Protein AF-N8QYZ2-F1 (afdb_monomer)

Radius of gyration: 31.0 Å; Cα contacts (8 Å, |Δi|>4): 871; chains: 1; bounding box: 72×71×118 Å

Secondary structure (DSSP, 8-state):
-HHHHHHHSSS--------TT-----TT---EEEEEE-SSPPTTSEEEEEE--SSS--EEEEEESSHHHHHHHHHHHT-HHHHTT--SSEEEEPS--PPPPPP-BPP--BTGGGTPPPEE--SSEEEEEEE--TTEEESS--EEEEEEEE-TTBPTT-EEEEEETTEEEEEEE----SSSSEEEEEEEE-SS--SSSEEEEEEEEE--B-TTT-TT-TT-EEEEEEEEEEE--EEEPPBGGGHHHHHHHS-EEEE-SSTTHHHHHHHHHHHHHHHHB-SSPP--EEEE--TTS--SEEEEE-HHHHHHHHHTTTTT--GGGGTT-EEEEEETTEEEEEESSHHHHHHHHHHHH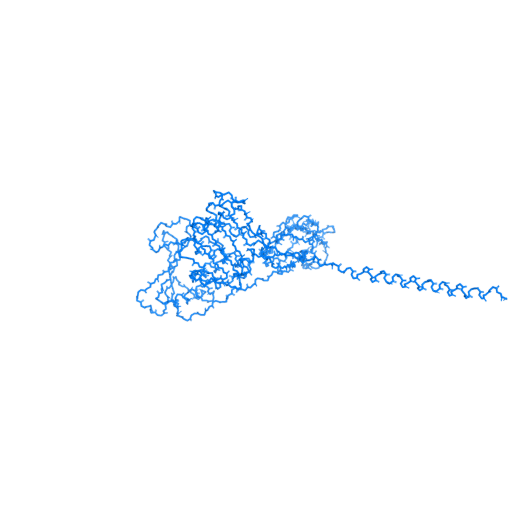HHGGGS-TTEEEEEE-TT--EEEEEE-------------HHHHHHHHHHHHHHHHHHHHHHHHHHHHTTSS--

Organism: NCBI:txid1530123

Sequence (426 aa):
MLARLATSWSSVTPIEWIDSGQTNLNPETKFVIEIIKSTPPLKNGAFVQISKPTDGAPTLSITYHTPQELTAAINGLINPAYVQQLDTGSAIFPTTISAPAWAQFKKIDTLADLGIEDFRLNHAEKNLFLDFPAVWQPTDILQGQIALRIQSGLLQGSNITAWLDGGLAGSMKTADLASDPVNRQFNIFAKSISNTTNFSLKLENSVIANSQCLPTAHGSLWVDTAKSTVKLPHKLKNGVAALSMTLATKPTIAIDDQSGALNIAITLGQVAKKMLLTDAPMPLNLVRFSPNAPQAVNVIVNKQIYQQQVSMHQNIIYAPAAANGFIVSYNNNRFDVITDSEKGAQTFMHLWGTIQHKIPNNVTKMLVSENGNIYVLQKLIVGNQKAPLVQQSSFFLLVVIISAIMIIVIFLWYWLRRNNEKTDTN

Foldseek 3Di:
DVLLVLQLDQDLPQDDDDDPPDPPDDPPDQEEEAEAADPDADDQAWKWFWDDDPDDHIYIYIYGHDPLSVVQVSQLVQAPVNVVVDPDRMDGGGSDHDHHDAWDWQDAWWLVSQVDDKDFQLDQKDKDKRAAFLQWFFPWKKKWKWKKKAFAAWDPPKKKWKDKQNHTFWMDHRHDHDDPIDIDMIMGIHPTGDRFRMIIIMMGIDTDGDCVVCVRRSGRMMTDGVRITIDGHTDGFDALLCQLVCCQVVQEEAEAPAALRSLLSSLSSSLSCNNTIDSRTHPHHYDHDDPVDHDLEYEEQAQVVQLVVQVVQVVQDDSVQQALKWKWFADPSHIYIYGPHNSVSVLSSVAVNVCSRVDHGQQGMWMQGSVGDITRRDGPPPPPPPPPPPPCVPPVVVVVVVVVVVVVVVVVVVVVVVVVVVVPDD

pLDDT: mean 84.57, std 13.88, range [31.75, 98.0]

Structure (mmCIF, N/CA/C/O backbone):
data_AF-N8QYZ2-F1
#
_entry.id   AF-N8QYZ2-F1
#
loop_
_atom_site.group_PDB
_atom_site.id
_atom_site.type_symbol
_atom_site.label_atom_id
_atom_site.label_alt_id
_atom_site.label_comp_id
_atom_site.label_asym_id
_atom_site.label_entity_id
_atom_site.label_seq_id
_atom_site.pdbx_PDB_ins_code
_atom_site.Cartn_x
_atom_site.Cartn_y
_atom_site.Cartn_z
_atom_site.occupancy
_atom_site.B_iso_or_equiv
_atom_site.auth_seq_id
_atom_site.auth_comp_id
_atom_site.auth_asym_id
_atom_site.auth_atom_id
_atom_site.pdbx_PDB_model_num
ATOM 1 N N . MET A 1 1 ? -5.613 5.048 19.217 1.00 58.97 1 MET A N 1
ATOM 2 C CA . MET A 1 1 ? -4.197 5.126 19.656 1.00 58.97 1 MET A CA 1
ATOM 3 C C . MET A 1 1 ? -3.412 3.873 19.289 1.00 58.97 1 MET A C 1
ATOM 5 O O . MET A 1 1 ? -2.373 4.005 18.661 1.00 58.97 1 MET A O 1
ATOM 9 N N . LEU A 1 2 ? -3.934 2.677 19.573 1.00 64.12 2 LEU A N 1
ATOM 10 C CA . LEU A 1 2 ? -3.324 1.391 19.196 1.00 64.12 2 LEU A CA 1
ATOM 11 C C . LEU A 1 2 ? -3.018 1.224 17.704 1.00 64.12 2 LEU A C 1
ATOM 13 O O . LEU A 1 2 ? -2.007 0.639 17.335 1.00 64.12 2 LEU A O 1
ATOM 17 N N . ALA A 1 3 ? -3.837 1.826 16.844 1.00 57.25 3 ALA A N 1
ATOM 18 C CA . ALA A 1 3 ? -3.592 1.836 15.408 1.00 57.25 3 ALA A CA 1
ATOM 19 C C . ALA A 1 3 ? -2.224 2.438 15.023 1.00 57.25 3 ALA A C 1
ATOM 21 O O . ALA A 1 3 ? -1.659 2.044 14.011 1.00 57.25 3 ALA A O 1
ATOM 22 N N . ARG A 1 4 ? -1.643 3.325 15.850 1.00 71.00 4 ARG A N 1
ATOM 23 C CA . ARG A 1 4 ? -0.293 3.873 15.626 1.00 71.00 4 ARG A CA 1
ATOM 24 C C . ARG A 1 4 ? 0.791 2.806 15.758 1.00 71.00 4 ARG A C 1
ATOM 26 O O . ARG A 1 4 ? 1.685 2.780 14.918 1.00 71.00 4 ARG A O 1
ATOM 33 N N . LEU A 1 5 ? 0.675 1.916 16.750 1.00 66.62 5 LEU A N 1
ATOM 34 C CA . LEU A 1 5 ? 1.567 0.761 16.918 1.00 66.62 5 LEU A CA 1
ATOM 35 C C . LEU A 1 5 ? 1.455 -0.177 15.711 1.00 66.62 5 LEU A C 1
ATOM 37 O O . LEU A 1 5 ? 2.454 -0.567 15.128 1.00 66.62 5 LEU A O 1
ATOM 41 N N . ALA A 1 6 ? 0.234 -0.457 15.258 1.00 65.00 6 ALA A N 1
ATOM 42 C CA . ALA A 1 6 ? 0.018 -1.312 14.093 1.00 65.00 6 ALA A CA 1
ATOM 43 C C . ALA A 1 6 ? 0.594 -0.732 12.786 1.00 65.00 6 ALA A C 1
ATOM 45 O O . ALA A 1 6 ? 1.040 -1.474 11.913 1.00 65.00 6 ALA A O 1
ATOM 46 N N . THR A 1 7 ? 0.583 0.597 12.640 1.00 58.72 7 THR A N 1
ATOM 47 C CA . THR A 1 7 ? 1.164 1.287 11.477 1.00 58.72 7 THR A CA 1
ATOM 48 C C . THR A 1 7 ? 2.659 1.579 11.604 1.00 58.72 7 THR A C 1
ATOM 50 O O . THR A 1 7 ? 3.265 2.019 10.629 1.00 58.72 7 THR A O 1
ATOM 53 N N . SER A 1 8 ? 3.288 1.390 12.769 1.00 58.50 8 SER A N 1
ATOM 54 C CA . SER A 1 8 ? 4.751 1.487 12.865 1.00 58.50 8 SER A CA 1
ATOM 55 C C . SER A 1 8 ? 5.425 0.256 12.254 1.00 58.50 8 SER A C 1
ATOM 57 O O . SER A 1 8 ? 6.532 0.372 11.738 1.00 58.50 8 SER A O 1
ATOM 59 N N . TRP A 1 9 ? 4.727 -0.878 12.200 1.00 62.34 9 TRP A N 1
ATOM 60 C CA . TRP A 1 9 ? 5.194 -2.089 11.533 1.00 62.34 9 TRP A CA 1
ATOM 61 C C . TRP A 1 9 ? 5.227 -1.936 10.006 1.00 62.34 9 TRP A C 1
ATOM 63 O O . TRP A 1 9 ? 4.416 -1.227 9.407 1.00 62.34 9 TRP A O 1
ATOM 73 N N . SER A 1 10 ? 6.223 -2.559 9.375 1.00 54.41 10 SER A N 1
ATOM 74 C CA . SER A 1 10 ? 6.490 -2.472 7.931 1.00 54.41 10 SER A CA 1
ATOM 75 C C . SER A 1 10 ? 5.673 -3.464 7.095 1.00 54.41 10 SER A C 1
ATOM 77 O O . SER A 1 10 ? 5.544 -3.284 5.883 1.00 54.41 10 SER A O 1
ATOM 79 N N . SER A 1 11 ? 5.081 -4.486 7.717 1.00 49.47 11 SER A N 1
ATOM 80 C CA . SER A 1 11 ? 4.222 -5.469 7.053 1.00 49.47 11 SER A CA 1
ATOM 81 C C . SER A 1 11 ? 2.738 -5.182 7.272 1.00 49.47 11 SER A C 1
ATOM 83 O O . SER A 1 11 ? 2.326 -4.696 8.325 1.00 49.47 11 SER A O 1
ATOM 85 N N . VAL A 1 12 ? 1.918 -5.553 6.282 1.00 54.00 12 VAL A N 1
ATOM 86 C CA . VAL A 1 12 ? 0.472 -5.763 6.457 1.00 54.00 12 VAL A CA 1
ATOM 87 C C . VAL A 1 12 ? 0.321 -7.024 7.310 1.00 54.00 12 VAL A C 1
ATOM 89 O O . VAL A 1 12 ? 0.039 -8.105 6.803 1.00 54.00 12 VAL A O 1
ATOM 92 N N . THR A 1 13 ? 0.675 -6.924 8.589 1.00 59.28 13 THR A N 1
ATOM 93 C CA . THR A 1 13 ? 0.514 -8.011 9.549 1.00 59.28 13 THR A CA 1
ATOM 94 C C . THR A 1 13 ? -0.982 -8.138 9.798 1.00 59.28 13 THR A C 1
ATOM 96 O O . THR A 1 13 ? -1.587 -7.145 10.214 1.00 59.28 13 THR A O 1
ATOM 99 N N . PRO A 1 14 ? -1.599 -9.302 9.532 1.00 60.41 14 PRO A N 1
ATOM 100 C CA . PRO A 1 14 ? -2.965 -9.552 9.959 1.00 60.41 14 PRO A CA 1
ATOM 101 C C . PRO A 1 14 ? -3.038 -9.325 11.469 1.00 60.41 14 PRO A C 1
ATOM 103 O O . PRO A 1 14 ? -2.258 -9.900 12.225 1.00 60.41 14 PRO A O 1
ATOM 106 N N . ILE A 1 15 ? -3.918 -8.423 11.892 1.00 66.38 15 ILE A N 1
ATOM 107 C CA . ILE A 1 15 ? -4.134 -8.107 13.301 1.00 66.38 15 ILE A CA 1
ATOM 108 C C . ILE A 1 15 ? -5.514 -8.622 13.662 1.00 66.38 15 ILE A C 1
ATOM 110 O O . ILE A 1 15 ? -6.496 -8.311 12.989 1.00 66.38 15 ILE A O 1
ATOM 114 N N . GLU A 1 16 ? -5.562 -9.405 14.726 1.00 68.50 16 GLU A N 1
ATOM 115 C CA . GLU A 1 16 ? -6.789 -9.865 15.350 1.00 68.50 16 GLU A CA 1
ATOM 116 C C . GLU A 1 16 ? -6.959 -9.114 16.669 1.00 68.50 16 GLU A C 1
ATOM 118 O O . GLU A 1 16 ? -6.000 -8.949 17.427 1.00 68.50 16 GLU A O 1
ATOM 123 N N . TRP A 1 17 ? -8.169 -8.618 16.921 1.00 68.19 17 TRP A N 1
ATOM 124 C CA . TRP A 1 17 ? -8.518 -8.010 18.199 1.00 68.19 17 TRP A CA 1
ATOM 125 C C . TRP A 1 17 ? -9.356 -8.997 18.975 1.00 68.19 17 TRP A C 1
ATOM 127 O O . TRP A 1 17 ? -10.403 -9.428 18.502 1.00 68.19 17 TRP A O 1
ATOM 137 N N . ILE A 1 18 ? -8.894 -9.301 20.175 1.00 67.00 18 ILE A N 1
ATOM 138 C CA . ILE A 1 18 ? -9.629 -10.101 21.137 1.00 67.00 18 ILE A CA 1
ATOM 139 C C . ILE A 1 18 ? -9.961 -9.235 22.350 1.00 67.00 18 ILE A C 1
ATOM 141 O O . ILE A 1 18 ? -9.179 -8.362 22.738 1.00 67.00 18 ILE A O 1
ATOM 145 N N . ASP A 1 19 ? -11.124 -9.471 22.948 1.00 62.03 19 ASP A N 1
ATOM 146 C CA . ASP A 1 19 ? -11.467 -8.867 24.234 1.00 62.03 19 ASP A CA 1
ATOM 147 C C . ASP A 1 19 ? -10.553 -9.406 25.346 1.00 62.03 19 ASP A C 1
ATOM 149 O O . ASP A 1 19 ? -10.096 -10.556 25.304 1.00 62.03 19 ASP A O 1
ATOM 153 N N . SER A 1 20 ? -10.294 -8.585 26.373 1.00 55.28 20 SER A N 1
ATOM 154 C CA . SER A 1 20 ? -9.439 -8.994 27.493 1.00 55.28 20 SER A CA 1
ATOM 155 C C . SER A 1 20 ? -10.008 -10.239 28.178 1.00 55.28 20 SER A C 1
ATOM 157 O O . SER A 1 20 ? -11.148 -10.216 28.647 1.00 55.28 20 SER A O 1
ATOM 159 N N . GLY A 1 21 ? -9.203 -11.298 28.277 1.00 55.06 21 GLY A N 1
ATOM 160 C CA . GLY A 1 21 ? -9.581 -12.554 28.929 1.00 55.06 21 GLY A CA 1
ATOM 161 C C . GLY A 1 21 ? -9.972 -13.687 27.977 1.00 55.06 21 GLY A C 1
ATOM 162 O O . GLY A 1 21 ? -10.231 -14.792 28.454 1.00 55.06 21 GLY A O 1
ATOM 163 N N . GLN A 1 22 ? -9.980 -13.471 26.655 1.00 62.31 22 GLN A N 1
ATOM 164 C CA . GLN A 1 22 ? -10.052 -14.590 25.713 1.00 62.31 22 GLN A CA 1
ATOM 165 C C . GLN A 1 22 ? -8.738 -15.378 25.694 1.00 62.31 22 GLN A C 1
ATOM 167 O O . GLN A 1 22 ? -7.660 -14.824 25.500 1.00 62.31 22 GLN A O 1
ATOM 172 N N . THR A 1 23 ? -8.843 -16.692 25.885 1.00 58.25 23 THR A N 1
ATOM 173 C CA . THR A 1 23 ? -7.700 -17.618 25.939 1.00 58.25 23 THR A CA 1
ATOM 174 C C . THR A 1 23 ? -7.512 -18.428 24.657 1.00 58.25 23 THR A C 1
ATOM 176 O O . THR A 1 23 ? -6.423 -18.946 24.417 1.00 58.25 23 THR A O 1
ATOM 179 N N . ASN A 1 24 ? -8.538 -18.508 23.805 1.00 64.69 24 ASN A N 1
ATOM 180 C CA . ASN A 1 24 ? -8.468 -19.184 22.510 1.00 64.69 24 ASN A CA 1
ATOM 181 C C . ASN A 1 24 ? -7.920 -18.229 21.448 1.00 64.69 24 ASN A C 1
ATOM 183 O O . ASN A 1 24 ? -8.662 -17.716 20.615 1.00 64.69 24 ASN A O 1
ATOM 187 N N . LEU A 1 25 ? -6.615 -17.979 21.508 1.00 69.38 25 LEU A N 1
ATOM 188 C CA . LEU A 1 25 ? -5.909 -17.273 20.447 1.00 69.38 25 LEU A CA 1
ATOM 189 C C . LEU A 1 25 ? -5.858 -18.132 19.184 1.00 69.38 25 LEU A C 1
ATOM 191 O O . LEU A 1 25 ? -5.750 -19.360 19.251 1.00 69.38 25 LEU A O 1
ATOM 195 N N . ASN A 1 26 ? -5.858 -17.477 18.025 1.00 71.19 26 ASN A N 1
ATOM 196 C CA . ASN A 1 26 ? -5.543 -18.133 16.768 1.00 71.19 26 ASN A CA 1
ATOM 197 C C . ASN A 1 26 ? -4.173 -18.842 16.885 1.00 71.19 26 ASN A C 1
ATOM 199 O O . ASN A 1 26 ? -3.200 -18.192 17.286 1.00 71.19 26 ASN A O 1
ATOM 203 N N . PRO A 1 27 ? -4.054 -20.137 16.529 1.00 72.06 27 PRO A N 1
ATOM 204 C CA . PRO A 1 27 ? -2.792 -20.881 16.594 1.00 72.06 27 PRO A CA 1
ATOM 205 C C . PRO A 1 27 ? -1.640 -20.244 15.802 1.00 72.06 27 PRO A C 1
ATOM 207 O O . PRO A 1 27 ? -0.470 -20.501 16.082 1.00 72.06 27 PRO A O 1
ATOM 210 N N . GLU A 1 28 ? -1.949 -19.405 14.812 1.00 75.81 28 GLU A N 1
ATOM 211 C CA . GLU A 1 28 ? -0.954 -18.684 14.016 1.00 75.81 28 GLU A CA 1
ATOM 212 C C . GLU A 1 28 ? -0.434 -17.403 14.686 1.00 75.81 28 GLU A C 1
ATOM 214 O O . GLU A 1 28 ? 0.515 -16.798 14.179 1.00 75.81 28 GLU A O 1
ATOM 219 N N . THR A 1 29 ? -0.996 -17.001 15.833 1.00 77.12 29 THR A N 1
ATOM 220 C CA . THR A 1 29 ? -0.613 -15.783 16.561 1.00 77.12 29 THR A CA 1
ATOM 221 C C . THR A 1 29 ? 0.877 -15.795 16.889 1.00 77.12 29 THR A C 1
ATOM 223 O O . THR A 1 29 ? 1.366 -16.635 17.644 1.00 77.12 29 THR A O 1
ATOM 226 N N . LYS A 1 30 ? 1.621 -14.839 16.321 1.00 80.56 30 LYS A N 1
ATOM 227 C CA . LYS A 1 30 ? 3.071 -14.702 16.544 1.00 80.56 30 LYS A CA 1
ATOM 228 C C . LYS A 1 30 ? 3.432 -13.698 17.632 1.00 80.56 30 LYS A C 1
ATOM 230 O O . LYS A 1 30 ? 4.562 -13.723 18.110 1.00 80.56 30 LYS A O 1
ATOM 235 N N . PHE A 1 31 ? 2.511 -12.806 17.989 1.00 81.88 31 PHE A N 1
ATOM 236 C CA . PHE A 1 31 ? 2.739 -11.730 18.946 1.00 81.88 31 PHE A CA 1
ATOM 237 C C . PHE A 1 31 ? 1.407 -11.183 19.463 1.00 81.88 31 PHE A C 1
ATOM 239 O O . PHE A 1 31 ? 0.455 -11.085 18.690 1.00 81.88 31 PHE A O 1
ATOM 246 N N . VAL A 1 32 ? 1.355 -10.788 20.734 1.00 83.50 32 VAL A N 1
ATOM 247 C CA . VAL A 1 32 ? 0.168 -10.195 21.368 1.00 83.50 32 VAL A CA 1
ATOM 248 C C . VAL A 1 32 ? 0.516 -8.814 21.920 1.00 83.50 32 VAL A C 1
ATOM 250 O O . VAL A 1 32 ? 1.577 -8.623 22.510 1.00 83.50 32 VAL A O 1
ATOM 253 N N . ILE A 1 33 ? -0.384 -7.843 21.741 1.00 84.62 33 ILE A N 1
ATOM 254 C CA . ILE A 1 33 ? -0.339 -6.562 22.456 1.00 84.62 33 ILE A CA 1
ATOM 255 C C . ILE A 1 33 ? -1.525 -6.517 23.403 1.00 84.62 33 ILE A C 1
ATOM 257 O O . ILE A 1 33 ? -2.674 -6.561 22.968 1.00 84.62 33 ILE A O 1
ATOM 261 N N . GLU A 1 34 ? -1.239 -6.362 24.686 1.00 87.31 34 GLU A N 1
ATOM 262 C CA . GLU A 1 34 ? -2.242 -6.274 25.732 1.00 87.31 34 GLU A CA 1
ATOM 263 C C . GLU A 1 34 ? -2.249 -4.870 26.338 1.00 87.31 34 GLU A C 1
ATOM 265 O O . GLU A 1 34 ? -1.207 -4.314 26.687 1.00 87.31 34 GLU A O 1
ATOM 270 N N . ILE A 1 35 ? -3.435 -4.276 26.465 1.00 87.81 35 ILE A N 1
ATOM 271 C CA . ILE A 1 35 ? -3.615 -2.921 26.990 1.00 87.81 35 ILE A CA 1
ATOM 272 C C . ILE A 1 35 ? -4.414 -2.990 28.284 1.00 87.81 35 ILE A C 1
ATOM 274 O O . ILE A 1 35 ? -5.609 -3.279 28.268 1.00 87.81 35 ILE A O 1
ATOM 278 N N . ILE A 1 36 ? -3.760 -2.692 29.404 1.00 90.25 36 ILE A N 1
ATOM 279 C CA . ILE A 1 36 ? -4.304 -2.902 30.746 1.00 90.25 36 ILE A CA 1
ATOM 280 C C . ILE A 1 36 ? -4.553 -1.547 31.407 1.00 90.25 36 ILE A C 1
ATOM 282 O O . ILE A 1 36 ? -3.627 -0.773 31.651 1.00 90.25 36 ILE A O 1
ATOM 286 N N . LYS A 1 37 ? -5.815 -1.247 31.732 1.00 91.56 37 LYS A N 1
ATOM 287 C CA . LYS A 1 37 ? -6.155 -0.041 32.495 1.00 91.56 37 LYS A CA 1
ATOM 288 C C . LYS A 1 37 ? -6.022 -0.312 33.995 1.00 91.56 37 LYS A C 1
ATOM 290 O O . LYS A 1 37 ? -6.796 -1.077 34.561 1.00 91.56 37 LYS A O 1
ATOM 295 N N . SER A 1 38 ? -5.074 0.353 34.643 1.00 91.69 38 SER A N 1
ATOM 296 C CA . SER A 1 38 ? -4.857 0.301 36.087 1.00 91.69 38 SER A CA 1
ATOM 297 C C . SER A 1 38 ? -5.919 1.101 36.842 1.00 91.69 38 SER A C 1
ATOM 299 O O . SER A 1 38 ? -6.191 2.263 36.519 1.00 91.69 38 SER A O 1
ATOM 301 N N . THR A 1 39 ? -6.487 0.503 37.890 1.00 89.62 39 THR A N 1
ATOM 302 C CA . THR A 1 39 ? -7.373 1.194 38.834 1.00 89.62 39 THR A CA 1
ATOM 303 C C . THR A 1 39 ? -6.615 2.165 39.748 1.00 89.62 39 THR A C 1
ATOM 305 O O . THR A 1 39 ? -7.056 3.313 39.833 1.00 89.62 39 THR A O 1
ATOM 308 N N . PRO A 1 40 ? -5.476 1.809 40.385 1.00 91.06 40 PRO A N 1
ATOM 309 C CA . PRO A 1 40 ? -4.655 2.787 41.091 1.00 91.06 40 PRO A CA 1
ATOM 310 C C . PRO A 1 40 ? -3.796 3.625 40.125 1.00 91.06 40 PRO A C 1
ATOM 312 O O . PRO A 1 40 ? -3.390 3.122 39.069 1.00 91.06 40 PRO A O 1
ATOM 315 N N . PRO A 1 41 ? -3.450 4.871 40.503 1.00 89.56 41 PRO A N 1
ATOM 316 C CA . PRO A 1 41 ? -2.446 5.660 39.799 1.00 89.56 41 PRO A CA 1
ATOM 317 C C . PRO A 1 41 ? -1.096 4.942 39.753 1.00 89.56 41 PRO A C 1
ATOM 319 O O . PRO A 1 41 ? -0.638 4.386 40.756 1.00 89.56 41 PRO A O 1
ATOM 322 N N . LEU A 1 42 ? -0.440 4.982 38.595 1.00 90.12 42 LEU A N 1
ATOM 323 C CA . LEU A 1 42 ? 0.887 4.403 38.422 1.00 90.12 42 LEU A CA 1
ATOM 324 C C . LEU A 1 42 ? 1.963 5.384 38.890 1.00 90.12 42 LEU A C 1
ATOM 326 O O . LEU A 1 42 ? 1.910 6.582 38.608 1.00 90.12 42 LEU A O 1
ATOM 330 N N . LYS A 1 43 ? 2.973 4.871 39.595 1.00 80.31 43 LYS A N 1
ATOM 331 C CA . LYS A 1 43 ? 4.132 5.674 39.989 1.00 80.31 43 LYS A CA 1
ATOM 332 C C . LYS A 1 43 ? 5.058 5.812 38.780 1.00 80.31 43 LYS A C 1
ATOM 334 O O . LYS A 1 43 ? 5.576 4.814 38.294 1.00 80.31 43 LYS A O 1
ATOM 339 N N . ASN A 1 44 ? 5.282 7.052 38.342 1.00 83.12 44 ASN A N 1
ATOM 340 C CA . ASN A 1 44 ? 6.218 7.449 37.278 1.00 83.12 44 ASN A CA 1
ATOM 341 C C . ASN A 1 44 ? 5.771 7.197 35.823 1.00 83.12 44 ASN A C 1
ATOM 343 O O . ASN A 1 44 ? 6.571 7.402 34.913 1.00 83.12 44 ASN A O 1
ATOM 347 N N . GLY A 1 45 ? 4.503 6.848 35.587 1.00 89.56 45 GLY A N 1
ATOM 348 C CA . GLY A 1 45 ? 3.919 6.751 34.245 1.00 89.56 45 GLY A CA 1
ATOM 349 C C . GLY A 1 45 ? 3.490 5.336 33.859 1.00 89.56 45 GLY A C 1
ATOM 350 O O . GLY A 1 45 ? 3.285 4.486 34.722 1.00 89.56 45 GLY A O 1
ATOM 351 N N . ALA A 1 46 ? 3.313 5.095 32.560 1.00 91.94 46 ALA A N 1
ATOM 352 C CA . ALA A 1 46 ? 2.866 3.801 32.051 1.00 91.94 46 ALA A CA 1
ATOM 353 C C . ALA A 1 46 ? 3.965 2.742 32.195 1.00 91.94 46 ALA A C 1
ATOM 355 O O . ALA A 1 46 ? 5.131 2.996 31.893 1.00 91.94 46 ALA A O 1
ATOM 356 N N . PHE A 1 47 ? 3.581 1.539 32.611 1.00 91.75 47 PHE A N 1
ATOM 357 C CA . PHE A 1 47 ? 4.487 0.401 32.713 1.00 91.75 47 PHE A CA 1
ATOM 358 C C . PHE A 1 47 ? 4.324 -0.497 31.494 1.00 91.75 47 PHE A C 1
ATOM 360 O O . PHE A 1 47 ? 3.207 -0.870 31.142 1.00 91.75 47 PHE A O 1
ATOM 367 N N . VAL A 1 48 ? 5.433 -0.840 30.851 1.00 90.69 48 VAL A N 1
ATOM 368 C CA . VAL A 1 48 ? 5.450 -1.698 29.671 1.00 90.69 48 VAL A CA 1
ATOM 369 C C . VAL A 1 48 ? 6.347 -2.892 29.929 1.00 90.69 48 VAL A C 1
ATOM 371 O O . VAL A 1 48 ? 7.451 -2.733 30.441 1.00 90.69 48 VAL A O 1
ATOM 374 N N . GLN A 1 49 ? 5.894 -4.080 29.548 1.00 91.00 49 GLN A N 1
ATOM 375 C CA . GLN A 1 49 ? 6.644 -5.313 29.736 1.00 91.00 49 GLN A CA 1
ATOM 376 C C . GLN A 1 49 ? 6.458 -6.256 28.554 1.00 91.00 49 GLN A C 1
ATOM 378 O O . GLN A 1 49 ? 5.359 -6.390 28.024 1.00 91.00 49 GLN A O 1
ATOM 383 N N . ILE A 1 50 ? 7.538 -6.932 28.173 1.00 87.44 50 ILE A N 1
ATOM 384 C CA . ILE A 1 50 ? 7.516 -8.061 27.252 1.00 87.44 50 ILE A CA 1
ATOM 385 C C . ILE A 1 50 ? 7.635 -9.337 28.078 1.00 87.44 50 ILE A C 1
ATOM 387 O O . ILE A 1 50 ? 8.634 -9.558 28.765 1.00 87.44 50 ILE A O 1
ATOM 391 N N . SER A 1 51 ? 6.626 -10.195 27.995 1.00 86.00 51 SER A N 1
ATOM 392 C CA . SER A 1 51 ? 6.683 -11.555 28.516 1.00 86.00 51 SER A CA 1
ATOM 393 C C . SER A 1 51 ? 6.926 -12.531 27.364 1.00 86.00 51 SER A C 1
ATOM 395 O O . SER A 1 51 ? 6.334 -12.436 26.285 1.00 86.00 51 SER A O 1
ATOM 397 N N . LYS A 1 52 ? 7.846 -13.475 27.580 1.00 76.44 52 LYS A N 1
ATOM 398 C CA . LYS A 1 52 ? 8.129 -14.571 26.649 1.00 76.44 52 LYS A CA 1
ATOM 399 C C . LYS A 1 52 ? 7.834 -15.892 27.364 1.00 76.44 52 LYS A C 1
ATOM 401 O O . LYS A 1 52 ? 8.752 -16.464 27.952 1.00 76.44 52 LYS A O 1
ATOM 406 N N . PRO A 1 53 ? 6.563 -16.324 27.417 1.00 69.94 53 PRO A N 1
ATOM 407 C CA . PRO A 1 53 ? 6.212 -17.579 28.070 1.00 69.94 53 PRO A CA 1
ATOM 408 C C . PRO A 1 53 ? 6.844 -18.772 27.335 1.00 69.94 53 PRO A C 1
ATOM 410 O O . PRO A 1 53 ? 7.140 -18.693 26.143 1.00 69.94 53 PRO A O 1
ATOM 413 N N . THR A 1 54 ? 7.089 -19.864 28.067 1.00 61.12 54 THR A N 1
ATOM 414 C CA . THR A 1 54 ? 7.683 -21.104 27.532 1.00 61.12 54 THR A CA 1
ATOM 415 C C . THR A 1 54 ? 6.769 -21.765 26.497 1.00 61.12 54 THR A C 1
ATOM 417 O O . THR A 1 54 ? 7.266 -22.256 25.489 1.00 61.12 54 THR A O 1
ATOM 420 N N . ASP A 1 55 ? 5.454 -21.666 26.711 1.00 61.66 55 ASP A N 1
ATOM 421 C CA . ASP A 1 55 ? 4.394 -22.015 25.767 1.00 61.66 55 ASP A CA 1
ATOM 422 C C . ASP A 1 55 ? 3.500 -20.781 25.549 1.00 61.66 55 ASP A C 1
ATOM 424 O O . ASP A 1 55 ? 2.970 -20.217 26.508 1.00 61.66 55 ASP A O 1
ATOM 428 N N . GLY A 1 56 ? 3.347 -20.333 24.298 1.00 71.06 56 GLY A N 1
ATOM 429 C CA . GLY A 1 56 ? 2.499 -19.190 23.925 1.00 71.06 56 GLY A CA 1
ATOM 430 C C . GLY A 1 56 ? 3.201 -18.120 23.082 1.00 71.06 56 GLY A C 1
ATOM 431 O O . GLY A 1 56 ? 4.409 -18.161 22.848 1.00 71.06 56 GLY A O 1
ATOM 432 N N . ALA A 1 57 ? 2.427 -17.149 22.591 1.00 79.44 57 ALA A N 1
ATOM 433 C CA . ALA A 1 57 ? 2.956 -16.033 21.812 1.00 79.44 57 ALA A CA 1
ATOM 434 C C . ALA A 1 57 ? 3.613 -14.978 22.732 1.00 79.44 57 ALA A C 1
ATOM 436 O O . ALA A 1 57 ? 3.052 -14.654 23.784 1.00 79.44 57 ALA A O 1
ATOM 437 N N . PRO A 1 58 ? 4.771 -14.399 22.355 1.00 85.12 58 PRO A N 1
ATOM 438 C CA . PRO A 1 58 ? 5.344 -13.258 23.065 1.00 85.12 58 PRO A CA 1
ATOM 439 C C . PRO A 1 58 ? 4.321 -12.128 23.209 1.00 85.12 58 PRO A C 1
ATOM 441 O O . PRO A 1 58 ? 3.647 -11.776 22.238 1.00 85.12 58 PRO A O 1
ATOM 444 N N . THR A 1 59 ? 4.211 -11.567 24.413 1.00 86.56 59 THR A N 1
ATOM 445 C CA . THR A 1 59 ? 3.184 -10.573 24.746 1.00 86.56 59 THR A CA 1
ATOM 446 C C . THR A 1 59 ? 3.822 -9.275 25.221 1.00 86.56 59 THR A C 1
ATOM 448 O O . THR A 1 59 ? 4.653 -9.284 26.126 1.00 86.56 59 THR A O 1
ATOM 451 N N . LEU A 1 60 ? 3.426 -8.157 24.614 1.00 88.56 60 LEU A N 1
ATOM 452 C CA . LEU A 1 60 ? 3.731 -6.801 25.062 1.00 88.56 60 LEU A CA 1
ATOM 453 C C . LEU A 1 60 ? 2.537 -6.251 25.840 1.00 88.56 60 LEU A C 1
ATOM 455 O O . LEU A 1 60 ? 1.529 -5.881 25.238 1.00 88.56 60 LEU A O 1
ATOM 459 N N . SER A 1 61 ? 2.664 -6.155 27.157 1.00 90.50 61 SER A N 1
ATOM 460 C CA . SER A 1 61 ? 1.640 -5.569 28.021 1.00 90.50 61 SER A CA 1
ATOM 461 C C . SER A 1 61 ? 1.958 -4.097 28.288 1.00 90.50 61 SER A C 1
ATOM 463 O O . SER A 1 61 ? 3.078 -3.758 28.671 1.00 90.50 61 SER A O 1
ATOM 465 N N . ILE A 1 62 ? 0.976 -3.214 28.086 1.00 92.12 62 ILE A N 1
ATOM 466 C CA . ILE A 1 62 ? 1.044 -1.778 28.386 1.00 92.12 62 ILE A CA 1
ATOM 467 C C . ILE A 1 62 ? 0.008 -1.464 29.464 1.00 92.12 62 ILE A C 1
ATOM 469 O O . ILE A 1 62 ? -1.195 -1.409 29.195 1.00 92.12 62 ILE A O 1
ATOM 473 N N . THR A 1 63 ? 0.482 -1.213 30.678 1.00 93.12 63 THR A N 1
ATOM 474 C CA . THR A 1 63 ? -0.342 -0.829 31.823 1.00 93.12 63 THR A CA 1
ATOM 475 C C . THR A 1 63 ? -0.355 0.688 31.973 1.00 93.12 63 THR A C 1
ATOM 477 O O . THR A 1 63 ? 0.699 1.316 32.073 1.00 93.12 63 THR A O 1
ATOM 480 N N . TYR A 1 64 ? -1.544 1.290 32.009 1.00 94.25 64 TYR A N 1
ATOM 481 C CA . TYR A 1 64 ? -1.736 2.743 32.101 1.00 94.25 64 TYR A CA 1
ATOM 482 C C . TYR A 1 64 ? -2.908 3.097 33.025 1.00 94.25 64 TYR A C 1
ATOM 484 O O . TYR A 1 64 ? -3.857 2.330 33.150 1.00 94.25 64 TYR A O 1
ATOM 492 N N . HIS A 1 65 ? -2.880 4.272 33.646 1.00 92.69 65 HIS A N 1
ATOM 493 C CA . HIS A 1 65 ? -3.990 4.828 34.422 1.00 92.69 65 HIS A CA 1
ATOM 494 C C . HIS A 1 65 ? -4.704 5.951 33.654 1.00 92.69 65 HIS A C 1
ATOM 496 O 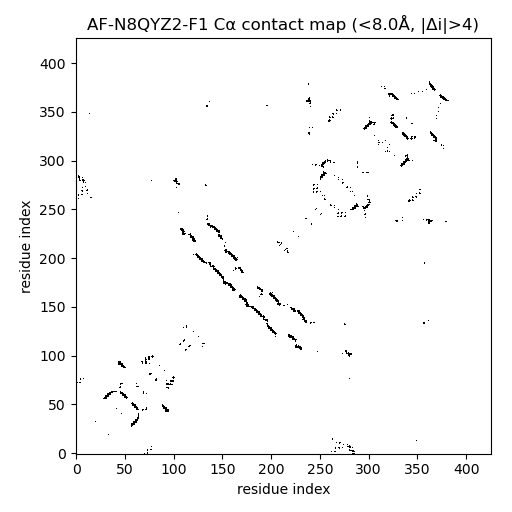O . HIS A 1 65 ? -5.937 5.971 33.576 1.00 92.69 65 HIS A O 1
ATOM 502 N N . THR A 1 66 ? -3.940 6.852 33.024 1.00 91.38 66 THR A N 1
ATOM 503 C CA . THR A 1 66 ? -4.472 8.011 32.281 1.00 91.38 66 THR A CA 1
ATOM 504 C C . THR A 1 66 ? -4.261 7.909 30.759 1.00 91.38 66 THR A C 1
ATOM 506 O O . THR A 1 66 ? -3.301 7.286 30.299 1.00 91.38 66 THR A O 1
ATOM 509 N N . PRO A 1 67 ? -5.117 8.533 29.921 1.00 88.69 67 PRO A N 1
ATOM 510 C CA . PRO A 1 67 ? -4.917 8.555 28.464 1.00 88.69 67 PRO A CA 1
ATOM 511 C C . PRO A 1 67 ? -3.573 9.161 28.022 1.00 88.69 67 PRO A C 1
ATOM 513 O O . PRO A 1 67 ? -3.019 8.774 26.990 1.00 88.69 67 PRO A O 1
ATOM 516 N N . GLN A 1 68 ? -3.048 10.112 28.796 1.00 89.38 68 GLN A N 1
ATOM 517 C CA . GLN A 1 68 ? -1.760 10.758 28.562 1.00 89.38 68 GLN A CA 1
ATOM 518 C C . GLN A 1 68 ? -0.607 9.766 28.741 1.00 89.38 68 GLN A C 1
ATOM 520 O O . GLN A 1 68 ? 0.269 9.703 27.882 1.00 89.38 68 GLN A O 1
ATOM 525 N N . GLU A 1 69 ? -0.645 8.938 29.789 1.00 91.50 69 GLU A N 1
ATOM 526 C CA . GLU A 1 69 ? 0.326 7.856 30.005 1.00 91.50 69 GLU A CA 1
ATOM 527 C C . GLU A 1 69 ? 0.329 6.861 28.844 1.00 91.50 69 GLU A C 1
ATOM 529 O O . GLU A 1 69 ? 1.391 6.530 28.319 1.00 91.50 69 GLU A O 1
ATOM 534 N N . LEU A 1 70 ? -0.854 6.438 28.384 1.00 89.62 70 LEU A N 1
ATOM 535 C CA . LEU A 1 70 ? -0.967 5.530 27.240 1.00 89.62 70 LEU A CA 1
ATOM 536 C C . LEU A 1 70 ? -0.398 6.156 25.960 1.00 89.62 70 LEU A C 1
ATOM 538 O O . LEU A 1 70 ? 0.293 5.492 25.191 1.00 89.62 70 LEU A O 1
ATOM 542 N N . THR A 1 71 ? -0.665 7.445 25.734 1.00 89.06 71 THR A N 1
ATOM 543 C CA . THR A 1 71 ? -0.122 8.177 24.581 1.00 89.06 71 THR A CA 1
ATOM 544 C C . THR A 1 71 ? 1.400 8.234 24.635 1.00 89.06 71 THR A C 1
ATOM 546 O O . THR A 1 71 ? 2.059 7.977 23.627 1.00 89.06 71 THR A O 1
ATOM 549 N N . ALA A 1 72 ? 1.960 8.553 25.801 1.00 88.62 72 ALA A N 1
ATOM 550 C CA . ALA A 1 72 ? 3.396 8.660 25.991 1.00 88.62 72 ALA A CA 1
ATOM 551 C C . ALA A 1 72 ? 4.094 7.300 25.829 1.00 88.62 72 ALA A C 1
ATOM 553 O O . ALA A 1 72 ? 5.085 7.222 25.106 1.00 88.62 72 ALA A O 1
ATOM 554 N N . ALA A 1 73 ? 3.534 6.222 26.391 1.00 90.56 73 ALA A N 1
ATOM 555 C CA . ALA A 1 73 ? 4.035 4.862 26.185 1.00 90.56 73 ALA A CA 1
ATOM 556 C C . ALA A 1 73 ? 4.038 4.469 24.707 1.00 90.56 73 ALA A C 1
ATOM 558 O O . ALA A 1 73 ? 5.046 3.988 24.199 1.00 90.56 73 ALA A O 1
ATOM 559 N N . ILE A 1 74 ? 2.939 4.727 23.988 1.00 89.19 74 ILE A N 1
ATOM 560 C CA . ILE A 1 74 ? 2.864 4.447 22.550 1.00 89.19 74 ILE A CA 1
ATOM 561 C C . ILE A 1 74 ? 3.925 5.244 21.793 1.00 89.19 74 ILE A C 1
ATOM 563 O O . ILE A 1 74 ? 4.621 4.660 20.970 1.00 89.19 74 ILE A O 1
ATOM 567 N N . ASN A 1 75 ? 4.082 6.541 22.079 1.00 89.31 75 ASN A N 1
ATOM 568 C CA . ASN A 1 75 ? 5.113 7.374 21.456 1.00 89.31 75 ASN A CA 1
ATOM 569 C C . ASN A 1 75 ? 6.526 6.841 21.731 1.00 89.31 75 ASN A C 1
ATOM 571 O O . ASN A 1 75 ? 7.337 6.794 20.810 1.00 89.31 75 ASN A O 1
ATOM 575 N N . GLY A 1 76 ? 6.810 6.416 22.964 1.00 87.75 76 GLY A N 1
ATOM 576 C CA . GLY A 1 76 ? 8.091 5.821 23.337 1.00 87.75 76 GLY A CA 1
ATOM 577 C C . GLY A 1 76 ? 8.364 4.511 22.599 1.00 87.75 76 GLY A C 1
ATOM 578 O O . GLY A 1 76 ? 9.451 4.332 22.060 1.00 87.75 76 GLY A O 1
ATOM 579 N N . LEU A 1 77 ? 7.359 3.639 22.490 1.00 88.06 77 LEU A N 1
ATOM 580 C CA . LEU A 1 77 ? 7.467 2.341 21.815 1.00 88.06 77 LEU A CA 1
ATOM 581 C C . LEU A 1 77 ? 7.645 2.439 20.297 1.00 88.06 77 LEU A C 1
ATOM 583 O O . LEU A 1 77 ? 8.227 1.544 19.692 1.00 88.06 77 LEU A O 1
ATOM 587 N N . ILE A 1 78 ? 7.143 3.501 19.666 1.00 87.12 78 ILE A N 1
ATOM 588 C CA . ILE A 1 78 ? 7.297 3.714 18.217 1.00 87.12 78 ILE A CA 1
ATOM 589 C C . ILE A 1 78 ? 8.468 4.630 17.864 1.00 87.12 78 ILE A C 1
ATOM 591 O O . ILE A 1 78 ? 8.686 4.897 16.684 1.00 87.12 78 ILE A O 1
ATOM 595 N N . ASN A 1 79 ? 9.198 5.148 18.851 1.00 86.25 79 ASN A N 1
ATOM 596 C CA . ASN A 1 79 ? 10.327 6.033 18.620 1.00 86.25 79 ASN A CA 1
ATOM 597 C C . ASN A 1 79 ? 11.644 5.244 18.744 1.00 86.25 79 ASN A C 1
ATOM 599 O O . ASN A 1 79 ? 12.034 4.886 19.858 1.00 86.25 79 ASN A O 1
ATOM 603 N N . PRO A 1 80 ? 12.364 5.004 17.628 1.00 79.00 80 PRO A N 1
ATOM 604 C CA . PRO A 1 80 ? 13.582 4.196 17.633 1.00 79.00 80 PRO A CA 1
ATOM 605 C C . PRO A 1 80 ? 14.644 4.694 18.616 1.00 79.00 80 PRO A C 1
ATOM 607 O O . PRO A 1 80 ? 15.332 3.882 19.227 1.00 79.00 80 PRO A O 1
ATOM 610 N N . ALA A 1 81 ? 14.742 6.014 18.811 1.00 79.69 81 ALA A N 1
ATOM 611 C CA . ALA A 1 81 ? 15.716 6.608 19.720 1.00 79.69 81 ALA A CA 1
ATOM 612 C C . ALA A 1 81 ? 15.457 6.234 21.187 1.00 79.69 81 ALA A C 1
ATOM 614 O O . ALA A 1 81 ? 16.411 6.101 21.946 1.00 79.69 81 ALA A O 1
ATOM 615 N N . TYR A 1 82 ? 14.190 6.048 21.578 1.00 80.50 82 TYR A N 1
ATOM 616 C CA . TYR A 1 82 ? 13.838 5.575 22.919 1.00 80.50 82 TYR A CA 1
ATOM 617 C C . TYR A 1 82 ? 13.981 4.059 23.026 1.00 80.50 82 TYR A C 1
ATOM 619 O O . TYR A 1 82 ? 14.557 3.577 23.992 1.00 80.50 82 TYR A O 1
ATOM 627 N N . VAL A 1 83 ? 13.505 3.304 22.030 1.00 77.94 83 VAL A N 1
ATOM 628 C CA . VAL A 1 83 ? 13.544 1.831 22.068 1.00 77.94 83 VAL A CA 1
ATOM 629 C C . VAL A 1 83 ? 14.975 1.301 22.161 1.00 77.94 83 VAL A C 1
ATOM 631 O O . VAL A 1 83 ? 15.220 0.368 22.914 1.00 77.94 83 VAL A O 1
ATOM 634 N N . GLN A 1 84 ? 15.937 1.913 21.463 1.00 76.44 84 GLN A N 1
ATOM 635 C CA . GLN A 1 84 ? 17.351 1.515 21.537 1.00 76.44 84 GLN A CA 1
ATOM 636 C C . GLN A 1 84 ? 17.984 1.717 22.923 1.00 76.44 84 GLN A C 1
ATOM 638 O O . GLN A 1 84 ? 19.021 1.124 23.202 1.00 76.44 84 GLN A O 1
ATOM 643 N N . GLN A 1 85 ? 17.385 2.549 23.780 1.00 74.50 85 GLN A N 1
ATOM 644 C CA . GLN A 1 85 ? 17.849 2.778 25.152 1.00 74.50 85 GLN A CA 1
ATOM 645 C C . GLN A 1 85 ? 17.261 1.766 26.143 1.00 74.50 85 GLN A C 1
ATOM 647 O O . GLN A 1 85 ? 17.683 1.733 27.295 1.00 74.50 85 GLN A O 1
ATOM 652 N N . LEU A 1 86 ? 16.282 0.959 25.720 1.00 79.00 86 LEU A N 1
ATOM 653 C CA . LEU A 1 86 ? 15.690 -0.084 26.549 1.00 79.00 86 LEU A CA 1
ATOM 654 C C . LEU A 1 86 ? 16.546 -1.347 26.439 1.00 79.00 86 LEU A C 1
ATOM 656 O O . LEU A 1 86 ? 16.547 -2.028 25.417 1.00 79.00 86 LEU A O 1
ATOM 660 N N . ASP A 1 87 ? 17.273 -1.662 27.504 1.00 68.19 87 ASP A N 1
ATOM 661 C CA . ASP A 1 87 ? 18.129 -2.849 27.623 1.00 68.19 87 ASP A CA 1
ATOM 662 C C . ASP A 1 87 ? 17.451 -4.010 28.375 1.00 68.19 87 ASP A C 1
ATOM 664 O O . ASP A 1 87 ? 18.016 -5.095 28.519 1.00 68.19 87 ASP A O 1
ATOM 668 N N . THR A 1 88 ? 16.221 -3.800 28.842 1.00 77.56 88 THR A N 1
ATOM 669 C CA . THR A 1 88 ? 15.475 -4.731 29.690 1.00 77.56 88 THR A CA 1
ATOM 670 C C . THR A 1 88 ? 14.118 -5.088 29.087 1.00 77.56 88 THR A C 1
ATOM 672 O O . THR A 1 88 ? 13.523 -4.339 28.316 1.00 77.56 88 THR A O 1
ATOM 675 N N . GLY A 1 89 ? 13.585 -6.253 29.472 1.00 80.38 89 GLY A N 1
ATOM 676 C CA . GLY A 1 89 ? 12.252 -6.713 29.060 1.00 80.38 89 GLY A CA 1
ATOM 677 C C . GLY A 1 89 ? 11.085 -5.929 29.677 1.00 80.38 89 GLY A C 1
ATOM 678 O O . GLY A 1 89 ? 9.936 -6.309 29.475 1.00 80.38 89 GLY A O 1
ATOM 679 N N . SER A 1 90 ? 11.344 -4.865 30.440 1.00 86.94 90 SER A N 1
ATOM 680 C CA . SER A 1 90 ? 10.322 -4.017 31.059 1.00 86.94 90 SER A CA 1
ATOM 681 C C . SER A 1 90 ? 10.814 -2.584 31.223 1.00 86.94 90 SER A C 1
ATOM 683 O O . SER A 1 90 ? 11.960 -2.383 31.607 1.00 86.94 90 SER A O 1
ATOM 685 N N . ALA A 1 91 ? 9.945 -1.598 31.025 1.00 88.94 91 ALA A N 1
ATOM 686 C CA . ALA A 1 91 ? 10.282 -0.184 31.128 1.00 88.94 91 ALA A CA 1
ATOM 687 C C . ALA A 1 91 ? 9.125 0.637 31.709 1.00 88.94 91 ALA A C 1
ATOM 689 O O . ALA A 1 91 ? 7.953 0.306 31.524 1.00 88.94 91 ALA A O 1
ATOM 690 N N . ILE A 1 92 ? 9.458 1.744 32.378 1.00 88.94 92 ILE A N 1
ATOM 691 C CA . ILE A 1 92 ? 8.483 2.763 32.777 1.00 88.94 92 ILE A CA 1
ATOM 692 C C . ILE A 1 92 ? 8.624 3.948 31.828 1.00 88.94 92 ILE A C 1
ATOM 694 O O . ILE A 1 92 ? 9.684 4.565 31.740 1.00 88.94 92 ILE A O 1
ATOM 698 N N . PHE A 1 93 ? 7.539 4.271 31.134 1.00 88.94 93 PHE A N 1
ATOM 699 C CA . PHE A 1 93 ? 7.468 5.401 30.223 1.00 88.94 93 PHE A CA 1
ATOM 700 C C . PHE A 1 93 ? 6.839 6.610 30.933 1.00 88.94 93 PHE A C 1
ATOM 702 O O . PHE A 1 93 ? 5.665 6.542 31.318 1.00 88.94 93 PHE A O 1
ATOM 709 N N . PRO A 1 94 ? 7.576 7.729 31.102 1.00 89.06 94 PRO A N 1
ATOM 710 C CA . PRO A 1 94 ? 7.036 8.933 31.725 1.00 89.06 94 PRO A CA 1
ATOM 711 C C . PRO A 1 94 ? 5.900 9.543 30.899 1.00 89.06 94 PRO A C 1
ATOM 713 O O . PRO A 1 94 ? 5.762 9.299 29.704 1.00 89.06 94 PRO A O 1
ATOM 716 N N . THR A 1 95 ? 5.101 10.404 31.525 1.00 85.62 95 THR A N 1
ATOM 717 C CA . THR A 1 95 ? 3.919 11.033 30.909 1.00 85.62 95 THR A CA 1
ATOM 718 C C . THR A 1 95 ? 4.242 12.045 29.806 1.00 85.62 95 THR A C 1
ATOM 720 O O . THR A 1 95 ? 3.345 12.464 29.076 1.00 85.62 95 THR A O 1
ATOM 723 N N . THR A 1 96 ? 5.505 12.451 29.672 1.00 83.75 96 THR A N 1
ATOM 724 C CA . THR A 1 96 ? 5.975 13.471 28.725 1.00 83.75 96 THR A CA 1
ATOM 725 C C .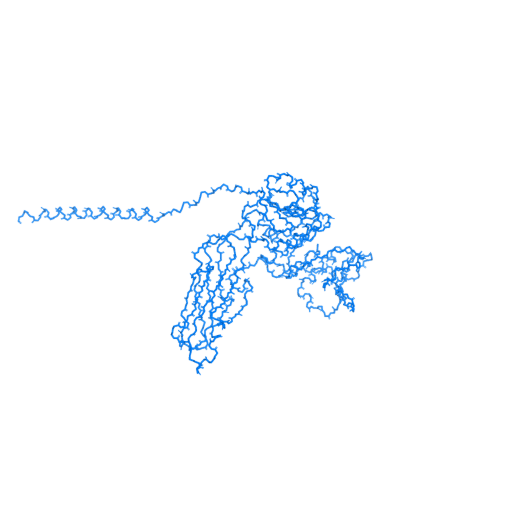 THR A 1 96 ? 7.023 12.887 27.781 1.00 83.75 96 THR A C 1
ATOM 727 O O . THR A 1 96 ? 8.209 13.199 27.879 1.00 83.75 96 THR A O 1
ATOM 730 N N . ILE A 1 97 ? 6.591 12.017 26.870 1.00 84.75 97 ILE A N 1
ATOM 731 C CA . ILE A 1 97 ? 7.442 11.507 25.788 1.00 84.75 97 ILE A CA 1
ATOM 732 C C . ILE A 1 97 ? 7.040 12.172 24.481 1.00 84.75 97 ILE A C 1
ATOM 734 O O . ILE A 1 97 ? 5.876 12.123 24.065 1.00 84.75 97 ILE A O 1
ATOM 738 N N . SER A 1 98 ? 8.030 12.778 23.830 1.00 85.62 98 SER A N 1
ATOM 739 C CA . SER A 1 98 ? 7.869 13.385 22.516 1.00 85.62 98 SER A CA 1
ATOM 740 C C . SER A 1 98 ? 7.400 12.355 21.494 1.00 85.62 98 SER A C 1
ATOM 742 O O . SER A 1 98 ? 7.830 11.201 21.496 1.00 85.62 98 SER A O 1
ATOM 744 N N . ALA A 1 99 ? 6.530 12.793 20.587 1.00 85.25 99 ALA A N 1
ATOM 745 C CA . ALA A 1 99 ? 6.154 11.999 19.426 1.00 85.25 99 ALA A CA 1
ATOM 746 C C . ALA A 1 99 ? 7.399 11.574 18.614 1.00 85.25 99 ALA A C 1
ATOM 748 O O . ALA A 1 99 ? 8.395 12.306 18.604 1.00 85.25 99 ALA A O 1
ATOM 749 N N . PRO A 1 100 ? 7.360 10.422 17.920 1.00 87.94 100 PRO A N 1
ATOM 750 C CA . PRO A 1 100 ? 8.411 10.066 16.972 1.00 87.94 100 PRO A CA 1
ATOM 751 C C . PRO A 1 100 ? 8.478 11.089 15.830 1.00 87.94 100 PRO A C 1
ATOM 753 O O . PRO A 1 100 ? 7.532 11.843 15.580 1.00 87.94 100 PRO A O 1
ATOM 756 N N . ALA A 1 101 ? 9.563 11.041 15.059 1.00 90.12 101 ALA A N 1
ATOM 757 C CA . ALA A 1 101 ? 9.528 11.591 13.713 1.00 90.12 101 ALA A CA 1
ATOM 758 C C . ALA A 1 101 ? 8.453 10.839 12.912 1.00 90.12 101 ALA A C 1
ATOM 760 O O . ALA A 1 101 ? 8.537 9.623 12.739 1.00 90.12 101 ALA A O 1
ATOM 761 N N . TRP A 1 102 ? 7.416 11.552 12.478 1.00 90.69 102 TRP A N 1
ATOM 762 C CA . TRP A 1 102 ? 6.329 10.966 11.700 1.00 90.69 102 TRP A CA 1
ATOM 763 C C . TRP A 1 102 ? 6.757 10.696 10.260 1.00 90.69 102 TRP A C 1
ATOM 765 O O . TRP A 1 102 ? 7.634 11.369 9.715 1.00 90.69 102 TRP A O 1
ATOM 775 N N . ALA A 1 103 ? 6.093 9.727 9.638 1.00 91.31 103 ALA A N 1
ATOM 776 C CA . ALA A 1 103 ? 6.288 9.392 8.240 1.00 91.31 103 ALA A CA 1
ATOM 777 C C . ALA A 1 103 ? 6.041 10.596 7.327 1.00 91.31 103 ALA A C 1
ATOM 779 O O . ALA A 1 103 ? 5.102 11.372 7.515 1.00 91.31 103 ALA A O 1
ATOM 780 N N . GLN A 1 104 ? 6.892 10.717 6.317 1.00 93.06 104 GLN A N 1
ATOM 781 C CA . GLN A 1 104 ? 6.816 11.740 5.282 1.00 93.06 104 GLN A CA 1
ATOM 782 C C . GLN A 1 104 ? 6.466 11.083 3.952 1.00 93.06 104 GLN A C 1
ATOM 784 O O . GLN A 1 104 ? 6.564 9.865 3.821 1.00 93.06 104 GLN A O 1
ATOM 789 N N . PHE A 1 105 ? 6.077 11.873 2.953 1.00 93.19 105 PHE A N 1
ATOM 790 C CA . PHE A 1 105 ? 5.871 11.340 1.610 1.00 93.19 105 PHE A CA 1
ATOM 791 C C . PHE A 1 105 ? 7.164 10.747 1.052 1.00 93.19 105 PHE A C 1
ATOM 793 O O . PHE A 1 105 ? 8.215 11.389 1.083 1.00 93.19 105 PHE A O 1
ATOM 800 N N . LYS A 1 106 ? 7.064 9.528 0.518 1.00 91.88 106 LYS A N 1
ATOM 801 C CA . LYS A 1 106 ? 8.139 8.904 -0.246 1.00 91.88 106 LYS A CA 1
ATOM 802 C C . LYS A 1 106 ? 8.422 9.737 -1.486 1.00 91.88 106 LYS A C 1
ATOM 804 O O . LYS A 1 106 ? 7.507 10.116 -2.221 1.00 91.88 106 LYS A O 1
ATOM 809 N N . LYS A 1 107 ? 9.704 9.977 -1.726 1.00 92.56 107 LYS A N 1
ATOM 810 C CA . LYS A 1 107 ? 10.197 10.443 -3.013 1.00 92.56 107 LYS A CA 1
ATOM 811 C C . LYS A 1 107 ? 10.627 9.210 -3.800 1.00 92.56 107 LYS A C 1
ATOM 813 O O . LYS A 1 107 ? 11.291 8.350 -3.238 1.00 92.56 107 LYS A O 1
ATOM 818 N N . ILE A 1 108 ? 10.191 9.107 -5.050 1.00 95.19 108 ILE A N 1
ATOM 819 C CA . ILE A 1 108 ? 10.539 7.992 -5.933 1.00 95.19 108 ILE A CA 1
ATOM 820 C C . ILE A 1 108 ? 11.304 8.588 -7.105 1.00 95.19 108 ILE A C 1
ATOM 822 O O . ILE A 1 108 ? 10.691 9.052 -8.067 1.00 95.19 108 ILE A O 1
ATOM 826 N N . ASP A 1 109 ? 12.628 8.609 -6.977 1.00 96.00 109 ASP A N 1
ATOM 827 C CA . ASP A 1 109 ? 13.540 9.118 -8.002 1.00 96.00 109 ASP A CA 1
ATOM 828 C C . ASP A 1 109 ? 14.438 8.012 -8.569 1.00 96.00 109 ASP A C 1
ATOM 830 O O . ASP A 1 109 ? 15.022 8.190 -9.638 1.00 96.00 109 ASP A O 1
ATOM 834 N N . THR A 1 110 ? 14.586 6.892 -7.856 1.00 97.69 110 THR A N 1
ATOM 835 C CA . THR A 1 110 ? 15.564 5.837 -8.149 1.00 97.69 110 THR A CA 1
ATOM 836 C C . THR A 1 110 ? 14.958 4.435 -8.082 1.00 97.69 110 THR A C 1
ATOM 838 O O . THR A 1 110 ? 13.859 4.239 -7.560 1.00 97.69 110 THR A O 1
ATOM 841 N N . LEU A 1 111 ? 15.668 3.432 -8.611 1.00 97.25 111 LEU A N 1
ATOM 842 C CA . LEU A 1 111 ? 15.263 2.027 -8.466 1.00 97.25 111 LEU A CA 1
ATOM 843 C C . LEU A 1 111 ? 15.285 1.578 -6.996 1.00 97.25 111 LEU A C 1
ATOM 845 O O . LEU A 1 111 ? 14.430 0.790 -6.593 1.00 97.25 111 LEU A O 1
ATOM 849 N N . ALA A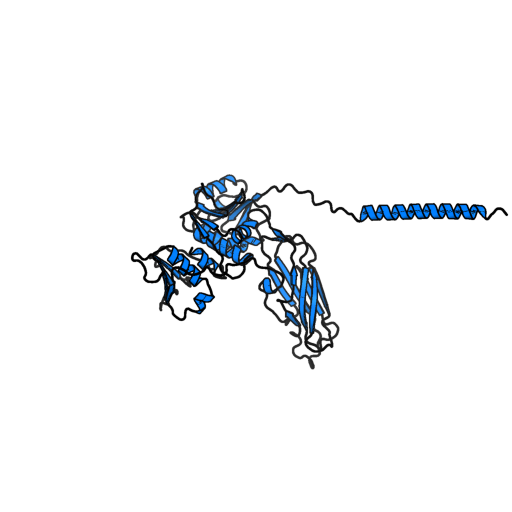 1 112 ? 16.204 2.115 -6.189 1.00 95.69 112 ALA A N 1
ATOM 850 C CA . ALA A 1 112 ? 16.269 1.833 -4.757 1.00 95.69 112 ALA A CA 1
ATOM 851 C C . ALA A 1 112 ? 15.016 2.323 -4.009 1.00 95.69 112 ALA A C 1
ATOM 853 O O . ALA A 1 112 ? 14.507 1.618 -3.139 1.00 95.69 112 ALA A O 1
ATOM 854 N N . ASP A 1 113 ? 14.452 3.473 -4.400 1.00 94.38 113 ASP A N 1
ATOM 855 C CA . ASP A 1 113 ? 13.208 3.995 -3.805 1.00 94.38 113 ASP A CA 1
ATOM 856 C C . ASP A 1 113 ? 11.992 3.086 -4.072 1.00 94.38 113 ASP A C 1
ATOM 858 O O . ASP A 1 113 ? 11.003 3.129 -3.338 1.00 94.38 113 ASP A O 1
ATOM 862 N N . LEU A 1 114 ? 12.066 2.245 -5.112 1.00 93.75 114 LEU A N 1
ATOM 863 C CA . LEU A 1 114 ? 11.080 1.205 -5.427 1.00 93.75 114 LEU A CA 1
ATOM 864 C C . LEU A 1 114 ? 11.350 -0.123 -4.693 1.00 93.75 114 LEU A C 1
ATOM 866 O O . LEU A 1 114 ? 10.653 -1.108 -4.933 1.00 93.75 114 LEU A O 1
ATOM 870 N N . GLY A 1 115 ? 12.344 -0.168 -3.802 1.00 91.81 115 GLY A N 1
ATOM 871 C CA . GLY A 1 115 ? 12.717 -1.359 -3.037 1.00 91.81 115 GLY A CA 1
ATOM 872 C C . GLY A 1 115 ? 13.571 -2.364 -3.814 1.00 91.81 115 GLY A C 1
ATOM 873 O O . GLY A 1 115 ? 13.598 -3.539 -3.456 1.00 91.81 115 GLY A O 1
ATOM 874 N N . ILE A 1 116 ? 14.241 -1.933 -4.888 1.00 94.88 116 ILE A N 1
ATOM 875 C CA . ILE A 1 116 ? 15.147 -2.783 -5.668 1.00 94.88 116 ILE A CA 1
ATOM 876 C C . ILE A 1 116 ? 16.562 -2.615 -5.116 1.00 94.88 116 ILE A C 1
ATOM 878 O O . ILE A 1 116 ? 17.101 -1.514 -5.127 1.00 94.88 116 ILE A O 1
ATOM 882 N N . GLU A 1 117 ? 17.164 -3.709 -4.656 1.00 94.50 117 GLU A N 1
ATOM 883 C CA . GLU A 1 117 ? 18.553 -3.735 -4.187 1.00 94.50 117 GLU A CA 1
ATOM 884 C C . GLU A 1 117 ? 19.545 -3.828 -5.349 1.00 94.50 117 GLU A C 1
ATOM 886 O O . GLU A 1 117 ? 19.211 -4.340 -6.417 1.00 94.50 117 GLU A O 1
ATOM 891 N N . ASP A 1 118 ? 20.786 -3.392 -5.127 1.00 93.94 118 ASP A N 1
ATOM 892 C CA . ASP A 1 118 ? 21.877 -3.557 -6.088 1.00 93.94 118 ASP A CA 1
ATOM 893 C C . ASP A 1 118 ? 22.073 -5.024 -6.484 1.00 93.94 118 ASP A C 1
ATOM 895 O O . ASP A 1 118 ? 22.054 -5.935 -5.654 1.00 93.94 118 ASP A O 1
ATOM 899 N N . PHE A 1 119 ? 22.329 -5.268 -7.768 1.00 92.38 119 PHE A N 1
ATOM 900 C CA . PHE A 1 119 ? 22.510 -6.626 -8.272 1.00 92.38 119 PHE A CA 1
ATOM 901 C C . PHE A 1 119 ? 23.549 -6.709 -9.387 1.00 92.38 119 PHE A C 1
ATOM 903 O O . PHE A 1 119 ? 23.805 -5.759 -10.131 1.00 92.38 119 PHE A O 1
ATOM 910 N N . ARG A 1 120 ? 24.120 -7.910 -9.523 1.00 89.62 120 ARG A N 1
ATOM 911 C CA . ARG A 1 120 ? 24.962 -8.296 -10.659 1.00 89.62 120 ARG A CA 1
ATOM 912 C C . ARG A 1 120 ? 24.119 -8.901 -11.771 1.00 89.62 120 ARG A C 1
ATOM 914 O O . ARG A 1 120 ? 23.211 -9.693 -11.505 1.00 89.62 120 ARG A O 1
ATOM 921 N N . LEU A 1 121 ? 24.470 -8.607 -13.015 1.00 86.38 121 LEU A N 1
ATOM 922 C CA . LEU A 1 121 ? 23.922 -9.286 -14.188 1.00 86.38 121 LEU A CA 1
ATOM 923 C C . LEU A 1 121 ? 24.697 -10.584 -14.440 1.00 86.38 121 LEU A C 1
ATOM 925 O O . LEU A 1 121 ? 25.587 -10.647 -15.287 1.00 86.38 121 LEU A O 1
ATOM 929 N N . ASN A 1 122 ? 24.373 -11.613 -13.649 1.00 75.06 122 ASN A N 1
ATOM 930 C CA . ASN A 1 122 ? 24.998 -12.934 -13.772 1.00 75.06 122 ASN A CA 1
ATOM 931 C C . ASN A 1 122 ? 24.323 -13.837 -14.817 1.00 75.06 122 ASN A C 1
ATOM 933 O O . ASN A 1 122 ? 24.924 -14.783 -15.319 1.00 75.06 122 ASN A O 1
ATOM 937 N N . HIS A 1 123 ? 23.067 -13.548 -15.141 1.00 69.25 123 HIS A N 1
ATOM 938 C CA . HIS A 1 123 ? 22.312 -14.203 -16.207 1.00 69.25 123 HIS A CA 1
ATOM 939 C C . HIS A 1 123 ? 22.290 -13.299 -17.431 1.00 69.25 123 HIS A C 1
ATOM 941 O O . HIS A 1 123 ? 22.540 -12.111 -17.278 1.00 69.25 123 HIS A O 1
ATOM 947 N N . ALA A 1 124 ? 21.965 -13.845 -18.608 1.00 80.62 124 ALA A N 1
ATOM 948 C CA . ALA A 1 124 ? 21.781 -13.054 -19.829 1.00 80.62 124 ALA A CA 1
ATOM 949 C C . ALA A 1 124 ? 20.607 -12.064 -19.726 1.00 80.62 124 ALA A C 1
ATOM 951 O O . ALA A 1 124 ? 20.536 -11.110 -20.493 1.00 80.62 124 ALA A O 1
ATOM 952 N N . GLU A 1 125 ? 19.686 -12.278 -18.782 1.00 88.81 125 GLU A N 1
ATOM 953 C CA . GLU A 1 125 ? 18.599 -11.351 -18.508 1.00 88.81 125 GLU A CA 1
ATOM 954 C C . GLU A 1 125 ? 18.237 -11.273 -17.020 1.00 88.81 125 GLU A C 1
ATOM 956 O O . GLU A 1 125 ? 18.372 -12.232 -16.257 1.00 88.81 125 GLU A O 1
ATOM 961 N N . LYS A 1 126 ? 17.738 -10.107 -16.610 1.00 93.12 126 LYS A N 1
ATOM 962 C CA . LYS A 1 126 ? 17.156 -9.840 -15.297 1.00 93.12 126 LYS A CA 1
ATOM 963 C C . LYS A 1 126 ? 15.835 -9.106 -15.485 1.00 93.12 126 LYS A C 1
ATOM 965 O O . LYS A 1 126 ? 15.801 -8.021 -16.059 1.00 93.12 126 LYS A O 1
ATOM 970 N N . ASN A 1 127 ? 14.765 -9.686 -14.953 1.00 94.56 127 ASN A N 1
ATOM 971 C CA . ASN A 1 127 ? 13.453 -9.052 -14.901 1.00 94.56 127 ASN A CA 1
ATOM 972 C C . ASN A 1 127 ? 13.275 -8.335 -13.558 1.00 94.56 127 ASN A C 1
ATOM 974 O O . ASN A 1 127 ? 13.551 -8.903 -12.499 1.00 94.56 127 ASN A O 1
ATOM 978 N N . LEU A 1 128 ? 12.817 -7.091 -13.622 1.00 95.38 128 LEU A N 1
ATOM 979 C CA . LEU A 1 128 ? 12.497 -6.228 -12.495 1.00 95.38 128 LEU A CA 1
ATOM 980 C C . LEU A 1 128 ? 11.051 -5.758 -12.635 1.00 95.38 128 LEU A C 1
ATOM 982 O O . LEU A 1 128 ? 10.589 -5.447 -13.734 1.00 95.38 128 LEU A O 1
ATOM 986 N N . PHE A 1 129 ? 10.356 -5.668 -11.509 1.00 95.19 129 PHE A N 1
ATOM 987 C CA . PHE A 1 129 ? 9.009 -5.124 -11.453 1.00 95.19 129 PHE A CA 1
ATOM 988 C C . PHE A 1 129 ? 9.058 -3.743 -10.811 1.00 95.19 129 PHE A C 1
ATOM 990 O O . PHE A 1 129 ? 9.434 -3.612 -9.649 1.00 95.19 129 PHE A O 1
ATOM 997 N N . LEU A 1 130 ? 8.716 -2.714 -11.582 1.00 96.38 130 LEU A N 1
ATOM 998 C CA . LEU A 1 130 ? 8.662 -1.337 -11.105 1.00 96.38 130 LEU A CA 1
ATOM 999 C C . LEU A 1 130 ? 7.233 -1.050 -10.647 1.00 96.38 130 LEU A C 1
ATOM 1001 O O . LEU A 1 130 ? 6.334 -0.956 -11.486 1.00 96.38 130 LEU A O 1
ATOM 1005 N N . ASP A 1 131 ? 7.025 -0.936 -9.337 1.00 93.88 131 ASP A N 1
ATOM 1006 C CA . ASP A 1 131 ? 5.704 -0.746 -8.730 1.00 93.88 131 ASP A CA 1
ATOM 1007 C C . ASP A 1 131 ? 5.534 0.684 -8.200 1.00 93.88 131 ASP A C 1
ATOM 1009 O O . ASP A 1 131 ? 5.929 1.007 -7.080 1.00 93.88 131 ASP A O 1
ATOM 1013 N N . PHE A 1 132 ? 4.967 1.568 -9.023 1.00 96.12 132 PHE A N 1
ATOM 1014 C CA . PHE A 1 132 ? 4.671 2.942 -8.619 1.00 96.12 132 PHE A CA 1
ATOM 1015 C C . PHE A 1 132 ? 3.308 3.032 -7.913 1.00 96.12 132 PHE A C 1
ATOM 1017 O O . PHE A 1 132 ? 2.400 2.250 -8.214 1.00 96.12 132 PHE A O 1
ATOM 1024 N N . PRO A 1 133 ? 3.099 4.032 -7.032 1.00 95.94 133 PRO A N 1
ATOM 1025 C CA . PRO A 1 133 ? 1.871 4.178 -6.258 1.00 95.94 133 PRO A CA 1
ATOM 1026 C C . PRO A 1 133 ? 0.591 4.087 -7.096 1.00 95.94 133 PRO A C 1
ATOM 1028 O O . PRO A 1 133 ? 0.377 4.865 -8.023 1.00 95.94 133 PRO A O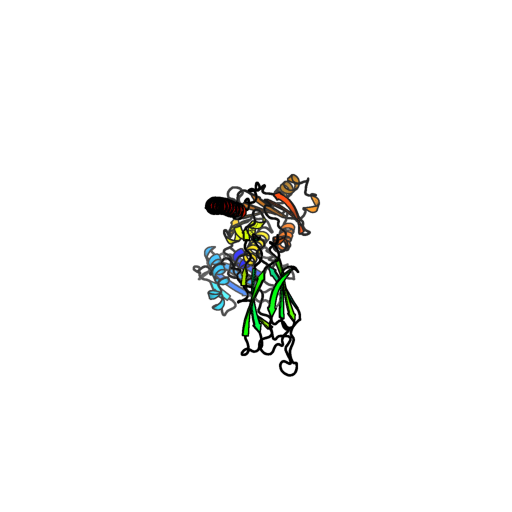 1
ATOM 1031 N N . ALA A 1 134 ? -0.321 3.190 -6.714 1.00 95.31 134 ALA A N 1
ATOM 1032 C CA . ALA A 1 134 ? -1.566 2.942 -7.446 1.00 95.31 134 ALA A CA 1
ATOM 1033 C C . ALA A 1 134 ? -2.502 4.161 -7.547 1.00 95.31 134 ALA A C 1
ATOM 1035 O O . ALA A 1 134 ? -3.368 4.205 -8.429 1.00 95.31 134 ALA A O 1
ATOM 1036 N N . VAL A 1 135 ? -2.350 5.143 -6.647 1.00 95.44 135 VAL A N 1
ATOM 1037 C CA . VAL A 1 135 ? -3.092 6.414 -6.685 1.00 95.44 135 VAL A CA 1
ATOM 1038 C C . VAL A 1 135 ? -2.624 7.337 -7.811 1.00 95.44 135 VAL A C 1
ATOM 1040 O O . VAL A 1 135 ? -3.293 8.328 -8.097 1.00 95.44 135 VAL A O 1
ATOM 1043 N N . TRP A 1 136 ? -1.491 7.048 -8.453 1.00 95.19 136 TRP A N 1
ATOM 1044 C CA . TRP A 1 136 ? -0.988 7.818 -9.582 1.00 95.19 136 TRP A CA 1
ATOM 1045 C C . TRP A 1 136 ? -1.694 7.417 -10.878 1.00 95.19 136 TRP A C 1
ATOM 1047 O O . TRP A 1 136 ? -2.074 6.269 -11.102 1.00 95.19 136 TRP A O 1
ATOM 1057 N N . GLN A 1 137 ? -1.871 8.397 -11.753 1.00 94.12 137 GLN A N 1
ATOM 1058 C CA . GLN A 1 137 ? -2.244 8.214 -13.143 1.00 94.12 137 GLN A CA 1
ATOM 1059 C C . GLN A 1 137 ? -1.115 8.788 -14.001 1.00 94.12 137 GLN A C 1
ATOM 1061 O O . GLN A 1 137 ? -0.897 10.003 -13.935 1.00 94.12 137 GLN A O 1
ATOM 1066 N N . PRO A 1 138 ? -0.426 7.961 -14.807 1.00 94.56 138 PRO A N 1
ATOM 1067 C CA . PRO A 1 138 ? 0.588 8.453 -15.728 1.00 94.56 138 PRO A CA 1
ATOM 1068 C C . PRO A 1 138 ? 0.024 9.526 -16.661 1.00 94.56 138 PRO A C 1
ATOM 1070 O O . PRO A 1 138 ? -1.096 9.413 -17.168 1.00 94.56 138 PRO A O 1
ATOM 1073 N N . THR A 1 139 ? 0.799 10.585 -16.864 1.00 94.81 139 THR A N 1
ATOM 1074 C CA . THR A 1 139 ? 0.487 11.671 -17.806 1.00 94.81 139 THR A CA 1
ATOM 1075 C C . THR A 1 139 ? 1.470 11.730 -18.965 1.00 94.81 139 THR A C 1
ATOM 1077 O O . THR A 1 139 ? 1.219 12.449 -19.925 1.00 94.81 139 THR A O 1
ATOM 1080 N N . ASP A 1 140 ? 2.576 10.997 -18.861 1.00 95.12 140 ASP A N 1
ATOM 1081 C CA . ASP A 1 140 ? 3.618 10.886 -19.873 1.00 95.12 140 ASP A CA 1
ATOM 1082 C C . ASP A 1 140 ? 4.325 9.521 -19.746 1.00 95.12 140 ASP A C 1
ATOM 1084 O O . ASP A 1 140 ? 3.989 8.715 -18.870 1.00 95.12 140 ASP A O 1
ATOM 1088 N N . ILE A 1 141 ? 5.282 9.245 -20.629 1.00 94.88 141 ILE A N 1
ATOM 1089 C CA . ILE A 1 141 ? 6.072 8.015 -20.636 1.00 94.88 141 ILE A CA 1
ATOM 1090 C C . ILE A 1 141 ? 6.960 7.897 -19.388 1.00 94.88 141 ILE A C 1
ATOM 1092 O O . ILE A 1 141 ? 7.473 8.886 -18.859 1.00 94.88 141 ILE A O 1
ATOM 1096 N N . LEU A 1 142 ? 7.180 6.658 -18.938 1.00 96.56 142 LEU A N 1
ATOM 1097 C CA . LEU A 1 142 ? 8.233 6.355 -17.970 1.00 96.56 142 LEU A CA 1
ATOM 1098 C C . LEU A 1 142 ? 9.596 6.621 -18.621 1.00 96.56 142 LEU A C 1
ATOM 1100 O O . LEU A 1 142 ? 9.862 6.149 -19.726 1.00 96.56 142 LEU A O 1
ATOM 1104 N N . GLN A 1 143 ? 10.462 7.344 -17.922 1.00 96.44 143 GLN A N 1
ATOM 1105 C CA . GLN A 1 143 ? 11.824 7.633 -18.366 1.00 96.44 143 GLN A CA 1
ATOM 1106 C C . GLN A 1 143 ? 12.808 7.507 -17.208 1.00 96.44 143 GLN A C 1
ATOM 1108 O O . GLN A 1 143 ? 12.424 7.637 -16.047 1.00 96.44 143 GLN A O 1
ATOM 1113 N N . GLY A 1 144 ? 14.078 7.269 -17.509 1.00 96.44 144 GLY A N 1
ATOM 1114 C CA . GLY A 1 144 ? 15.088 7.090 -16.476 1.00 96.44 144 GLY A CA 1
ATOM 1115 C C . GLY A 1 144 ? 16.484 6.865 -17.027 1.00 96.44 144 GLY A C 1
ATOM 1116 O O . GLY A 1 144 ? 16.714 6.939 -18.235 1.00 96.44 144 GLY A O 1
ATOM 1117 N N . GLN A 1 145 ? 17.410 6.567 -16.125 1.00 97.69 145 GLN A N 1
ATOM 1118 C CA . GLN A 1 145 ? 18.784 6.200 -16.440 1.00 97.69 145 GLN A CA 1
ATOM 1119 C C . GLN A 1 145 ? 19.180 4.978 -15.633 1.00 97.69 145 GLN A C 1
ATOM 1121 O O . GLN A 1 145 ? 18.983 4.949 -14.424 1.00 97.69 145 GLN A O 1
ATOM 1126 N N . ILE A 1 146 ? 19.782 3.989 -16.281 1.00 97.44 146 ILE A N 1
ATOM 1127 C CA . ILE A 1 146 ? 20.350 2.835 -15.589 1.00 97.44 146 ILE A CA 1
ATOM 1128 C C . ILE A 1 146 ? 21.832 3.095 -15.376 1.00 97.44 146 ILE A C 1
ATOM 1130 O O . ILE A 1 146 ? 22.587 3.244 -16.340 1.00 97.44 146 ILE A O 1
ATOM 1134 N N . ALA A 1 147 ? 22.230 3.165 -14.109 1.00 96.25 147 ALA A N 1
ATOM 1135 C CA . ALA A 1 147 ? 23.612 3.318 -13.701 1.00 96.25 147 ALA A CA 1
ATOM 1136 C C . ALA A 1 147 ? 24.270 1.950 -13.556 1.00 96.25 147 ALA A C 1
ATOM 1138 O O . ALA A 1 147 ? 23.769 1.056 -12.874 1.00 96.25 147 ALA A O 1
ATOM 1139 N N . LEU A 1 148 ? 25.411 1.808 -14.218 1.00 92.06 148 LEU A N 1
ATOM 1140 C CA . LEU A 1 148 ? 26.158 0.573 -14.317 1.00 92.06 148 LEU A CA 1
ATOM 1141 C C . LEU A 1 148 ? 27.584 0.763 -13.833 1.00 92.06 148 LEU A C 1
ATOM 1143 O O . LEU A 1 148 ? 28.220 1.777 -14.121 1.00 92.06 148 LEU A O 1
ATOM 1147 N N . ARG A 1 149 ? 28.111 -0.277 -13.201 1.00 89.69 149 ARG A N 1
ATOM 1148 C CA . ARG A 1 149 ? 29.541 -0.467 -12.993 1.00 89.69 149 ARG A CA 1
ATOM 1149 C C . ARG A 1 149 ? 29.993 -1.636 -13.856 1.00 89.69 149 ARG A C 1
ATOM 1151 O O . ARG A 1 149 ? 29.464 -2.738 -13.718 1.00 89.69 149 ARG A O 1
ATOM 1158 N N . ILE A 1 150 ? 30.926 -1.375 -14.764 1.00 87.06 150 ILE A N 1
ATOM 1159 C CA . ILE A 1 150 ? 31.389 -2.337 -15.766 1.00 87.06 150 ILE A CA 1
ATOM 1160 C C . ILE A 1 150 ? 32.843 -2.688 -15.466 1.00 87.06 150 ILE A C 1
ATOM 1162 O O . ILE A 1 150 ? 33.673 -1.792 -15.294 1.00 87.06 150 ILE A O 1
ATOM 1166 N N . GLN A 1 151 ? 33.133 -3.982 -15.395 1.00 83.50 151 GLN A N 1
ATOM 1167 C CA . GLN A 1 151 ? 34.491 -4.501 -15.298 1.00 83.50 151 GLN A CA 1
ATOM 1168 C C . GLN A 1 151 ? 35.203 -4.365 -16.647 1.00 83.50 151 GLN A C 1
ATOM 1170 O O . GLN A 1 151 ? 34.626 -4.673 -17.694 1.00 83.50 151 GLN A O 1
ATOM 1175 N N . SER A 1 152 ? 36.455 -3.923 -16.631 1.00 78.69 152 SER A N 1
ATOM 1176 C CA . SER A 1 152 ? 37.243 -3.778 -17.860 1.00 78.69 152 SER A CA 1
ATOM 1177 C C . SER A 1 152 ? 37.589 -5.127 -18.498 1.00 78.69 152 SER A C 1
ATOM 1179 O O . SER A 1 152 ? 37.691 -6.145 -17.818 1.00 78.69 152 SER A O 1
ATOM 1181 N N . GLY A 1 153 ? 37.814 -5.126 -19.818 1.00 77.44 153 GLY A N 1
ATOM 1182 C CA . GLY A 1 153 ? 38.226 -6.317 -20.579 1.00 77.44 153 GLY A CA 1
ATOM 1183 C C . GLY A 1 153 ? 37.098 -7.027 -21.337 1.00 77.44 153 GLY A C 1
ATOM 1184 O O . GLY A 1 153 ? 37.325 -8.082 -21.933 1.00 77.44 153 GLY A O 1
ATOM 1185 N N . LEU A 1 154 ? 35.895 -6.443 -21.359 1.00 83.94 154 LEU A N 1
ATOM 1186 C CA . LEU A 1 154 ? 34.809 -6.892 -22.229 1.00 83.94 154 LEU A CA 1
ATOM 1187 C C . LEU A 1 154 ? 35.136 -6.609 -23.702 1.00 83.94 154 LEU A C 1
ATOM 1189 O O . LEU A 1 154 ? 35.562 -5.513 -24.068 1.00 83.94 154 LEU A O 1
ATOM 1193 N N . LEU A 1 155 ? 34.913 -7.604 -24.559 1.00 84.81 155 LEU A N 1
ATOM 1194 C CA . LEU A 1 155 ? 35.231 -7.554 -25.983 1.00 84.81 155 LEU A CA 1
ATOM 1195 C C . LEU A 1 155 ? 34.141 -6.841 -26.785 1.00 84.81 155 LEU A C 1
ATOM 1197 O O . LEU A 1 155 ? 32.967 -6.804 -26.398 1.00 84.81 155 LEU A O 1
ATOM 1201 N N . GLN A 1 156 ? 34.538 -6.303 -27.942 1.00 83.75 156 GLN A N 1
ATOM 1202 C CA . GLN A 1 156 ? 33.641 -5.648 -28.891 1.00 83.75 156 GLN A CA 1
ATOM 1203 C C . GLN A 1 156 ? 32.447 -6.548 -29.239 1.00 83.75 156 GLN A C 1
ATOM 1205 O O . GLN A 1 156 ? 32.605 -7.731 -29.520 1.00 83.75 156 GLN A O 1
ATOM 1210 N N . GLY A 1 157 ? 31.246 -5.965 -29.223 1.00 84.19 157 GLY A N 1
ATOM 1211 C CA . GLY A 1 157 ? 29.982 -6.693 -29.374 1.00 84.19 157 GLY A CA 1
ATOM 1212 C C . GLY A 1 157 ? 29.249 -6.906 -28.049 1.00 84.19 157 GLY A C 1
ATOM 1213 O O . GLY A 1 157 ? 28.030 -7.060 -28.068 1.00 84.19 157 GLY A O 1
ATOM 1214 N N . SER A 1 158 ? 29.949 -6.796 -26.912 1.00 88.62 158 SER A N 1
ATOM 1215 C CA . SER A 1 158 ? 29.304 -6.770 -25.598 1.00 88.62 158 SER A CA 1
ATOM 1216 C C . SER A 1 158 ? 28.379 -5.559 -25.467 1.00 88.62 158 SER A C 1
ATOM 1218 O O . SER A 1 158 ? 28.757 -4.422 -25.790 1.00 88.62 158 SER A O 1
ATOM 1220 N N . ASN A 1 159 ? 27.155 -5.798 -25.007 1.00 91.12 159 ASN A N 1
ATOM 1221 C CA . ASN A 1 159 ? 26.141 -4.771 -24.836 1.00 91.12 159 ASN A CA 1
ATOM 1222 C C . ASN A 1 159 ? 25.192 -5.089 -23.677 1.00 91.12 159 ASN A C 1
ATOM 1224 O O . ASN A 1 159 ? 25.144 -6.201 -23.152 1.00 91.12 159 ASN A O 1
ATOM 1228 N N . ILE A 1 160 ? 24.433 -4.074 -23.293 1.00 93.12 160 ILE A N 1
ATOM 1229 C CA . ILE A 1 160 ? 23.262 -4.198 -22.442 1.00 93.12 160 ILE A CA 1
ATOM 1230 C C . ILE A 1 160 ? 22.091 -3.505 -23.125 1.00 93.12 160 ILE A C 1
ATOM 1232 O O . ILE A 1 160 ? 22.240 -2.432 -23.714 1.00 93.12 160 ILE A O 1
ATOM 1236 N N . THR A 1 161 ? 20.928 -4.128 -23.034 1.00 95.38 161 THR A N 1
ATOM 1237 C CA . THR A 1 161 ? 19.669 -3.659 -23.591 1.00 95.38 161 THR A CA 1
ATOM 1238 C C . THR A 1 161 ? 18.620 -3.648 -22.490 1.00 95.38 161 THR A C 1
ATOM 1240 O O . THR A 1 161 ? 18.529 -4.580 -21.698 1.00 95.38 161 THR A O 1
ATOM 1243 N N . ALA A 1 162 ? 17.827 -2.588 -22.428 1.00 97.06 162 ALA A N 1
ATOM 1244 C CA . ALA A 1 162 ? 16.689 -2.482 -21.533 1.00 97.06 162 ALA A CA 1
ATOM 1245 C C . ALA A 1 162 ? 15.392 -2.562 -22.334 1.00 97.06 162 ALA A C 1
ATOM 1247 O O . ALA A 1 162 ? 15.251 -1.917 -23.376 1.00 97.06 162 ALA A O 1
ATOM 1248 N N . TRP A 1 163 ? 14.426 -3.297 -21.801 1.00 97.12 163 TRP A N 1
ATOM 1249 C CA . TRP A 1 163 ? 13.077 -3.413 -22.331 1.00 97.12 163 TRP A CA 1
ATOM 1250 C C . TRP A 1 163 ? 12.075 -3.004 -21.257 1.00 97.12 163 TRP A C 1
ATOM 1252 O O . TRP A 1 163 ? 12.167 -3.472 -20.125 1.00 97.12 163 TRP A O 1
ATOM 1262 N N . LEU A 1 164 ? 11.110 -2.162 -21.613 1.00 96.19 164 LEU A N 1
ATOM 1263 C CA . LEU A 1 164 ? 9.984 -1.790 -20.758 1.00 96.19 164 LEU A CA 1
ATOM 1264 C C . LEU A 1 164 ? 8.703 -2.339 -21.378 1.00 96.19 164 LEU A C 1
ATOM 1266 O O . LEU A 1 164 ? 8.383 -2.010 -22.521 1.00 96.19 164 LEU A O 1
ATOM 1270 N N . ASP A 1 165 ? 8.009 -3.210 -20.646 1.00 93.75 165 ASP A N 1
ATOM 1271 C CA . ASP A 1 165 ? 6.783 -3.893 -21.087 1.00 93.75 165 ASP A CA 1
ATOM 1272 C C . ASP A 1 165 ? 6.928 -4.559 -22.471 1.00 93.75 165 ASP A C 1
ATOM 1274 O O . ASP A 1 165 ? 6.042 -4.512 -23.323 1.00 93.75 165 ASP A O 1
ATOM 1278 N N . GLY A 1 166 ? 8.103 -5.151 -22.720 1.00 92.19 166 GLY A N 1
ATOM 1279 C CA . GLY A 1 166 ? 8.453 -5.812 -23.982 1.00 92.19 166 GLY A CA 1
ATOM 1280 C C . GLY A 1 166 ? 8.850 -4.870 -25.129 1.00 92.19 166 GLY A C 1
ATOM 1281 O O . GLY A 1 166 ? 9.267 -5.345 -26.183 1.00 92.19 166 GLY A O 1
ATOM 1282 N N . GLY A 1 167 ? 8.768 -3.548 -24.951 1.00 94.19 167 GLY A N 1
ATOM 1283 C CA . GLY A 1 167 ? 9.281 -2.560 -25.901 1.00 94.19 167 GLY A CA 1
ATOM 1284 C C . GLY A 1 167 ? 10.744 -2.208 -25.631 1.00 94.19 167 GLY A C 1
ATOM 1285 O O . GLY A 1 167 ? 11.123 -2.012 -24.478 1.00 94.19 167 GLY A O 1
ATOM 1286 N N . LEU A 1 168 ? 11.567 -2.102 -26.681 1.00 96.19 168 LEU A N 1
ATOM 1287 C CA . LEU A 1 168 ? 12.960 -1.655 -26.559 1.00 96.19 168 LEU A CA 1
ATOM 1288 C C . LEU A 1 168 ? 12.995 -0.245 -25.955 1.00 96.19 168 LEU A C 1
ATOM 1290 O O . LEU A 1 168 ? 12.457 0.688 -26.547 1.00 96.19 168 LEU A O 1
ATOM 1294 N N . ALA A 1 169 ? 13.629 -0.108 -24.792 1.00 96.25 169 ALA A N 1
ATOM 1295 C CA . ALA A 1 169 ? 13.639 1.125 -24.010 1.00 96.25 169 ALA A CA 1
ATOM 1296 C C . ALA A 1 169 ? 14.987 1.856 -24.043 1.00 96.25 169 ALA A C 1
ATOM 1298 O O . ALA A 1 169 ? 15.027 3.074 -23.884 1.00 96.25 169 ALA A O 1
ATOM 1299 N N . GLY A 1 170 ? 16.090 1.134 -24.248 1.00 96.31 170 GLY A N 1
ATOM 1300 C CA . GLY A 1 170 ? 17.431 1.709 -24.325 1.00 96.31 170 GLY A CA 1
ATOM 1301 C C . GLY A 1 170 ? 18.498 0.639 -24.519 1.00 96.31 170 GLY A C 1
ATOM 1302 O O . GLY A 1 170 ? 18.245 -0.543 -24.302 1.00 96.31 170 GLY A O 1
ATOM 1303 N N . SER A 1 171 ? 19.698 1.037 -24.937 1.00 94.56 171 SER A N 1
ATOM 1304 C CA . SER A 1 171 ? 20.837 0.119 -25.043 1.00 94.56 171 SER A CA 1
ATOM 1305 C C . SER A 1 171 ? 22.164 0.860 -24.918 1.00 94.56 171 SER A C 1
ATOM 1307 O O . SER A 1 171 ? 22.245 2.055 -25.210 1.00 94.56 171 SER A O 1
ATOM 1309 N N . MET A 1 172 ? 23.208 0.143 -24.515 1.00 93.44 172 MET A N 1
ATOM 1310 C CA . MET A 1 172 ? 24.567 0.656 -24.401 1.00 93.44 172 MET A CA 1
ATOM 1311 C C . MET A 1 172 ? 25.577 -0.441 -24.738 1.00 93.44 172 MET A C 1
ATOM 1313 O O . MET A 1 172 ? 25.423 -1.595 -24.347 1.00 93.44 172 MET A O 1
ATOM 1317 N N . LYS A 1 173 ? 26.645 -0.073 -25.450 1.00 91.25 173 LYS A N 1
ATOM 1318 C CA . LYS A 1 173 ? 27.811 -0.947 -25.631 1.00 91.25 173 LYS A CA 1
ATOM 1319 C C . LYS A 1 173 ? 28.620 -0.978 -24.337 1.00 91.25 173 LYS A C 1
ATOM 1321 O O . LYS A 1 173 ? 28.856 0.071 -23.745 1.00 91.25 173 LYS A O 1
ATOM 1326 N N . THR A 1 174 ? 29.048 -2.164 -23.927 1.00 86.44 174 THR A N 1
ATOM 1327 C CA . THR A 1 174 ? 29.752 -2.385 -22.651 1.00 86.44 174 THR A CA 1
ATOM 1328 C C . THR A 1 174 ? 31.221 -2.757 -22.845 1.00 86.44 174 THR A C 1
ATOM 1330 O O . THR A 1 174 ? 31.964 -2.829 -21.874 1.00 86.44 174 THR A O 1
ATOM 1333 N N . ALA A 1 175 ? 31.651 -2.956 -24.094 1.00 80.56 175 ALA A N 1
ATOM 1334 C CA . ALA A 1 175 ? 33.051 -3.153 -24.446 1.00 80.56 175 ALA A CA 1
ATOM 1335 C C . ALA A 1 175 ? 33.856 -1.870 -24.192 1.00 80.56 175 ALA A C 1
ATOM 1337 O O . ALA A 1 175 ? 33.631 -0.863 -24.868 1.00 80.56 175 ALA A O 1
ATOM 1338 N N . ASP A 1 176 ? 34.778 -1.910 -23.232 1.00 68.25 176 ASP A N 1
ATOM 1339 C CA . ASP A 1 176 ? 35.632 -0.776 -22.881 1.00 68.25 176 ASP A CA 1
ATOM 1340 C C . ASP A 1 176 ? 37.013 -1.250 -22.392 1.00 68.25 176 ASP A C 1
ATOM 1342 O O . ASP A 1 176 ? 37.144 -2.284 -21.730 1.00 68.25 176 ASP A O 1
ATOM 1346 N N . LEU A 1 177 ? 38.043 -0.478 -22.744 1.00 58.88 177 LEU A N 1
ATOM 1347 C CA . LEU A 1 177 ? 39.459 -0.728 -22.443 1.00 58.88 177 LEU A CA 1
ATOM 1348 C C . LEU A 1 177 ? 40.012 0.236 -21.374 1.00 58.88 177 LEU A C 1
ATOM 1350 O O . LEU A 1 177 ? 41.215 0.251 -21.121 1.00 58.88 177 LEU A O 1
ATOM 1354 N N . ALA A 1 178 ? 39.159 1.064 -20.765 1.00 61.75 178 ALA A N 1
ATOM 1355 C CA . ALA A 1 178 ? 39.550 2.004 -19.715 1.00 61.75 178 ALA A CA 1
ATOM 1356 C C . ALA A 1 178 ? 39.905 1.323 -18.370 1.00 61.75 178 ALA A C 1
ATOM 1358 O O . ALA A 1 178 ? 39.690 0.127 -18.176 1.00 61.75 178 ALA A O 1
ATOM 1359 N N . SER A 1 179 ? 40.465 2.095 -17.428 1.00 57.50 179 SER A N 1
ATOM 1360 C CA . SER A 1 179 ? 40.885 1.630 -16.095 1.00 57.50 179 SER A CA 1
ATOM 1361 C C . SER A 1 179 ? 39.716 1.092 -15.253 1.00 57.50 179 SER A C 1
ATOM 1363 O O . SER A 1 179 ? 38.701 1.773 -15.100 1.00 57.50 179 SER A O 1
ATOM 1365 N N . ASP A 1 180 ? 39.892 -0.108 -14.697 1.00 65.19 180 ASP A N 1
ATOM 1366 C CA . ASP A 1 180 ? 38.870 -0.925 -14.028 1.00 65.19 180 ASP A CA 1
ATOM 1367 C C . ASP A 1 180 ? 38.530 -0.432 -12.608 1.00 65.19 180 ASP A C 1
ATOM 1369 O O . ASP A 1 180 ? 39.454 -0.169 -11.829 1.00 65.19 180 ASP A O 1
ATOM 1373 N N . PRO A 1 181 ? 37.250 -0.389 -12.185 1.00 67.06 181 PRO A N 1
ATOM 1374 C CA . PRO A 1 181 ? 35.999 -0.471 -12.957 1.00 67.06 181 PRO A CA 1
ATOM 1375 C C . PRO A 1 181 ? 35.419 0.896 -13.349 1.00 67.06 181 PRO A C 1
ATOM 1377 O O . PRO A 1 181 ? 35.586 1.895 -12.646 1.00 67.06 181 PRO A O 1
ATOM 1380 N N . VAL A 1 182 ? 34.638 0.913 -14.434 1.00 82.00 182 VAL A N 1
ATOM 1381 C CA . VAL A 1 182 ? 34.100 2.140 -15.042 1.00 82.00 182 VAL A CA 1
ATOM 1382 C C . VAL A 1 182 ? 32.615 2.306 -14.732 1.00 82.00 182 VAL A C 1
ATOM 1384 O O . VAL A 1 182 ? 31.804 1.416 -14.992 1.00 82.00 182 VAL A O 1
ATOM 1387 N N . ASN A 1 183 ? 32.241 3.479 -14.218 1.00 88.06 183 ASN A N 1
ATOM 1388 C CA . ASN A 1 183 ? 30.840 3.852 -14.042 1.00 88.06 183 ASN A CA 1
ATOM 1389 C C . ASN A 1 183 ? 30.273 4.412 -15.354 1.00 88.06 183 ASN A C 1
ATOM 1391 O O . ASN A 1 183 ? 30.846 5.326 -15.953 1.00 88.06 183 ASN A O 1
ATOM 1395 N N . ARG A 1 184 ? 29.133 3.881 -15.793 1.00 90.25 184 ARG A N 1
ATOM 1396 C CA . ARG A 1 184 ? 28.417 4.290 -17.008 1.00 90.25 184 ARG A CA 1
ATOM 1397 C C . ARG A 1 184 ? 26.931 4.454 -16.722 1.00 90.25 184 ARG A C 1
ATOM 1399 O O . ARG A 1 184 ? 26.415 3.916 -15.749 1.00 90.25 184 ARG A O 1
ATOM 1406 N N . GLN A 1 185 ? 26.246 5.205 -17.575 1.00 93.69 185 GLN A N 1
ATOM 1407 C CA . GLN A 1 185 ? 24.803 5.405 -17.495 1.00 93.69 185 GLN A CA 1
ATOM 1408 C C . GLN A 1 185 ? 24.207 5.433 -18.895 1.00 93.69 185 GLN A C 1
ATOM 1410 O O . GLN A 1 185 ? 24.778 6.052 -19.793 1.00 93.69 185 GLN A O 1
ATOM 1415 N N . PHE A 1 186 ? 23.054 4.798 -19.079 1.00 95.69 186 PHE A N 1
ATOM 1416 C CA . PHE A 1 186 ? 22.292 4.905 -20.319 1.00 95.69 186 PHE A CA 1
ATOM 1417 C C . PHE A 1 186 ? 20.829 5.212 -20.032 1.00 95.69 186 PHE A C 1
ATOM 1419 O O . PHE A 1 186 ? 20.274 4.772 -19.026 1.00 95.69 186 PHE A O 1
ATOM 1426 N N . ASN A 1 187 ? 20.218 5.994 -20.919 1.00 97.69 187 ASN A N 1
ATOM 1427 C CA . ASN A 1 187 ? 18.825 6.393 -20.784 1.00 97.69 187 ASN A CA 1
ATOM 1428 C C . ASN A 1 187 ? 17.891 5.236 -21.156 1.00 97.69 187 ASN A C 1
ATOM 1430 O O . ASN A 1 187 ? 18.176 4.473 -22.084 1.00 97.69 187 ASN A O 1
ATOM 1434 N N . ILE A 1 188 ? 16.751 5.172 -20.474 1.00 97.44 188 ILE A N 1
ATOM 1435 C CA . ILE A 1 188 ? 15.634 4.289 -20.798 1.00 97.44 188 ILE A CA 1
ATOM 1436 C C . ILE A 1 188 ? 14.353 5.105 -20.966 1.00 97.44 188 ILE A C 1
ATOM 1438 O O . ILE A 1 188 ? 14.091 6.026 -20.192 1.00 97.44 188 ILE A O 1
ATOM 1442 N N . PHE A 1 189 ? 13.549 4.750 -21.965 1.00 96.50 189 PHE A N 1
ATOM 1443 C CA . PHE A 1 189 ? 12.267 5.388 -22.255 1.00 96.50 189 PHE A CA 1
ATOM 1444 C C . PHE A 1 189 ? 11.215 4.328 -22.569 1.00 96.50 189 PHE A C 1
ATOM 1446 O O . PHE A 1 189 ? 11.437 3.448 -23.398 1.00 96.50 189 PHE A O 1
ATOM 1453 N N . ALA A 1 190 ? 10.054 4.404 -21.925 1.00 94.94 190 ALA A N 1
ATOM 1454 C CA . ALA A 1 190 ? 8.922 3.571 -22.300 1.00 94.94 190 ALA A CA 1
ATOM 1455 C C . ALA A 1 190 ? 8.399 3.974 -23.684 1.00 94.94 190 ALA A C 1
ATOM 1457 O O . ALA A 1 190 ? 8.408 5.144 -24.063 1.00 94.94 190 ALA A O 1
ATOM 1458 N N . LYS A 1 191 ? 7.882 2.992 -24.426 1.00 91.75 191 LYS A N 1
ATOM 1459 C CA . LYS A 1 191 ? 7.355 3.192 -25.784 1.00 91.75 191 LYS A CA 1
ATOM 1460 C C . LYS A 1 191 ? 6.125 4.108 -25.826 1.00 91.75 191 LYS A C 1
ATOM 1462 O O . LYS A 1 191 ? 5.905 4.800 -26.816 1.00 91.75 191 LYS A O 1
ATOM 1467 N N . SER A 1 192 ? 5.293 4.063 -24.791 1.00 91.38 192 SER A N 1
ATOM 1468 C CA . SER A 1 192 ? 4.020 4.780 -24.730 1.00 91.38 192 SER A CA 1
ATOM 1469 C C . SER A 1 192 ? 3.636 5.109 -23.295 1.00 91.38 192 SER A C 1
ATOM 1471 O O . SER A 1 192 ? 4.129 4.500 -22.347 1.00 91.38 192 SER A O 1
ATOM 1473 N N . ILE A 1 193 ? 2.715 6.060 -23.146 1.00 91.38 193 ILE A N 1
ATOM 1474 C CA . ILE A 1 193 ? 2.101 6.386 -21.859 1.00 91.38 193 ILE A CA 1
ATOM 1475 C C . ILE A 1 193 ? 1.281 5.171 -21.412 1.00 91.38 193 ILE A C 1
ATOM 1477 O O . ILE A 1 193 ? 0.418 4.701 -22.155 1.00 91.38 193 ILE A O 1
ATOM 1481 N N . SER A 1 194 ? 1.567 4.646 -20.220 1.00 89.00 194 SER A N 1
ATOM 1482 C CA . SER A 1 194 ? 0.834 3.503 -19.671 1.00 89.00 194 SER A CA 1
ATOM 1483 C C . SER A 1 194 ? -0.477 3.940 -19.016 1.00 89.00 194 SER A C 1
ATOM 1485 O O . SER A 1 194 ? -0.594 5.035 -18.469 1.00 89.00 194 SER A O 1
ATOM 1487 N N . ASN A 1 195 ? -1.464 3.046 -19.026 1.00 85.75 195 ASN A N 1
ATOM 1488 C CA . ASN A 1 195 ? -2.687 3.195 -18.236 1.00 85.75 195 ASN A CA 1
ATOM 1489 C C . ASN A 1 195 ? -2.529 2.646 -16.803 1.00 85.75 195 ASN A C 1
ATOM 1491 O O . ASN A 1 195 ? -3.433 2.806 -15.981 1.00 85.75 195 ASN A O 1
ATOM 1495 N N . THR A 1 196 ? -1.405 1.988 -16.509 1.00 90.06 196 THR A N 1
ATOM 1496 C CA . THR A 1 196 ? -1.062 1.389 -15.213 1.00 90.06 196 THR A CA 1
ATOM 1497 C C . THR A 1 196 ? 0.154 2.083 -14.603 1.00 90.06 196 THR A C 1
ATOM 1499 O O . THR A 1 196 ? 0.837 2.873 -15.249 1.00 90.06 196 THR A O 1
ATOM 1502 N N . THR A 1 197 ? 0.433 1.783 -13.339 1.00 93.31 197 THR A N 1
ATOM 1503 C CA . THR A 1 197 ? 1.605 2.284 -12.607 1.00 93.31 197 THR A CA 1
ATOM 1504 C C . THR A 1 197 ? 2.639 1.182 -12.370 1.00 93.31 197 THR A C 1
ATOM 1506 O O . THR A 1 197 ? 3.513 1.328 -11.525 1.00 93.31 197 THR A O 1
ATOM 1509 N N . ASN A 1 198 ? 2.541 0.079 -13.114 1.00 94.44 198 ASN A N 1
ATOM 1510 C CA . ASN A 1 198 ? 3.357 -1.113 -12.927 1.00 94.44 198 ASN A CA 1
ATOM 1511 C C . ASN A 1 198 ? 4.009 -1.438 -14.258 1.00 94.44 198 ASN A C 1
ATOM 1513 O O . ASN A 1 198 ? 3.298 -1.556 -15.257 1.00 94.44 198 ASN A O 1
ATOM 1517 N N . PHE A 1 199 ? 5.330 -1.582 -14.247 1.00 96.12 199 PHE A N 1
ATOM 1518 C CA . PHE A 1 199 ? 6.126 -1.800 -15.448 1.00 96.12 199 PHE A CA 1
ATOM 1519 C C . PHE A 1 199 ? 7.042 -3.002 -15.253 1.00 96.12 199 PHE A C 1
ATOM 1521 O O . PHE A 1 199 ? 7.644 -3.177 -14.192 1.00 96.12 199 PHE A O 1
ATOM 1528 N N . SER A 1 200 ? 7.186 -3.810 -16.296 1.00 96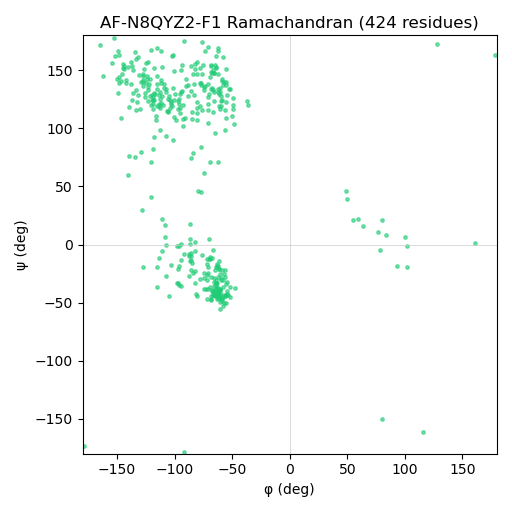.12 200 SER A N 1
ATOM 1529 C CA . SER A 1 200 ? 8.208 -4.846 -16.370 1.00 96.12 200 SER A CA 1
ATOM 1530 C C . SER A 1 200 ? 9.452 -4.264 -17.030 1.00 96.12 200 SER A C 1
ATOM 1532 O O . SER A 1 200 ? 9.457 -4.026 -18.238 1.00 96.12 200 SER A O 1
ATOM 1534 N N . LEU A 1 201 ? 10.516 -4.059 -16.252 1.00 96.75 201 LEU A N 1
ATOM 1535 C CA . LEU A 1 201 ? 11.833 -3.693 -16.764 1.00 96.75 201 LEU A CA 1
ATOM 1536 C C . LEU A 1 201 ? 12.679 -4.955 -16.914 1.00 96.75 201 LEU A C 1
ATOM 1538 O O . LEU A 1 201 ? 13.068 -5.572 -15.925 1.00 96.75 201 LEU A O 1
ATOM 1542 N N . LYS A 1 202 ? 13.000 -5.323 -18.151 1.00 96.44 202 LYS A N 1
ATOM 1543 C CA . LYS A 1 202 ? 13.947 -6.396 -18.446 1.00 96.44 202 LYS A CA 1
ATOM 1544 C C . LYS A 1 202 ? 15.283 -5.801 -18.862 1.00 96.44 202 LYS A C 1
ATOM 1546 O O . LYS A 1 202 ? 15.342 -5.047 -19.830 1.00 96.44 202 LYS A O 1
ATOM 1551 N N . LEU A 1 203 ? 16.348 -6.156 -18.156 1.00 95.12 203 LEU A N 1
ATOM 1552 C CA . LEU A 1 203 ? 17.721 -5.873 -18.560 1.00 95.12 203 LEU A CA 1
ATOM 1553 C C . LEU A 1 203 ? 18.308 -7.135 -19.169 1.00 95.12 203 LEU A C 1
ATOM 1555 O O . LEU A 1 203 ? 18.310 -8.175 -18.525 1.00 95.12 203 LEU A O 1
ATOM 1559 N N . GLU A 1 204 ? 18.794 -7.036 -20.392 1.00 93.06 204 GLU A N 1
ATOM 1560 C CA . GLU A 1 204 ? 19.381 -8.131 -21.149 1.00 93.06 204 GLU A CA 1
ATOM 1561 C C . GLU A 1 204 ? 20.822 -7.770 -21.487 1.00 93.06 204 GLU A C 1
ATOM 1563 O O . GLU A 1 204 ? 21.082 -6.709 -22.055 1.00 93.06 204 GLU A O 1
ATOM 1568 N N . ASN A 1 205 ? 21.771 -8.613 -21.104 1.00 88.75 205 ASN A N 1
ATOM 1569 C CA . ASN A 1 205 ? 23.187 -8.407 -21.360 1.00 88.75 205 ASN A CA 1
ATOM 1570 C C . ASN A 1 205 ? 23.731 -9.479 -22.297 1.00 88.75 205 ASN A C 1
ATOM 1572 O O . ASN A 1 205 ? 23.571 -10.679 -22.086 1.00 88.75 205 ASN A O 1
ATOM 1576 N N . SER A 1 206 ? 24.481 -9.015 -23.287 1.00 87.19 206 SER A N 1
ATOM 1577 C CA . SER A 1 206 ? 25.368 -9.840 -24.088 1.00 87.19 206 SER A CA 1
ATOM 1578 C C . SER A 1 206 ? 26.795 -9.548 -23.649 1.00 87.19 206 SER A C 1
ATOM 1580 O O . SER A 1 206 ? 27.274 -8.419 -23.778 1.00 87.19 206 SER A O 1
ATOM 1582 N N . VAL A 1 207 ? 27.463 -10.548 -23.078 1.00 83.81 207 VAL A N 1
ATOM 1583 C CA . VAL A 1 207 ? 28.840 -10.430 -22.591 1.00 83.81 207 VAL A CA 1
ATOM 1584 C C . VAL A 1 207 ? 29.733 -11.307 -23.449 1.00 83.81 207 VAL A C 1
ATOM 1586 O O . VAL A 1 207 ? 29.548 -12.519 -23.518 1.00 83.81 207 VAL A O 1
ATOM 1589 N N . ILE A 1 208 ? 30.721 -10.684 -24.081 1.00 80.31 208 ILE A N 1
ATOM 1590 C CA . ILE A 1 208 ? 31.770 -11.355 -24.839 1.00 80.31 208 ILE A CA 1
ATOM 1591 C C . ILE A 1 208 ? 33.079 -11.075 -24.105 1.00 80.31 208 ILE A C 1
ATOM 1593 O O . ILE A 1 208 ? 33.470 -9.921 -23.942 1.00 80.31 208 ILE A O 1
ATOM 1597 N N . ALA A 1 209 ? 33.756 -12.117 -23.633 1.00 77.75 209 ALA A N 1
ATOM 1598 C CA . ALA A 1 209 ? 34.990 -11.988 -22.866 1.00 77.75 209 ALA A CA 1
ATOM 1599 C C . ALA A 1 209 ? 35.958 -13.129 -23.190 1.00 77.75 209 ALA A C 1
ATOM 1601 O O . ALA A 1 209 ? 35.543 -14.222 -23.576 1.00 77.75 209 ALA A O 1
ATOM 1602 N N . ASN A 1 210 ? 37.256 -12.880 -23.014 1.00 76.50 210 ASN A N 1
ATOM 1603 C CA . ASN A 1 210 ? 38.262 -13.935 -23.071 1.00 76.50 210 ASN A CA 1
ATOM 1604 C C . ASN A 1 210 ? 38.280 -14.681 -21.727 1.00 76.50 210 ASN A C 1
ATOM 1606 O O . ASN A 1 210 ? 38.620 -14.086 -20.705 1.00 76.50 210 ASN A O 1
ATOM 1610 N N . SER A 1 211 ? 37.960 -15.977 -21.732 1.00 72.00 211 SER A N 1
ATOM 1611 C CA . SER A 1 211 ? 37.905 -16.813 -20.522 1.00 72.00 211 SER A CA 1
ATOM 1612 C C . SER A 1 211 ? 39.241 -16.926 -19.779 1.00 72.00 211 SER A C 1
ATOM 1614 O O . SER A 1 211 ? 39.243 -17.202 -18.583 1.00 72.00 211 SER A O 1
ATOM 1616 N N . GLN A 1 212 ? 40.370 -16.674 -20.449 1.00 72.31 212 GLN A N 1
ATOM 1617 C CA . GLN A 1 212 ? 41.696 -16.648 -19.827 1.00 72.31 212 GLN A CA 1
ATOM 1618 C C . GLN A 1 212 ? 41.953 -15.349 -19.049 1.00 72.31 212 GLN A C 1
ATOM 1620 O O . GLN A 1 212 ? 42.696 -15.360 -18.072 1.00 72.31 212 GLN A O 1
ATOM 1625 N N . CYS A 1 213 ? 41.341 -14.234 -19.464 1.00 67.19 213 CYS A N 1
ATOM 1626 C CA . CYS A 1 213 ? 41.513 -12.921 -18.831 1.00 67.19 213 CYS A CA 1
ATOM 1627 C C . CYS A 1 213 ? 40.395 -12.602 -17.826 1.00 67.19 213 CYS A C 1
ATOM 1629 O O . CYS A 1 213 ? 40.637 -11.935 -16.826 1.00 67.19 213 CYS A O 1
ATOM 1631 N N . LEU A 1 214 ? 39.175 -13.077 -18.094 1.00 73.31 214 LEU A N 1
ATOM 1632 C CA . LEU A 1 214 ? 37.969 -12.858 -17.294 1.00 73.31 214 LEU A CA 1
ATOM 1633 C C . LEU A 1 214 ? 37.216 -14.189 -17.116 1.00 73.31 214 LEU A C 1
ATOM 1635 O O . LEU A 1 214 ? 36.182 -14.411 -17.751 1.00 73.31 214 LEU A O 1
ATOM 1639 N N . PRO A 1 215 ? 37.708 -15.090 -16.248 1.00 66.56 215 PRO A N 1
ATOM 1640 C CA . PRO A 1 215 ? 37.083 -16.395 -16.022 1.00 66.56 215 PRO A CA 1
ATOM 1641 C C . PRO A 1 215 ? 35.663 -16.298 -15.430 1.00 66.56 215 PRO A C 1
ATOM 1643 O O . PRO A 1 215 ? 34.900 -17.257 -15.504 1.00 66.56 215 PRO A O 1
ATOM 1646 N N . THR A 1 216 ? 35.279 -15.139 -14.881 1.00 68.31 216 THR A N 1
ATOM 1647 C CA . THR A 1 216 ? 33.969 -14.861 -14.262 1.00 68.31 216 THR A CA 1
ATOM 1648 C C . THR A 1 216 ? 33.212 -13.711 -14.944 1.00 68.31 216 THR A C 1
ATOM 1650 O O . THR A 1 216 ? 32.577 -12.893 -14.280 1.00 68.31 216 THR A O 1
ATOM 1653 N N . ALA A 1 217 ? 33.250 -13.643 -16.279 1.00 70.00 217 ALA A N 1
ATOM 1654 C CA . ALA A 1 217 ? 32.637 -12.551 -17.048 1.00 70.00 217 ALA A CA 1
ATOM 1655 C C . ALA A 1 217 ? 31.105 -12.399 -16.865 1.00 70.00 217 ALA A C 1
ATOM 1657 O O . ALA A 1 217 ? 30.553 -11.306 -17.016 1.00 70.00 217 ALA A O 1
ATOM 1658 N N . HIS A 1 218 ? 30.403 -13.479 -16.502 1.00 68.38 218 HIS A N 1
ATOM 1659 C CA . HIS A 1 218 ? 28.959 -13.502 -16.221 1.00 68.38 218 HIS A CA 1
ATOM 1660 C C . HIS A 1 218 ? 28.623 -12.863 -14.862 1.00 68.38 218 HIS A C 1
ATOM 1662 O O . HIS A 1 218 ? 28.126 -13.511 -13.953 1.00 68.38 218 HIS A O 1
ATOM 1668 N N . GLY A 1 219 ? 28.944 -11.584 -14.715 1.00 73.19 219 GLY A N 1
ATOM 1669 C CA . GLY A 1 219 ? 28.850 -10.813 -13.471 1.00 73.19 219 GLY A CA 1
ATOM 1670 C C . GLY A 1 219 ? 29.695 -9.538 -13.492 1.00 73.19 219 GLY A C 1
ATOM 1671 O O . GLY A 1 219 ? 29.713 -8.789 -12.518 1.00 73.19 219 GLY A O 1
ATOM 1672 N N . SER A 1 220 ? 30.364 -9.273 -14.618 1.00 81.81 220 SER A N 1
ATOM 1673 C CA . SER A 1 220 ? 31.148 -8.071 -14.904 1.00 81.81 220 SER A CA 1
ATOM 1674 C C . SER A 1 220 ? 30.319 -6.787 -15.013 1.00 81.81 220 SER A C 1
ATOM 1676 O O . SER A 1 220 ? 30.886 -5.711 -15.181 1.00 81.81 220 SER A O 1
ATOM 1678 N N . LEU A 1 221 ? 28.989 -6.879 -14.933 1.00 87.94 221 LEU A N 1
ATOM 1679 C CA . LEU A 1 221 ? 28.072 -5.744 -14.924 1.00 87.94 221 LEU A CA 1
ATOM 1680 C C . LEU A 1 221 ? 27.299 -5.710 -13.608 1.00 87.94 221 LEU A C 1
ATOM 1682 O O . LEU A 1 221 ? 26.596 -6.660 -13.258 1.00 87.94 221 LEU A O 1
ATOM 1686 N N . TRP A 1 222 ? 27.391 -4.579 -12.922 1.00 90.44 222 TRP A N 1
ATOM 1687 C CA . TRP A 1 222 ? 26.593 -4.252 -11.747 1.00 90.44 222 TRP A CA 1
ATOM 1688 C C . TRP A 1 222 ? 25.628 -3.132 -12.050 1.00 90.44 222 TRP A C 1
ATOM 1690 O O . TRP A 1 222 ? 26.028 -2.151 -12.671 1.00 90.44 222 TRP A O 1
ATOM 1700 N N . VAL A 1 223 ? 24.405 -3.238 -11.544 1.00 93.75 223 VAL A N 1
ATOM 1701 C CA . VAL A 1 223 ? 23.457 -2.125 -11.518 1.00 93.75 223 VAL A CA 1
ATOM 1702 C C . VAL A 1 223 ? 23.526 -1.470 -10.143 1.00 93.75 223 VAL A C 1
ATOM 1704 O O . VAL A 1 223 ? 23.340 -2.144 -9.131 1.00 93.75 223 VAL A O 1
ATOM 1707 N N . ASP A 1 224 ? 23.802 -0.167 -10.128 1.00 95.25 224 ASP A N 1
ATOM 1708 C CA . ASP A 1 224 ? 23.728 0.682 -8.936 1.00 95.25 224 ASP A CA 1
ATOM 1709 C C . ASP A 1 224 ? 22.322 1.292 -8.900 1.00 95.25 224 ASP A C 1
ATOM 1711 O O . ASP A 1 224 ? 21.986 2.190 -9.680 1.00 95.25 224 ASP A O 1
ATOM 1715 N N . THR A 1 225 ? 21.458 0.736 -8.060 1.00 96.38 225 THR A N 1
ATOM 1716 C CA . THR A 1 225 ? 20.029 1.071 -8.003 1.00 96.38 225 THR A CA 1
ATOM 1717 C C . THR A 1 225 ? 19.772 2.444 -7.402 1.00 96.38 225 THR A C 1
ATOM 1719 O O . THR A 1 225 ? 18.840 3.123 -7.834 1.00 96.38 225 THR A O 1
ATOM 1722 N N . ALA A 1 226 ? 20.632 2.892 -6.485 1.00 96.50 226 ALA A N 1
ATOM 1723 C CA . ALA A 1 226 ? 20.572 4.221 -5.887 1.00 96.50 226 ALA A CA 1
ATOM 1724 C C . ALA A 1 226 ? 20.983 5.327 -6.874 1.00 96.50 226 ALA A C 1
ATOM 1726 O O . ALA A 1 226 ? 20.539 6.466 -6.752 1.00 96.50 226 ALA A O 1
ATOM 1727 N N . LYS A 1 227 ? 21.814 5.014 -7.877 1.00 97.00 227 LYS A N 1
ATOM 1728 C CA . LYS A 1 227 ? 22.145 5.942 -8.976 1.00 97.00 227 LYS A CA 1
ATOM 1729 C C . LYS A 1 227 ? 21.279 5.766 -10.219 1.00 97.00 227 LYS A C 1
ATOM 1731 O O . LYS A 1 227 ? 21.321 6.618 -11.107 1.00 97.00 227 LYS A O 1
ATOM 1736 N N . SER A 1 228 ? 20.532 4.670 -10.313 1.00 97.81 228 SER A N 1
ATOM 1737 C CA . SER A 1 228 ? 19.641 4.406 -11.440 1.00 97.81 228 SER A CA 1
ATOM 1738 C C . SER A 1 228 ? 18.338 5.172 -11.258 1.00 97.81 228 SER A C 1
ATOM 1740 O O . SER A 1 228 ? 17.529 4.821 -10.403 1.00 97.81 228 SER A O 1
ATOM 1742 N N . THR A 1 229 ? 18.140 6.224 -12.047 1.00 98.00 229 THR A N 1
ATOM 1743 C CA . THR A 1 229 ? 16.992 7.120 -11.910 1.00 98.00 229 THR A CA 1
ATOM 1744 C C . THR A 1 229 ? 15.761 6.593 -12.635 1.00 98.00 229 THR A C 1
ATOM 1746 O O . THR A 1 229 ? 15.858 5.990 -13.706 1.00 98.00 229 THR A O 1
ATOM 1749 N N . VAL A 1 230 ? 14.586 6.870 -12.077 1.00 97.12 230 VAL A N 1
ATOM 1750 C CA . VAL A 1 230 ? 13.280 6.617 -12.684 1.00 97.12 230 VAL A CA 1
ATOM 1751 C C . VAL A 1 230 ? 12.358 7.803 -12.443 1.00 97.12 230 VAL A C 1
ATOM 1753 O O . VAL A 1 230 ? 12.304 8.375 -11.360 1.00 97.12 230 VAL A O 1
ATOM 1756 N N . LYS A 1 231 ? 11.606 8.181 -13.472 1.00 96.25 231 LYS A N 1
ATOM 1757 C CA . LYS A 1 231 ? 10.650 9.279 -13.423 1.00 96.25 231 LYS A CA 1
ATOM 1758 C C . LYS A 1 231 ? 9.395 8.895 -14.184 1.00 96.25 231 LYS A C 1
ATOM 1760 O O . LYS A 1 231 ? 9.423 8.713 -15.400 1.00 96.25 231 LYS A O 1
ATOM 1765 N N . LEU A 1 232 ? 8.285 8.859 -13.457 1.00 96.69 232 LEU A N 1
ATOM 1766 C CA . LEU A 1 232 ? 6.948 8.682 -14.007 1.00 96.69 232 LEU A CA 1
ATOM 1767 C C . LEU A 1 232 ? 6.150 9.978 -13.808 1.00 96.69 232 LEU A C 1
ATOM 1769 O O . LEU A 1 232 ? 5.641 10.214 -12.707 1.00 96.69 232 LEU A O 1
ATOM 1773 N N . PRO A 1 233 ? 6.049 10.852 -14.827 1.00 95.31 233 PRO A N 1
ATOM 1774 C CA . PRO A 1 233 ? 5.171 12.013 -14.759 1.00 95.31 233 PRO A CA 1
ATOM 1775 C C . PRO A 1 233 ? 3.725 11.565 -14.542 1.00 95.31 233 PRO A C 1
ATOM 1777 O O . PRO A 1 233 ? 3.215 10.703 -15.263 1.00 95.31 233 PRO A O 1
ATOM 1780 N N . HIS A 1 234 ? 3.072 12.124 -13.526 1.00 94.69 234 HIS A N 1
ATOM 1781 C CA . HIS A 1 234 ? 1.763 11.662 -13.092 1.00 94.69 234 HIS A CA 1
ATOM 1782 C C . HIS A 1 234 ? 0.897 12.786 -12.526 1.00 94.69 234 HIS A C 1
ATOM 1784 O O . HIS A 1 234 ? 1.373 13.842 -12.109 1.00 94.69 234 HIS A O 1
ATOM 1790 N N . LYS A 1 235 ? -0.400 12.497 -12.452 1.00 94.06 235 LYS A N 1
ATOM 1791 C CA . LYS A 1 235 ? -1.376 13.195 -11.611 1.00 94.06 235 LYS A CA 1
ATOM 1792 C C . LYS A 1 235 ? -2.019 12.204 -10.647 1.00 94.06 235 LYS A C 1
ATOM 1794 O O . LYS A 1 235 ? -1.896 10.995 -10.825 1.00 94.06 235 LYS A O 1
ATOM 1799 N N . LEU A 1 236 ? -2.733 12.695 -9.643 1.00 92.69 236 LEU A N 1
ATOM 1800 C CA . LEU A 1 236 ? -3.495 11.827 -8.747 1.00 92.69 236 LEU A CA 1
ATOM 1801 C C . LEU A 1 236 ? -4.795 11.363 -9.420 1.00 92.69 236 LEU A C 1
ATOM 1803 O O . LEU A 1 236 ? -5.471 12.141 -10.098 1.00 92.69 236 LEU A O 1
ATOM 1807 N N . LYS A 1 237 ? -5.146 10.090 -9.232 1.00 93.12 237 LYS A N 1
ATOM 1808 C CA . LYS A 1 237 ? -6.482 9.573 -9.534 1.00 93.12 237 LYS A CA 1
ATOM 1809 C C . LYS A 1 237 ? -7.508 10.246 -8.616 1.00 93.12 237 LYS A C 1
ATOM 1811 O O . LYS A 1 237 ? -7.204 10.616 -7.488 1.00 93.12 237 LYS A O 1
ATOM 1816 N N . ASN A 1 238 ? -8.738 10.352 -9.099 1.00 92.00 238 ASN A N 1
ATOM 1817 C CA . ASN A 1 238 ? -9.902 10.842 -8.376 1.00 92.00 238 ASN A CA 1
ATOM 1818 C C . ASN A 1 238 ? -10.790 9.683 -7.912 1.00 92.00 238 ASN A C 1
ATOM 1820 O O . ASN A 1 238 ? -10.767 8.584 -8.477 1.00 92.00 238 ASN A O 1
ATOM 1824 N N . GLY A 1 239 ? -11.664 9.972 -6.948 1.00 94.25 239 GLY A N 1
ATOM 1825 C CA . GLY A 1 239 ? -12.628 9.005 -6.439 1.00 94.25 239 GLY A CA 1
ATOM 1826 C C . GLY A 1 239 ? -12.008 8.045 -5.430 1.00 94.25 239 GLY A C 1
ATOM 1827 O O . GLY A 1 239 ? -11.050 8.388 -4.744 1.00 94.25 239 GLY A O 1
ATOM 1828 N N . VAL A 1 240 ? -12.537 6.826 -5.363 1.00 96.44 240 VAL A N 1
ATOM 1829 C CA . VAL A 1 240 ? -12.129 5.758 -4.438 1.00 96.44 240 VAL A CA 1
ATOM 1830 C C . VAL A 1 240 ? -10.619 5.495 -4.473 1.00 96.44 240 VAL A C 1
ATOM 1832 O O . VAL A 1 240 ? -10.012 5.285 -3.427 1.00 96.44 240 VAL A O 1
ATOM 1835 N N . ALA A 1 241 ? -9.987 5.586 -5.647 1.00 94.31 241 ALA A N 1
ATOM 1836 C CA . ALA A 1 241 ? -8.543 5.404 -5.794 1.00 94.31 241 ALA A CA 1
ATOM 1837 C C . ALA A 1 241 ? -7.702 6.445 -5.023 1.00 94.31 241 ALA A C 1
ATOM 1839 O O . ALA A 1 241 ? -6.530 6.203 -4.770 1.00 94.31 241 ALA A O 1
ATOM 1840 N N . ALA A 1 242 ? -8.272 7.588 -4.628 1.00 94.62 242 ALA A N 1
ATOM 1841 C CA . ALA A 1 242 ? -7.578 8.637 -3.877 1.00 94.62 242 ALA A CA 1
ATOM 1842 C C . ALA A 1 242 ? -7.604 8.434 -2.348 1.00 94.62 242 ALA A C 1
ATOM 1844 O O . ALA A 1 242 ? -7.068 9.265 -1.608 1.00 94.62 242 ALA A O 1
ATOM 1845 N N . LEU A 1 243 ? -8.223 7.355 -1.851 1.00 96.69 243 LEU A N 1
ATOM 1846 C CA . LEU A 1 243 ? -8.409 7.118 -0.416 1.00 96.69 243 LEU A CA 1
ATOM 1847 C C . LEU A 1 243 ? -7.066 7.114 0.332 1.00 96.69 243 LEU A C 1
ATOM 1849 O O . LEU A 1 243 ? -6.893 7.866 1.292 1.00 96.69 243 LEU A O 1
ATOM 1853 N N . SER A 1 244 ? -6.087 6.344 -0.151 1.00 95.56 244 SER A N 1
ATOM 1854 C CA . SER A 1 244 ? -4.751 6.251 0.456 1.00 95.56 244 SER A CA 1
ATOM 1855 C C . SER A 1 244 ? -4.046 7.611 0.538 1.00 95.56 244 SER A C 1
ATOM 1857 O O . SER A 1 244 ? -3.410 7.916 1.543 1.00 95.56 244 SER A O 1
ATOM 1859 N N . MET A 1 245 ? -4.224 8.474 -0.470 1.00 95.06 245 MET A N 1
ATOM 1860 C CA . MET A 1 245 ? -3.672 9.835 -0.464 1.00 95.06 245 MET A CA 1
ATOM 1861 C C . MET A 1 245 ? -4.357 10.737 0.573 1.00 95.06 245 MET A C 1
ATOM 1863 O O . MET A 1 245 ? -3.715 11.558 1.234 1.00 95.06 245 MET A O 1
ATOM 1867 N N . THR A 1 246 ? -5.667 10.566 0.755 1.00 94.88 246 THR A N 1
ATOM 1868 C CA . THR A 1 246 ? -6.418 11.291 1.788 1.00 94.88 246 THR A CA 1
ATOM 1869 C C . THR A 1 246 ? -5.947 10.885 3.177 1.00 94.88 246 THR A C 1
ATOM 1871 O O . THR A 1 246 ? -5.735 11.752 4.015 1.00 94.88 246 THR A O 1
ATOM 1874 N N . LEU A 1 247 ? -5.689 9.598 3.411 1.00 94.12 247 LEU A N 1
ATOM 1875 C CA . LEU A 1 247 ? -5.147 9.127 4.687 1.00 94.12 247 LEU A CA 1
ATOM 1876 C C . LEU A 1 247 ? -3.716 9.592 4.937 1.00 94.12 247 LEU A C 1
ATOM 1878 O O . LEU A 1 247 ? -3.399 9.982 6.056 1.00 94.12 247 LEU A O 1
ATOM 1882 N N . ALA A 1 248 ? -2.869 9.594 3.908 1.00 92.38 248 ALA A N 1
ATOM 1883 C CA . ALA A 1 248 ? -1.496 10.079 4.017 1.00 92.38 248 ALA A CA 1
ATOM 1884 C C . ALA A 1 248 ? -1.423 11.560 4.439 1.00 92.38 248 ALA A C 1
ATOM 1886 O O . ALA A 1 248 ? -0.491 11.956 5.130 1.00 92.38 248 ALA A O 1
ATOM 1887 N N . THR A 1 249 ? -2.418 12.375 4.062 1.00 91.88 249 THR A N 1
ATOM 1888 C CA . THR A 1 249 ? -2.487 13.808 4.412 1.00 91.88 249 THR A CA 1
ATOM 1889 C C . THR A 1 249 ? -3.338 14.107 5.646 1.00 91.88 249 THR A C 1
ATOM 1891 O O . THR A 1 249 ? -3.035 15.027 6.402 1.00 91.88 249 THR A O 1
ATOM 1894 N N . LYS A 1 250 ? -4.416 13.349 5.857 1.00 93.31 250 LYS A N 1
ATOM 1895 C CA . LYS A 1 250 ? -5.380 13.494 6.953 1.00 93.31 250 LYS A CA 1
ATOM 1896 C C . LYS A 1 250 ? -5.563 12.131 7.625 1.00 93.31 250 LYS A C 1
ATOM 1898 O O . LYS A 1 250 ? -6.549 11.442 7.361 1.00 93.31 250 LYS A O 1
ATOM 1903 N N . PRO A 1 251 ? -4.630 11.730 8.499 1.00 92.88 251 PRO A N 1
ATOM 1904 C CA . PRO A 1 251 ? -4.565 10.386 9.062 1.00 92.88 251 PRO A CA 1
ATOM 1905 C C . PRO A 1 251 ? -5.561 10.203 10.217 1.00 92.88 251 PRO A C 1
ATOM 1907 O O . PRO A 1 251 ? -5.202 9.687 11.268 1.00 92.88 251 PRO A O 1
ATOM 1910 N N . THR A 1 252 ? -6.812 10.632 10.046 1.00 94.94 252 THR A N 1
ATOM 1911 C CA . THR A 1 252 ? -7.894 10.444 11.020 1.00 94.94 252 THR A CA 1
ATOM 1912 C C . THR A 1 252 ? -9.003 9.625 10.379 1.00 94.94 252 THR A C 1
ATOM 1914 O O . THR A 1 252 ? -9.536 10.013 9.340 1.00 94.94 252 THR A O 1
ATOM 1917 N N . ILE A 1 253 ? -9.367 8.516 11.019 1.00 96.12 253 ILE A N 1
ATOM 1918 C CA . ILE A 1 253 ? -10.452 7.635 10.585 1.00 96.12 253 ILE A CA 1
ATOM 1919 C C . ILE A 1 253 ? -11.520 7.609 11.673 1.00 96.12 253 ILE A C 1
ATOM 1921 O O . ILE A 1 253 ? -11.214 7.392 12.847 1.00 96.12 253 ILE A O 1
ATOM 1925 N N . ALA A 1 254 ? -12.772 7.825 11.286 1.00 96.12 254 ALA A N 1
ATOM 1926 C CA . ALA A 1 254 ? -13.899 7.546 12.158 1.00 96.12 254 ALA A CA 1
ATOM 1927 C C . ALA A 1 254 ? -14.308 6.077 12.030 1.00 96.12 254 ALA A C 1
ATOM 1929 O O . ALA A 1 254 ? -14.468 5.594 10.913 1.00 96.12 254 ALA A O 1
ATOM 1930 N N . ILE A 1 255 ? -14.498 5.379 13.144 1.00 94.50 255 ILE A N 1
ATOM 1931 C CA . ILE A 1 255 ? -14.941 3.978 13.162 1.00 94.50 255 ILE A CA 1
ATOM 1932 C C . ILE A 1 255 ? -16.161 3.828 14.069 1.00 94.50 255 ILE A C 1
ATOM 1934 O O . ILE A 1 255 ? -16.264 4.535 15.074 1.00 94.50 255 ILE A O 1
ATOM 1938 N N . ASP A 1 256 ? -17.093 2.950 13.719 1.00 90.94 256 ASP A N 1
ATOM 1939 C CA . ASP A 1 256 ? -18.152 2.550 14.645 1.00 90.94 256 ASP A CA 1
ATOM 1940 C C . ASP A 1 256 ? -17.638 1.563 15.710 1.00 90.94 256 ASP A C 1
ATOM 1942 O O . ASP A 1 256 ? -16.476 1.153 15.707 1.00 90.94 256 ASP A O 1
ATOM 1946 N N . ASP A 1 257 ? -18.505 1.228 16.668 1.00 85.69 257 ASP A N 1
ATOM 1947 C CA . ASP A 1 257 ? -18.154 0.390 17.822 1.00 85.69 257 ASP A CA 1
ATOM 1948 C C . ASP A 1 257 ? -18.295 -1.121 17.519 1.00 85.69 257 ASP A C 1
ATOM 1950 O O . ASP A 1 257 ? -18.420 -1.930 18.435 1.00 85.69 257 ASP A O 1
ATOM 1954 N N . GLN A 1 258 ? -18.348 -1.509 16.241 1.00 86.75 258 GLN A N 1
ATOM 1955 C CA . GLN A 1 258 ? -18.608 -2.884 15.805 1.00 86.75 258 GLN A CA 1
ATOM 1956 C C . GLN A 1 258 ? -17.306 -3.661 15.562 1.00 86.75 258 GLN A C 1
ATOM 1958 O O . GLN A 1 258 ? -16.282 -3.093 15.158 1.00 86.75 258 GLN A O 1
ATOM 1963 N N . SER A 1 259 ? -17.343 -4.984 15.771 1.00 75.88 259 SER A N 1
ATOM 1964 C CA . SER A 1 259 ? -16.183 -5.846 15.520 1.00 75.88 259 SER A CA 1
ATOM 1965 C C . SER A 1 259 ? -15.773 -5.779 14.040 1.00 75.88 259 SER A C 1
ATOM 1967 O O . SER A 1 259 ? -16.599 -5.767 13.129 1.00 75.88 259 SER A O 1
ATOM 1969 N N . GLY A 1 260 ? -14.468 -5.644 13.783 1.00 83.56 260 GLY A N 1
ATOM 1970 C CA . GLY A 1 260 ? -13.902 -5.513 12.433 1.00 83.56 260 GLY A CA 1
ATOM 1971 C C . GLY A 1 260 ? -13.700 -4.079 11.915 1.00 83.56 260 GLY A C 1
ATOM 1972 O O . GLY A 1 260 ? -12.870 -3.880 11.025 1.00 83.56 260 GLY A O 1
ATOM 1973 N N . ALA A 1 261 ? -14.342 -3.052 12.487 1.00 90.25 261 ALA A N 1
ATOM 1974 C CA . ALA A 1 261 ? -14.157 -1.665 12.030 1.00 90.25 261 ALA A CA 1
ATOM 1975 C C . ALA A 1 261 ? -12.711 -1.174 12.227 1.00 90.25 261 ALA A C 1
ATOM 1977 O O . ALA A 1 261 ? -12.101 -0.549 11.353 1.00 90.25 261 ALA A O 1
ATOM 1978 N N . LEU A 1 262 ? -12.122 -1.539 13.367 1.00 85.75 262 LEU A N 1
ATOM 1979 C CA . LEU A 1 262 ? -10.726 -1.264 13.691 1.00 85.75 262 LEU A CA 1
ATOM 1980 C C . LEU A 1 262 ? -9.755 -1.942 12.708 1.00 85.75 262 LEU A C 1
ATOM 1982 O O . LEU A 1 262 ? -8.778 -1.322 12.285 1.00 85.75 262 LEU A O 1
ATOM 1986 N N . ASN A 1 263 ? -10.048 -3.177 12.293 1.00 84.50 263 ASN A N 1
ATOM 1987 C CA . ASN A 1 263 ? -9.228 -3.933 11.342 1.00 84.50 263 ASN A CA 1
ATOM 1988 C C . ASN A 1 263 ? -9.158 -3.257 9.975 1.00 84.50 263 ASN A C 1
ATOM 1990 O O . ASN A 1 263 ? -8.079 -3.113 9.391 1.00 84.50 263 ASN A O 1
ATOM 1994 N N . ILE A 1 264 ? -10.306 -2.787 9.488 1.00 91.56 264 ILE A N 1
ATOM 1995 C CA . ILE A 1 264 ? -10.389 -2.010 8.252 1.00 91.56 264 ILE A CA 1
ATOM 1996 C C . ILE A 1 264 ? -9.559 -0.732 8.390 1.00 91.56 264 ILE A C 1
ATOM 1998 O O . ILE A 1 264 ? -8.723 -0.453 7.533 1.00 91.56 264 ILE A O 1
ATOM 2002 N N . ALA A 1 265 ? -9.731 0.025 9.478 1.00 92.19 265 ALA A N 1
ATOM 2003 C CA . ALA A 1 265 ? -9.017 1.284 9.691 1.00 92.19 265 ALA A CA 1
ATOM 2004 C C . ALA A 1 265 ? -7.488 1.116 9.747 1.00 92.19 265 ALA A C 1
ATOM 2006 O O . ALA A 1 265 ? -6.747 1.932 9.195 1.00 92.19 265 ALA A O 1
ATOM 2007 N N . ILE A 1 266 ? -7.001 0.041 10.368 1.00 87.12 266 ILE A N 1
ATOM 2008 C CA . ILE A 1 266 ? -5.571 -0.285 10.395 1.00 87.12 266 ILE A CA 1
ATOM 2009 C C . ILE A 1 266 ? -5.076 -0.681 9.002 1.00 87.12 266 ILE A C 1
ATOM 2011 O O . ILE A 1 266 ? -4.067 -0.142 8.549 1.00 87.12 266 ILE A O 1
ATOM 2015 N N . THR A 1 267 ? -5.801 -1.560 8.302 1.00 90.38 267 THR A N 1
ATOM 2016 C CA . THR A 1 267 ? -5.459 -1.983 6.932 1.00 90.38 267 THR A CA 1
ATOM 2017 C C . THR A 1 267 ? -5.362 -0.776 6.003 1.00 90.38 267 THR A C 1
ATOM 2019 O O . THR A 1 267 ? -4.416 -0.642 5.229 1.00 90.38 267 THR A O 1
ATOM 2022 N N . LEU A 1 268 ? -6.318 0.146 6.115 1.00 94.06 268 LEU A N 1
ATOM 2023 C CA . LEU A 1 268 ? -6.326 1.418 5.407 1.00 94.06 268 LEU A CA 1
ATOM 2024 C C . LEU A 1 268 ? -5.047 2.229 5.663 1.00 94.06 268 LEU A C 1
ATOM 2026 O O . LEU A 1 268 ? -4.395 2.666 4.712 1.00 94.06 268 LEU A O 1
ATOM 2030 N N . GLY A 1 269 ? -4.663 2.395 6.932 1.00 92.00 269 GLY A N 1
ATOM 2031 C CA . GLY A 1 269 ? -3.435 3.091 7.319 1.00 92.00 269 GLY A CA 1
ATOM 2032 C C . GLY A 1 269 ? -2.164 2.404 6.815 1.00 92.00 269 GLY A C 1
ATOM 2033 O O . GLY A 1 269 ? -1.282 3.067 6.275 1.00 92.00 269 GLY A O 1
ATOM 2034 N N . GLN A 1 270 ? -2.077 1.077 6.928 1.00 89.44 270 GLN A N 1
ATOM 2035 C CA . GLN A 1 270 ? -0.928 0.293 6.465 1.00 89.44 270 GLN A CA 1
ATOM 2036 C C . GLN A 1 270 ? -0.765 0.353 4.943 1.00 89.44 270 GLN A C 1
ATOM 2038 O O . GLN A 1 270 ? 0.344 0.566 4.455 1.00 89.44 270 GLN A O 1
ATOM 2043 N N . VAL A 1 271 ? -1.859 0.224 4.184 1.00 92.44 271 VAL A N 1
ATOM 2044 C CA . VAL A 1 271 ? -1.828 0.336 2.717 1.00 92.44 271 VAL A CA 1
ATOM 2045 C C . VAL A 1 271 ? -1.427 1.748 2.292 1.00 92.44 271 VAL A C 1
ATOM 2047 O O . VAL A 1 271 ? -0.567 1.891 1.423 1.00 92.44 271 VAL A O 1
ATOM 2050 N N . ALA A 1 272 ? -1.969 2.787 2.936 1.00 93.56 272 ALA A N 1
ATOM 2051 C CA . ALA A 1 272 ? -1.572 4.169 2.672 1.00 93.56 272 ALA A CA 1
ATOM 2052 C C . ALA A 1 272 ? -0.086 4.410 2.983 1.00 93.56 272 ALA A C 1
ATOM 2054 O O . ALA A 1 272 ? 0.627 4.978 2.154 1.00 93.56 272 ALA A O 1
ATOM 2055 N N . LYS A 1 273 ? 0.400 3.928 4.135 1.00 92.00 273 LYS A N 1
ATOM 2056 C CA . LYS A 1 273 ? 1.808 4.035 4.528 1.00 92.00 273 LYS A CA 1
ATOM 2057 C C . LYS A 1 273 ? 2.719 3.328 3.530 1.00 92.00 273 LYS A C 1
ATOM 2059 O O . LYS A 1 273 ? 3.606 3.962 2.972 1.00 92.00 273 LYS A O 1
ATOM 2064 N N . LYS A 1 274 ? 2.483 2.038 3.265 1.00 90.00 274 LYS A N 1
ATOM 2065 C CA . LYS A 1 274 ? 3.309 1.242 2.345 1.00 90.00 274 LYS A CA 1
ATOM 2066 C C . LYS A 1 274 ? 3.419 1.915 0.978 1.00 90.00 274 LYS A C 1
ATOM 2068 O O . LYS A 1 274 ? 4.515 1.999 0.429 1.00 90.00 274 LYS A O 1
ATOM 2073 N N . MET A 1 275 ? 2.294 2.419 0.474 1.00 91.44 275 MET A N 1
ATOM 2074 C CA . MET A 1 275 ? 2.196 3.017 -0.850 1.00 91.44 275 MET A CA 1
ATOM 2075 C C . MET A 1 275 ? 2.824 4.414 -0.946 1.00 91.44 275 MET A C 1
ATOM 2077 O O . MET A 1 275 ? 3.385 4.737 -1.987 1.00 91.44 275 MET A O 1
ATOM 2081 N N . LEU A 1 276 ? 2.699 5.262 0.082 1.00 93.69 276 LEU A N 1
ATOM 2082 C CA . LEU A 1 276 ? 2.958 6.705 -0.060 1.00 93.69 276 LEU A CA 1
ATOM 2083 C C . LEU A 1 276 ? 3.941 7.290 0.948 1.00 93.69 276 LEU A C 1
ATOM 2085 O O . LEU A 1 276 ? 4.452 8.382 0.704 1.00 93.69 276 LEU A O 1
ATOM 2089 N N . LEU A 1 277 ? 4.186 6.623 2.074 1.00 93.06 277 LEU A N 1
ATOM 2090 C CA . LEU A 1 277 ? 4.923 7.196 3.196 1.00 93.06 277 LEU A CA 1
ATOM 2091 C C . LEU A 1 277 ? 6.208 6.425 3.497 1.00 93.06 277 LEU A C 1
ATOM 2093 O O . LEU A 1 277 ? 6.302 5.228 3.230 1.00 93.06 277 LEU A O 1
ATOM 2097 N N . THR A 1 278 ? 7.198 7.123 4.052 1.00 91.12 278 THR A N 1
ATOM 2098 C CA . THR A 1 278 ? 8.456 6.542 4.534 1.00 91.12 278 THR A CA 1
ATOM 2099 C C . THR A 1 278 ? 8.215 5.548 5.675 1.00 91.12 278 THR A C 1
ATOM 2101 O O . THR A 1 278 ? 7.117 5.452 6.227 1.00 91.12 278 THR A O 1
ATOM 2104 N N . ASP A 1 279 ? 9.247 4.792 6.047 1.00 85.19 279 ASP A N 1
ATOM 2105 C CA . ASP A 1 279 ? 9.104 3.676 6.995 1.00 85.19 279 ASP A CA 1
ATOM 2106 C C . ASP A 1 279 ? 8.819 4.105 8.442 1.00 85.19 279 ASP A C 1
ATOM 2108 O O . ASP A 1 279 ? 8.381 3.290 9.261 1.00 85.19 279 ASP A O 1
ATOM 2112 N N . ALA A 1 280 ? 8.988 5.393 8.748 1.00 87.06 280 ALA A N 1
ATOM 2113 C CA . ALA A 1 280 ? 8.640 5.974 10.038 1.00 87.06 280 ALA A CA 1
ATOM 2114 C C . ALA A 1 280 ? 7.144 5.770 10.401 1.00 87.06 280 ALA A C 1
ATOM 2116 O O . ALA A 1 280 ? 6.317 5.453 9.542 1.00 87.06 280 ALA A O 1
ATOM 2117 N N . PRO A 1 281 ? 6.749 5.906 11.679 1.00 85.56 281 PRO A N 1
ATOM 2118 C CA . PRO A 1 281 ? 5.361 5.700 12.096 1.00 85.56 281 PRO A CA 1
ATOM 2119 C C . PRO A 1 281 ? 4.385 6.689 11.444 1.00 85.56 281 PRO A C 1
ATOM 2121 O O . PRO A 1 281 ? 4.709 7.858 11.241 1.00 85.56 281 PRO A O 1
ATOM 2124 N N . MET A 1 282 ? 3.154 6.250 11.174 1.00 88.00 282 MET A N 1
ATOM 2125 C CA . MET A 1 282 ? 2.074 7.130 10.717 1.00 88.00 282 MET A CA 1
ATOM 2126 C C . MET A 1 282 ? 1.298 7.678 11.930 1.00 88.00 282 MET A C 1
ATOM 2128 O O . MET A 1 282 ? 0.957 6.899 12.825 1.00 88.00 282 MET A O 1
ATOM 2132 N N . PRO A 1 283 ? 0.945 8.979 11.980 1.00 88.75 283 PRO A N 1
ATOM 2133 C CA . PRO A 1 283 ? 0.175 9.557 13.086 1.00 88.75 283 PRO A CA 1
ATOM 2134 C C . PRO A 1 283 ? -1.322 9.213 13.002 1.00 88.75 283 PRO A C 1
ATOM 2136 O O . PRO A 1 283 ? -2.182 10.070 13.197 1.00 88.75 283 PRO A O 1
ATOM 2139 N N . LEU A 1 284 ? -1.645 7.946 12.725 1.00 89.94 284 LEU A N 1
ATOM 2140 C CA . LEU A 1 284 ? -3.011 7.467 12.564 1.00 89.94 284 LEU A CA 1
ATOM 2141 C C . LEU A 1 284 ? -3.822 7.711 13.844 1.00 89.94 284 LEU A C 1
ATOM 2143 O O . LEU A 1 284 ? -3.457 7.284 14.945 1.00 89.94 284 LEU A O 1
ATOM 2147 N N . ASN A 1 285 ? -4.932 8.423 13.702 1.00 90.81 285 ASN A N 1
ATOM 2148 C CA . ASN A 1 285 ? -5.872 8.721 14.762 1.00 90.81 285 ASN A CA 1
ATOM 2149 C C . ASN A 1 285 ? -7.215 8.055 14.474 1.00 90.81 285 ASN A C 1
ATOM 2151 O O . ASN A 1 285 ? -7.704 8.084 13.347 1.00 90.81 285 ASN A O 1
ATOM 2155 N N . LEU A 1 286 ? -7.815 7.481 15.512 1.00 90.75 286 LEU A N 1
ATOM 2156 C CA . LEU A 1 286 ? -9.128 6.857 15.425 1.00 90.75 286 LEU A CA 1
ATOM 2157 C C . LEU A 1 286 ? -10.083 7.615 16.327 1.00 90.75 286 LEU A C 1
ATOM 2159 O O . LEU A 1 286 ? -9.770 7.846 17.497 1.00 90.75 286 LEU A O 1
ATOM 2163 N N . VAL A 1 287 ? -11.226 7.992 15.774 1.00 93.19 287 VAL A N 1
ATOM 2164 C CA . VAL A 1 287 ? -12.307 8.658 16.500 1.00 93.19 287 VAL A CA 1
ATOM 2165 C C . VAL A 1 287 ? -13.588 7.853 16.349 1.00 93.19 287 VAL A C 1
ATOM 2167 O O . VAL A 1 287 ? -13.743 7.088 15.399 1.00 93.19 287 VAL A O 1
ATOM 2170 N N . ARG A 1 288 ? -14.518 8.022 17.286 1.00 93.19 288 ARG A N 1
ATOM 2171 C CA . ARG A 1 288 ? -15.824 7.373 17.193 1.00 93.19 288 ARG A CA 1
ATOM 2172 C C . ARG A 1 288 ? -16.618 7.962 16.030 1.00 93.19 288 ARG A C 1
ATOM 2174 O O . ARG A 1 288 ? -16.671 9.182 15.868 1.00 93.19 288 ARG A O 1
ATOM 2181 N N . PHE A 1 289 ? -17.240 7.102 15.237 1.00 93.81 289 PHE A N 1
ATOM 2182 C CA . PHE A 1 289 ? -18.113 7.508 14.151 1.00 93.81 289 PHE A CA 1
ATOM 2183 C C . PHE A 1 289 ? -19.376 8.181 14.686 1.00 93.81 289 PHE A C 1
ATOM 2185 O O . PHE A 1 289 ? -20.034 7.696 15.604 1.00 93.81 289 PHE A O 1
ATOM 2192 N N . SER A 1 290 ? -19.708 9.320 14.082 1.00 90.31 290 SER A N 1
ATOM 2193 C CA . SER A 1 290 ? -20.945 10.050 14.319 1.00 90.31 290 SER A CA 1
ATOM 2194 C C . SER A 1 290 ? -21.492 10.524 12.974 1.00 90.31 290 SER A C 1
ATOM 2196 O O . SER A 1 290 ? -20.788 11.254 12.270 1.00 90.31 290 SER A O 1
ATOM 2198 N N . PRO A 1 291 ? -22.746 10.185 12.619 1.00 86.62 291 PRO A N 1
ATOM 2199 C CA . PRO A 1 291 ? -23.371 10.662 11.385 1.00 86.62 291 PRO A CA 1
ATOM 2200 C C . PRO A 1 291 ? -23.392 12.193 11.258 1.00 86.62 291 PRO A C 1
ATOM 2202 O O . PRO A 1 291 ? -23.353 12.721 10.150 1.00 86.62 291 PRO A O 1
ATOM 2205 N N . ASN A 1 292 ? -23.409 12.902 12.392 1.00 89.19 292 ASN A N 1
ATOM 2206 C CA . ASN A 1 292 ? -23.474 14.364 12.456 1.00 89.19 292 ASN A CA 1
ATOM 2207 C C . ASN A 1 292 ? -22.093 15.039 12.389 1.00 89.19 292 ASN A C 1
ATOM 2209 O O . ASN A 1 292 ? -22.014 16.248 12.192 1.00 89.19 292 ASN A O 1
ATOM 2213 N N . ALA A 1 293 ? -21.009 14.279 12.566 1.00 87.19 293 ALA A N 1
ATOM 2214 C CA . ALA A 1 293 ? -19.636 14.782 12.536 1.00 87.19 293 ALA A CA 1
ATOM 2215 C C . ALA A 1 293 ? -18.697 13.796 11.810 1.00 87.19 293 ALA A C 1
ATOM 2217 O O . ALA A 1 293 ? -17.743 13.286 12.409 1.00 87.19 293 ALA A O 1
ATOM 2218 N N . PRO A 1 294 ? -18.968 13.494 10.525 1.00 88.38 294 PRO A N 1
ATOM 2219 C CA . PRO A 1 294 ? -18.162 12.553 9.764 1.00 88.38 294 PRO A CA 1
ATOM 2220 C C . PRO A 1 294 ? -16.746 13.093 9.548 1.00 88.38 294 PRO A C 1
ATOM 2222 O O . PRO A 1 294 ? -16.532 14.295 9.385 1.00 88.38 294 PRO A O 1
ATOM 2225 N N . GLN A 1 295 ? -15.778 12.185 9.496 1.00 94.75 295 GLN A N 1
ATOM 2226 C CA . GLN A 1 295 ? -14.400 12.502 9.135 1.00 94.75 295 GLN A CA 1
ATOM 2227 C C . GLN A 1 295 ? -14.187 12.335 7.630 1.00 94.75 295 GLN A C 1
ATOM 2229 O O . GLN A 1 295 ? -15.074 11.883 6.905 1.00 94.75 295 GLN A O 1
ATOM 2234 N N . ALA A 1 296 ? -12.991 12.691 7.150 1.00 95.31 296 ALA A N 1
ATOM 2235 C CA . ALA A 1 296 ? -12.611 12.488 5.752 1.00 95.31 296 ALA A CA 1
ATOM 2236 C C . ALA A 1 296 ? -12.654 11.005 5.346 1.00 95.31 296 ALA A C 1
ATOM 2238 O O . ALA A 1 296 ? -12.919 10.706 4.187 1.00 95.31 296 ALA A O 1
ATOM 2239 N N . VAL A 1 297 ? -12.423 10.092 6.293 1.00 97.75 297 VAL A N 1
ATOM 2240 C CA . VAL A 1 297 ? -12.551 8.646 6.103 1.00 97.75 297 VAL A CA 1
ATOM 2241 C C . VAL A 1 297 ? -13.361 8.064 7.255 1.00 97.75 297 VAL A C 1
ATOM 2243 O O . VAL A 1 297 ? -13.040 8.306 8.419 1.00 97.75 297 VAL A O 1
ATOM 2246 N N . ASN A 1 298 ? -14.395 7.295 6.929 1.00 97.12 298 ASN A N 1
ATOM 2247 C CA . ASN A 1 298 ? -15.267 6.630 7.890 1.00 97.12 298 ASN A CA 1
ATOM 2248 C C . ASN A 1 298 ? -15.358 5.141 7.565 1.00 97.12 298 ASN A C 1
ATOM 2250 O O . ASN A 1 298 ? -15.418 4.752 6.398 1.00 97.12 298 ASN A O 1
ATOM 2254 N N . VAL A 1 299 ? -15.390 4.318 8.605 1.00 97.06 299 VAL A N 1
ATOM 2255 C CA . VAL A 1 299 ? -15.571 2.872 8.528 1.00 97.06 299 VAL A CA 1
ATOM 2256 C C . VAL A 1 299 ? -16.834 2.508 9.288 1.00 97.06 299 VAL A C 1
ATOM 2258 O O . VAL A 1 299 ? -17.009 2.922 10.434 1.00 97.06 299 VAL A O 1
ATOM 2261 N N . ILE A 1 300 ? -17.704 1.748 8.631 1.00 95.75 300 ILE A N 1
ATOM 2262 C CA . ILE A 1 300 ? -19.018 1.374 9.143 1.00 95.75 300 ILE A CA 1
ATOM 2263 C C . ILE A 1 300 ? -19.220 -0.127 8.909 1.00 95.75 300 ILE A C 1
ATOM 2265 O O . ILE A 1 300 ? -19.292 -0.583 7.766 1.00 95.75 300 ILE A O 1
ATOM 2269 N N . VAL A 1 301 ? -19.338 -0.907 9.976 1.00 94.75 301 VAL A N 1
ATOM 2270 C CA . VAL A 1 301 ? -19.694 -2.328 9.921 1.00 94.75 301 VAL A CA 1
ATOM 2271 C C . VAL A 1 301 ? -21.170 -2.434 10.284 1.00 94.75 301 VAL A C 1
ATOM 2273 O O . VAL A 1 301 ? -21.557 -2.536 11.443 1.00 94.75 301 VAL A O 1
ATOM 2276 N N . ASN A 1 302 ? -22.038 -2.359 9.277 1.00 94.50 302 ASN A N 1
ATOM 2277 C CA . ASN A 1 302 ? -23.477 -2.356 9.504 1.00 94.50 302 ASN A CA 1
ATOM 2278 C C . ASN A 1 302 ? -24.212 -3.060 8.366 1.00 94.50 302 ASN A C 1
ATOM 2280 O O . ASN A 1 302 ? -24.367 -2.522 7.267 1.00 94.50 302 ASN A O 1
ATOM 2284 N N . LYS A 1 303 ? -24.741 -4.248 8.672 1.00 93.50 303 LYS A N 1
ATOM 2285 C CA . LYS A 1 303 ? -25.489 -5.086 7.732 1.00 93.50 303 LYS A CA 1
ATOM 2286 C C . LYS A 1 303 ? -26.658 -4.366 7.066 1.00 93.50 303 LYS A C 1
ATOM 2288 O O . LYS A 1 303 ? -26.849 -4.524 5.866 1.00 93.50 303 LYS A O 1
ATOM 2293 N N . GLN A 1 304 ? -27.431 -3.577 7.811 1.00 93.19 304 GLN A N 1
ATOM 2294 C CA . GLN A 1 304 ? -28.612 -2.899 7.271 1.00 93.19 304 GLN A CA 1
ATOM 2295 C C . GLN A 1 304 ? -28.212 -1.809 6.275 1.00 93.19 304 GLN A C 1
ATOM 2297 O O . GLN A 1 304 ? -28.726 -1.784 5.157 1.00 93.19 304 GLN A O 1
ATOM 2302 N N . ILE A 1 305 ? -27.245 -0.961 6.642 1.00 92.44 305 ILE A N 1
ATOM 2303 C CA . ILE A 1 305 ? -26.718 0.082 5.752 1.00 92.44 305 ILE A CA 1
ATOM 2304 C C . ILE A 1 305 ? -26.090 -0.563 4.514 1.00 92.44 305 ILE A C 1
ATOM 2306 O O . ILE A 1 305 ? -26.364 -0.138 3.392 1.00 92.44 305 ILE A O 1
ATOM 2310 N N . TYR A 1 306 ? -25.291 -1.616 4.696 1.00 94.38 306 TYR A N 1
ATOM 2311 C CA . TYR A 1 306 ? -24.668 -2.346 3.597 1.00 94.38 306 TYR A CA 1
ATOM 2312 C C . TYR A 1 306 ? -25.706 -2.911 2.620 1.00 94.38 306 TYR A C 1
ATOM 2314 O O . TYR A 1 306 ? -25.651 -2.633 1.422 1.00 94.38 306 TYR A O 1
ATOM 2322 N N . GLN A 1 307 ? -26.696 -3.651 3.125 1.00 92.69 307 GLN A N 1
ATOM 2323 C CA . GLN A 1 307 ? -27.752 -4.244 2.303 1.00 92.69 307 GLN A CA 1
ATOM 2324 C C . GLN A 1 307 ? -28.594 -3.180 1.599 1.00 92.69 307 GLN A C 1
ATOM 2326 O O . GLN A 1 307 ? -28.939 -3.356 0.430 1.00 92.69 307 GLN A O 1
ATOM 2331 N N . GLN A 1 308 ? -28.861 -2.048 2.256 1.00 92.12 308 GLN A N 1
ATOM 2332 C CA . GLN A 1 308 ? -29.508 -0.906 1.620 1.00 92.12 308 GLN A CA 1
ATOM 2333 C C . GLN A 1 308 ? -28.675 -0.397 0.433 1.00 92.12 308 GLN A C 1
ATOM 2335 O O . GLN A 1 308 ? -29.219 -0.213 -0.655 1.00 92.12 308 GLN A O 1
ATOM 2340 N N . GLN A 1 309 ? -27.355 -0.238 0.591 1.00 91.25 309 GLN A N 1
ATOM 2341 C CA . GLN A 1 309 ? -26.472 0.172 -0.508 1.00 91.25 309 GLN A CA 1
ATOM 2342 C C . GLN A 1 309 ? -26.448 -0.843 -1.656 1.00 91.25 309 GLN A C 1
ATOM 2344 O O . GLN A 1 309 ? -26.526 -0.437 -2.813 1.00 91.25 309 GLN A O 1
ATOM 2349 N N . VAL A 1 310 ? -26.397 -2.143 -1.359 1.00 91.56 310 VAL A N 1
ATOM 2350 C CA . VAL A 1 310 ? -26.467 -3.202 -2.381 1.00 91.56 310 VAL A CA 1
ATOM 2351 C C . VAL A 1 310 ? -27.809 -3.165 -3.118 1.00 91.56 310 VAL A C 1
ATOM 2353 O O . VAL A 1 310 ? -27.842 -3.242 -4.345 1.00 91.56 310 VAL A O 1
ATOM 2356 N N . SER A 1 311 ? -28.919 -2.983 -2.395 1.00 89.56 311 SER A N 1
ATOM 2357 C CA . SER A 1 311 ? -30.269 -2.977 -2.974 1.00 89.56 311 SER A CA 1
ATOM 2358 C C . SER A 1 311 ? -30.510 -1.833 -3.966 1.00 89.56 311 SER A C 1
ATOM 2360 O O . SER A 1 311 ? -31.225 -2.013 -4.948 1.00 89.56 311 SER A O 1
ATOM 2362 N N . MET A 1 312 ? -29.847 -0.685 -3.785 1.00 89.88 312 MET A N 1
ATOM 2363 C CA . MET A 1 312 ? -29.916 0.442 -4.727 1.00 89.88 312 MET A CA 1
ATOM 2364 C C . MET A 1 312 ? -29.224 0.162 -6.072 1.00 89.88 312 MET A C 1
ATOM 2366 O O . MET A 1 312 ? -29.358 0.949 -7.006 1.00 89.88 312 MET A O 1
ATOM 2370 N N . HIS A 1 313 ? -28.473 -0.937 -6.175 1.00 90.31 313 HIS A N 1
ATOM 2371 C CA . HIS A 1 313 ? -27.660 -1.288 -7.337 1.00 90.31 313 HIS A CA 1
ATOM 2372 C C . HIS A 1 313 ? -27.934 -2.718 -7.838 1.00 90.31 313 HIS A C 1
ATOM 2374 O O . HIS A 1 313 ? -27.056 -3.351 -8.424 1.00 90.31 313 HIS A O 1
ATOM 2380 N N . GLN A 1 314 ? -29.158 -3.227 -7.646 1.00 85.38 314 GLN A N 1
ATOM 2381 C CA . GLN A 1 314 ? -29.578 -4.572 -8.088 1.00 85.38 314 GLN A CA 1
ATOM 2382 C C . GLN A 1 314 ? -29.447 -4.806 -9.600 1.00 85.38 314 GLN A C 1
ATOM 2384 O O . GLN A 1 314 ? -29.332 -5.942 -10.046 1.00 85.38 314 GLN A O 1
ATOM 2389 N N . ASN A 1 315 ? -29.430 -3.739 -10.400 1.00 84.06 315 ASN A N 1
ATOM 2390 C CA . ASN A 1 315 ? -29.193 -3.805 -11.841 1.00 84.06 315 ASN A CA 1
ATOM 2391 C C . ASN A 1 315 ? -27.735 -4.138 -12.212 1.00 84.06 315 ASN A C 1
ATOM 2393 O O . ASN A 1 315 ? -27.467 -4.480 -13.360 1.00 84.06 315 ASN A O 1
ATOM 2397 N N . ILE A 1 316 ? -26.797 -4.002 -11.270 1.00 84.88 316 ILE A N 1
ATOM 2398 C CA . ILE A 1 316 ? -25.360 -4.262 -11.459 1.00 84.88 316 ILE A CA 1
ATOM 2399 C C . ILE A 1 316 ? -24.907 -5.443 -10.592 1.00 84.88 316 ILE A C 1
ATOM 2401 O O . ILE A 1 316 ? -24.052 -6.224 -11.006 1.00 84.88 316 ILE A O 1
ATOM 2405 N N . ILE A 1 317 ? -25.461 -5.567 -9.384 1.00 84.00 317 ILE A N 1
ATOM 2406 C CA . ILE A 1 317 ? -25.036 -6.541 -8.380 1.00 84.00 317 ILE A CA 1
ATOM 2407 C C . ILE A 1 317 ? -26.128 -7.585 -8.163 1.00 84.00 317 ILE A C 1
ATOM 2409 O O . ILE A 1 317 ? -27.243 -7.266 -7.751 1.00 84.00 317 ILE A O 1
ATOM 2413 N N . TYR A 1 318 ? -25.764 -8.855 -8.319 1.00 78.00 318 TYR A N 1
ATOM 2414 C CA . TYR A 1 318 ? -26.560 -9.960 -7.799 1.00 78.00 318 TYR A CA 1
ATOM 2415 C C . TYR A 1 318 ? -26.356 -10.066 -6.280 1.00 78.00 318 TYR A C 1
ATOM 2417 O O . TYR A 1 318 ? -25.245 -10.329 -5.827 1.00 78.00 318 TYR A O 1
ATOM 2425 N N . ALA A 1 319 ? -27.408 -9.844 -5.484 1.00 75.31 319 ALA A N 1
ATOM 2426 C CA . ALA A 1 319 ? -27.291 -9.665 -4.031 1.00 75.31 319 ALA A CA 1
ATOM 2427 C C . ALA A 1 319 ? -26.563 -10.809 -3.283 1.00 75.31 319 ALA A C 1
ATOM 2429 O O . ALA A 1 319 ? -25.737 -10.498 -2.426 1.00 75.31 319 ALA A O 1
ATOM 2430 N N . PRO A 1 320 ? -26.755 -12.105 -3.610 1.00 80.19 320 PRO A N 1
ATOM 2431 C CA . PRO A 1 320 ? -25.963 -13.176 -2.997 1.00 80.19 320 PRO A CA 1
ATOM 2432 C C . PRO A 1 320 ? -24.456 -13.094 -3.278 1.00 80.19 320 PRO A C 1
ATOM 2434 O O . PRO A 1 320 ? -23.663 -13.510 -2.443 1.00 80.19 320 PRO A O 1
ATOM 2437 N N . ALA A 1 321 ? -24.042 -12.516 -4.412 1.00 79.50 321 ALA A N 1
ATOM 2438 C CA . ALA A 1 321 ? -22.627 -12.318 -4.741 1.00 79.50 321 ALA A CA 1
ATOM 2439 C C . ALA A 1 321 ? -21.975 -11.156 -3.962 1.00 79.50 321 ALA A C 1
ATOM 2441 O O . ALA A 1 321 ? -20.756 -10.994 -4.012 1.00 79.50 321 ALA A O 1
ATOM 2442 N N . ALA A 1 322 ? -22.770 -10.352 -3.247 1.00 86.06 322 ALA A N 1
ATOM 2443 C CA . ALA A 1 322 ? -22.297 -9.273 -2.382 1.00 86.06 322 ALA A CA 1
ATOM 2444 C C . ALA A 1 322 ? -22.069 -9.707 -0.924 1.00 86.06 322 ALA A C 1
ATOM 2446 O O . ALA A 1 322 ? -21.556 -8.919 -0.138 1.00 86.06 322 ALA A O 1
ATOM 2447 N N . ALA A 1 323 ? -22.456 -10.925 -0.536 1.00 88.19 323 ALA A N 1
ATOM 2448 C CA . ALA A 1 323 ? -22.275 -11.394 0.837 1.00 88.19 323 ALA A CA 1
ATOM 2449 C C . ALA A 1 323 ? -20.794 -11.362 1.253 1.00 88.19 323 ALA A C 1
ATOM 2451 O O . ALA A 1 323 ? -19.921 -11.690 0.446 1.00 88.19 323 ALA A O 1
ATOM 2452 N N . ASN A 1 324 ? -20.522 -10.961 2.501 1.00 91.94 324 ASN A N 1
ATOM 2453 C CA . ASN A 1 324 ? -19.168 -10.819 3.057 1.00 91.94 324 ASN A CA 1
ATOM 2454 C C . ASN A 1 324 ? -18.251 -9.905 2.218 1.00 91.94 324 ASN A C 1
ATOM 2456 O O . ASN A 1 324 ? -17.029 -10.015 2.269 1.0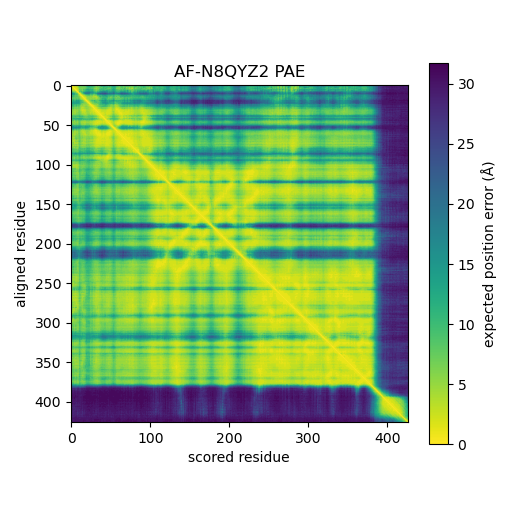0 91.94 324 ASN A O 1
ATOM 2460 N N . GLY A 1 325 ? -18.826 -9.034 1.389 1.00 93.88 325 GLY A N 1
ATOM 2461 C CA . GLY A 1 325 ? -18.091 -8.044 0.620 1.00 93.88 325 GLY A CA 1
ATOM 2462 C C . GLY A 1 325 ? -17.981 -6.715 1.358 1.00 93.88 325 GLY A C 1
ATOM 2463 O O . GLY A 1 325 ? -18.515 -6.517 2.446 1.00 93.88 325 GLY A O 1
ATOM 2464 N N . PHE A 1 326 ? -17.355 -5.744 0.705 1.00 97.06 326 PHE A N 1
ATOM 2465 C CA . PHE A 1 326 ? -17.277 -4.375 1.206 1.00 97.06 326 PHE A CA 1
ATOM 2466 C C . PHE A 1 326 ? -17.550 -3.362 0.098 1.00 97.06 326 PHE A C 1
ATOM 2468 O O . PHE A 1 326 ? -17.286 -3.595 -1.081 1.00 97.06 326 PHE A O 1
ATOM 2475 N N . ILE A 1 327 ? -18.093 -2.214 0.481 1.00 97.50 327 ILE A N 1
ATOM 2476 C CA . ILE A 1 327 ? -18.346 -1.069 -0.383 1.00 97.50 327 ILE A CA 1
ATOM 2477 C C . ILE A 1 327 ? -17.374 0.031 0.005 1.00 97.50 327 ILE A C 1
ATOM 2479 O O . ILE A 1 327 ? -17.220 0.344 1.183 1.00 97.50 327 ILE A O 1
ATOM 2483 N N . VAL A 1 328 ? -16.755 0.652 -0.993 1.00 97.94 328 VAL A N 1
ATOM 2484 C CA . VAL A 1 328 ? -16.001 1.891 -0.804 1.00 97.94 328 VAL A CA 1
ATOM 2485 C C . VAL A 1 328 ? -16.658 2.965 -1.643 1.00 97.94 328 VAL A C 1
ATOM 2487 O O . VAL A 1 328 ? -16.875 2.791 -2.846 1.00 97.94 328 VAL A O 1
ATOM 2490 N N . SER A 1 329 ? -16.989 4.077 -1.001 1.00 96.81 329 SER A N 1
ATOM 2491 C CA . SER A 1 329 ? -17.589 5.224 -1.663 1.00 96.81 329 SER A CA 1
ATOM 2492 C C . SER A 1 329 ? -16.812 6.498 -1.382 1.00 96.81 329 SER A C 1
ATOM 2494 O O . SER A 1 329 ? -16.159 6.622 -0.352 1.00 96.81 329 SER A O 1
ATOM 2496 N N . TYR A 1 330 ? -16.875 7.421 -2.329 1.00 96.19 330 TYR A N 1
ATOM 2497 C CA . TYR A 1 330 ? -16.311 8.752 -2.283 1.00 96.19 330 TYR A CA 1
ATOM 2498 C C . TYR A 1 330 ? -17.394 9.749 -2.688 1.00 96.19 330 TYR A C 1
ATOM 2500 O O . TYR A 1 330 ? -17.889 9.720 -3.818 1.00 96.19 330 TYR A O 1
ATOM 2508 N N . ASN A 1 331 ? -17.759 10.631 -1.763 1.00 92.75 331 ASN A N 1
ATOM 2509 C CA . ASN A 1 331 ? -18.729 11.696 -1.984 1.00 92.75 331 ASN A CA 1
ATOM 2510 C C . ASN A 1 331 ? -18.361 12.915 -1.131 1.00 92.75 331 ASN A C 1
ATOM 2512 O O . ASN A 1 331 ? -17.979 12.750 0.021 1.00 92.75 331 ASN A O 1
ATOM 2516 N N . ASN A 1 332 ? -18.482 14.132 -1.665 1.00 88.12 332 ASN A N 1
ATOM 2517 C CA . ASN A 1 332 ? -18.212 15.380 -0.934 1.00 88.12 332 ASN A CA 1
ATOM 2518 C C . ASN A 1 332 ? -16.866 15.386 -0.177 1.00 88.12 332 ASN A C 1
ATOM 2520 O O . ASN A 1 332 ? -16.805 15.763 0.991 1.00 88.12 332 ASN A O 1
ATOM 2524 N N . ASN A 1 333 ? -15.782 14.949 -0.832 1.00 88.00 333 ASN A N 1
ATOM 2525 C CA . ASN A 1 333 ? -14.440 14.828 -0.234 1.00 88.00 333 ASN A CA 1
ATOM 2526 C C . ASN A 1 333 ? -14.345 13.890 0.981 1.00 88.00 333 ASN A C 1
ATOM 2528 O O . ASN A 1 333 ? -13.409 13.994 1.775 1.00 88.00 333 ASN A O 1
ATOM 2532 N N . ARG A 1 334 ? -15.294 12.963 1.109 1.00 93.69 334 ARG A N 1
ATOM 2533 C CA . ARG A 1 334 ? -15.364 11.967 2.171 1.00 93.69 334 ARG A CA 1
ATOM 2534 C C . ARG A 1 334 ? -15.362 10.566 1.587 1.00 93.69 334 ARG A C 1
ATOM 2536 O O . ARG A 1 334 ? -16.003 10.321 0.566 1.00 93.69 334 ARG A O 1
ATOM 2543 N N . PHE A 1 335 ? -14.677 9.663 2.273 1.00 97.50 335 PHE A N 1
ATOM 2544 C CA . PHE A 1 335 ? -14.667 8.240 1.992 1.00 97.50 335 PHE A CA 1
ATOM 2545 C C . PHE A 1 335 ? -15.461 7.493 3.052 1.00 97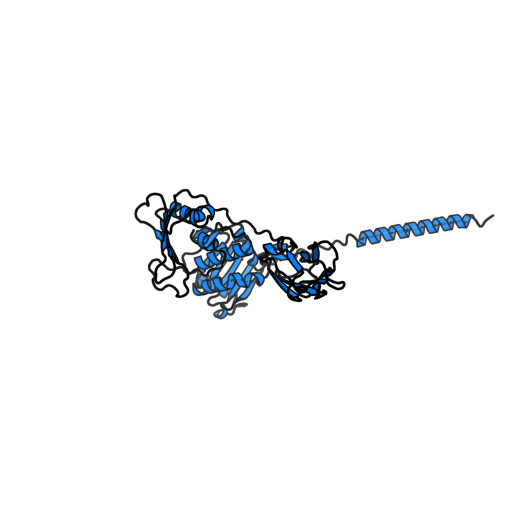.50 335 PHE A C 1
ATOM 2547 O O . PHE A 1 335 ? -15.216 7.677 4.242 1.00 97.50 335 PHE A O 1
ATOM 2554 N N . ASP A 1 336 ? -16.360 6.622 2.611 1.00 97.44 336 ASP A N 1
ATOM 2555 C CA . ASP A 1 336 ? -17.091 5.717 3.491 1.00 97.44 336 ASP A CA 1
ATOM 2556 C C . ASP A 1 336 ? -16.778 4.276 3.057 1.00 97.44 336 ASP A C 1
ATOM 2558 O O . ASP A 1 336 ? -17.012 3.909 1.898 1.00 97.44 336 ASP A O 1
ATOM 2562 N N . VAL A 1 337 ? -16.213 3.486 3.974 1.00 97.94 337 VAL A N 1
ATOM 2563 C CA . VAL A 1 337 ? -15.962 2.047 3.819 1.00 97.94 337 VAL A CA 1
ATOM 2564 C C . VAL A 1 337 ? -17.008 1.297 4.629 1.00 97.94 337 VAL A C 1
ATOM 2566 O O . VAL A 1 337 ? -17.083 1.459 5.844 1.00 97.94 337 VAL A O 1
ATOM 2569 N N . ILE A 1 338 ? -17.832 0.501 3.952 1.00 97.06 338 ILE A N 1
ATOM 2570 C CA . ILE A 1 338 ? -19.007 -0.140 4.541 1.00 97.06 338 ILE A CA 1
ATOM 2571 C C . ILE A 1 338 ? -18.943 -1.643 4.292 1.00 97.06 338 ILE A C 1
ATOM 2573 O O . ILE A 1 338 ? -18.766 -2.068 3.153 1.00 97.06 338 ILE A O 1
ATOM 2577 N N . THR A 1 339 ? -19.136 -2.448 5.327 1.00 96.31 339 THR A N 1
ATOM 2578 C CA . THR A 1 339 ? -19.230 -3.914 5.228 1.00 96.31 339 THR A CA 1
ATOM 2579 C C . THR A 1 339 ? -20.452 -4.421 5.995 1.00 96.31 339 THR A C 1
ATOM 2581 O O . THR A 1 339 ? -21.018 -3.703 6.824 1.00 96.31 339 THR A O 1
ATOM 2584 N N . ASP A 1 340 ? -20.890 -5.642 5.696 1.00 91.62 340 ASP A N 1
ATOM 2585 C CA . ASP A 1 340 ? -22.041 -6.275 6.339 1.00 91.62 340 ASP A CA 1
ATOM 2586 C C . ASP A 1 340 ? -21.723 -6.926 7.691 1.00 91.62 340 ASP A C 1
ATOM 2588 O O . ASP A 1 340 ? -22.635 -7.136 8.493 1.00 91.62 340 ASP A O 1
ATOM 2592 N N . SER A 1 341 ? -20.458 -7.279 7.926 1.00 91.06 341 SER A N 1
ATOM 2593 C CA . SER A 1 341 ? -20.046 -8.169 9.011 1.00 91.06 341 SER A CA 1
ATOM 2594 C C . SER A 1 341 ? -18.538 -8.119 9.283 1.00 91.06 341 SER A C 1
ATOM 2596 O O . SER A 1 341 ? -17.759 -7.566 8.499 1.00 91.06 341 SER A O 1
ATOM 2598 N N . GLU A 1 342 ? -18.123 -8.781 10.366 1.00 87.38 342 GLU A N 1
ATOM 2599 C CA . GLU A 1 342 ? -16.719 -9.049 10.689 1.00 87.38 342 GLU A CA 1
ATOM 2600 C C . GLU A 1 342 ? -16.019 -9.887 9.611 1.00 87.38 342 GLU A C 1
ATOM 2602 O O . GLU A 1 342 ? -14.882 -9.596 9.241 1.00 87.38 342 GLU A O 1
ATOM 2607 N N . LYS A 1 343 ? -16.717 -10.865 9.021 1.00 88.62 343 LYS A N 1
ATOM 2608 C CA . LYS A 1 343 ? -16.180 -11.638 7.897 1.00 88.62 343 LYS A CA 1
ATOM 2609 C C . LYS A 1 343 ? -15.907 -10.739 6.688 1.00 88.62 343 LYS A C 1
ATOM 2611 O O . LYS A 1 343 ? -14.842 -10.832 6.088 1.00 88.62 343 LYS A O 1
ATOM 2616 N N . GLY A 1 344 ? -16.803 -9.800 6.384 1.00 91.69 344 GLY A N 1
ATOM 2617 C CA . GLY A 1 344 ? -16.543 -8.804 5.343 1.00 91.69 344 GLY A CA 1
ATOM 2618 C C . GLY A 1 344 ? -15.397 -7.838 5.687 1.00 91.69 344 GLY A C 1
ATOM 2619 O O . GLY A 1 344 ? -14.661 -7.405 4.798 1.00 91.69 344 GLY A O 1
ATOM 2620 N N . ALA A 1 345 ? -15.154 -7.560 6.975 1.00 90.94 345 ALA A N 1
ATOM 2621 C CA . ALA A 1 345 ? -13.954 -6.842 7.409 1.00 90.94 345 ALA A CA 1
ATOM 2622 C C . ALA A 1 345 ? -12.668 -7.663 7.184 1.00 90.94 345 ALA A C 1
ATOM 2624 O O . ALA A 1 345 ? -11.672 -7.110 6.722 1.00 90.94 345 ALA A O 1
ATOM 2625 N N . GLN A 1 346 ? -12.684 -8.977 7.425 1.00 88.19 346 GLN A N 1
ATOM 2626 C CA . GLN A 1 346 ? -11.560 -9.868 7.097 1.00 88.19 346 GLN A CA 1
ATOM 2627 C C . GLN A 1 346 ? -11.303 -9.919 5.583 1.00 88.19 346 GLN A C 1
ATOM 2629 O O . GLN A 1 346 ? -10.162 -9.799 5.133 1.00 88.19 346 GLN A O 1
ATOM 2634 N N . THR A 1 347 ? -12.365 -10.002 4.779 1.00 91.75 347 THR A N 1
ATOM 2635 C CA . THR A 1 347 ? -12.289 -9.879 3.318 1.00 91.75 347 THR A CA 1
ATOM 2636 C C . THR A 1 347 ? -11.634 -8.558 2.904 1.00 91.75 347 THR A C 1
ATOM 2638 O O . THR A 1 347 ? -10.759 -8.548 2.035 1.00 91.75 347 THR A O 1
ATOM 2641 N N . PHE A 1 348 ? -11.992 -7.442 3.549 1.00 94.25 348 PHE A N 1
ATOM 2642 C CA . PHE A 1 348 ? -11.335 -6.154 3.321 1.00 94.25 348 PHE A CA 1
ATOM 2643 C C . PHE A 1 348 ? -9.834 -6.211 3.623 1.00 94.25 348 PHE A C 1
ATOM 2645 O O . PHE A 1 348 ? -9.037 -5.779 2.789 1.00 94.25 348 PHE A O 1
ATOM 2652 N N . MET A 1 349 ? -9.439 -6.763 4.775 1.00 89.75 349 MET A N 1
ATOM 2653 C CA . MET A 1 349 ? -8.028 -6.897 5.162 1.00 89.75 349 MET A CA 1
ATOM 2654 C C . MET A 1 349 ? -7.214 -7.650 4.106 1.00 89.75 349 MET A C 1
ATOM 2656 O O . MET A 1 349 ? -6.113 -7.229 3.752 1.00 89.75 349 MET A O 1
ATOM 2660 N N . HIS A 1 350 ? -7.770 -8.740 3.573 1.00 88.69 350 HIS A N 1
ATOM 2661 C CA . HIS A 1 350 ? -7.093 -9.581 2.588 1.00 88.69 350 HIS A CA 1
ATOM 2662 C C . HIS A 1 350 ? -6.990 -8.920 1.205 1.00 88.69 350 HIS A C 1
ATOM 2664 O O . HIS A 1 350 ? -5.981 -9.050 0.508 1.00 88.69 350 HIS A O 1
ATOM 2670 N N . LEU A 1 351 ? -8.033 -8.198 0.790 1.00 93.94 351 LEU A N 1
ATOM 2671 C CA . LEU A 1 351 ? -8.152 -7.717 -0.585 1.00 93.94 351 LEU A CA 1
ATOM 2672 C C . LEU A 1 351 ? -7.703 -6.271 -0.774 1.00 93.94 351 LEU A C 1
ATOM 2674 O O . LEU A 1 351 ? -7.179 -5.946 -1.837 1.00 93.94 351 LEU A O 1
ATOM 2678 N N . TRP A 1 352 ? -7.883 -5.384 0.210 1.00 95.06 352 TRP A N 1
ATOM 2679 C CA . TRP A 1 352 ? -7.712 -3.943 -0.005 1.00 95.06 352 TRP A CA 1
ATOM 2680 C C . TRP A 1 352 ? -6.329 -3.591 -0.557 1.00 95.06 352 TRP A C 1
ATOM 2682 O O . TRP A 1 352 ? -6.237 -2.840 -1.527 1.00 95.06 352 TRP A O 1
ATOM 2692 N N . GLY A 1 353 ? -5.263 -4.177 -0.006 1.00 92.06 353 GLY A N 1
ATOM 26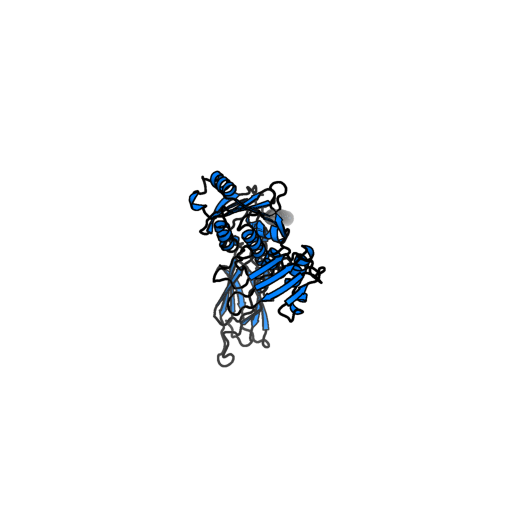93 C CA . GLY A 1 353 ? -3.899 -3.953 -0.489 1.00 92.06 353 GLY A CA 1
ATOM 2694 C C . GLY A 1 353 ? -3.644 -4.487 -1.903 1.00 92.06 353 GLY A C 1
ATOM 2695 O O . GLY A 1 353 ? -2.927 -3.852 -2.671 1.00 92.06 353 GLY A O 1
ATOM 2696 N N . THR A 1 354 ? -4.253 -5.614 -2.280 1.00 91.75 354 THR A N 1
ATOM 2697 C CA . THR A 1 354 ? -3.984 -6.299 -3.558 1.00 91.75 354 THR A CA 1
ATOM 2698 C C . THR A 1 354 ? -4.779 -5.719 -4.727 1.00 91.75 354 THR A C 1
ATOM 2700 O O . THR A 1 354 ? -4.356 -5.812 -5.881 1.00 91.75 354 THR A O 1
ATOM 2703 N N . ILE A 1 355 ? -5.921 -5.083 -4.455 1.00 94.31 355 ILE A N 1
ATOM 2704 C CA . ILE A 1 355 ? -6.788 -4.530 -5.501 1.00 94.31 355 ILE A CA 1
ATOM 2705 C C . ILE A 1 355 ? -6.429 -3.102 -5.919 1.00 94.31 355 ILE A C 1
ATOM 2707 O O . ILE A 1 355 ? -6.993 -2.626 -6.900 1.00 94.31 355 ILE A O 1
ATOM 2711 N N . GLN A 1 356 ? -5.516 -2.411 -5.225 1.00 94.88 356 GLN A N 1
ATOM 2712 C CA . GLN A 1 356 ? -5.269 -0.972 -5.420 1.00 94.88 356 GLN A CA 1
ATOM 2713 C C . GLN A 1 356 ? -5.022 -0.587 -6.889 1.00 94.88 356 GLN A C 1
ATOM 2715 O O . GLN A 1 356 ? -5.636 0.350 -7.400 1.00 94.88 356 GLN A O 1
ATOM 2720 N N . HIS A 1 357 ? -4.195 -1.353 -7.606 1.00 93.19 357 HIS A N 1
ATOM 2721 C CA . HIS A 1 357 ? -3.880 -1.098 -9.020 1.00 93.19 357 HIS A CA 1
ATOM 2722 C C . HIS A 1 357 ? -5.047 -1.390 -9.972 1.00 93.19 357 HIS A C 1
ATOM 2724 O O . HIS A 1 357 ? -5.079 -0.870 -11.086 1.00 93.19 357 HIS A O 1
ATOM 2730 N N . LYS A 1 358 ? -6.027 -2.187 -9.530 1.00 94.12 358 LYS A N 1
ATOM 2731 C CA . LYS A 1 358 ? -7.232 -2.536 -10.294 1.00 94.12 358 LYS A CA 1
ATOM 2732 C C . LYS A 1 358 ? -8.349 -1.505 -10.134 1.00 94.12 358 LYS A C 1
ATOM 2734 O O . LYS A 1 358 ? -9.303 -1.547 -10.906 1.00 94.12 358 LYS A O 1
ATOM 2739 N N . ILE A 1 359 ? -8.252 -0.585 -9.166 1.00 94.12 359 ILE A N 1
ATOM 2740 C CA . ILE A 1 359 ? -9.265 0.454 -8.944 1.00 94.12 359 ILE A CA 1
ATOM 2741 C C . ILE A 1 359 ? -9.191 1.477 -10.092 1.00 94.12 359 ILE A C 1
ATOM 2743 O O . ILE A 1 359 ? -8.177 2.177 -10.235 1.00 94.12 359 ILE A O 1
ATOM 2747 N N . PRO A 1 360 ? -10.250 1.603 -10.917 1.00 90.69 360 PRO A N 1
ATOM 2748 C CA . PRO A 1 360 ? -10.258 2.565 -12.009 1.00 90.69 360 PRO A CA 1
ATOM 2749 C C . PRO A 1 360 ? -10.293 4.005 -11.489 1.00 90.69 360 PRO A C 1
ATOM 2751 O O . PRO A 1 360 ? -10.830 4.295 -10.418 1.00 90.69 360 PRO A O 1
ATOM 2754 N N . ASN A 1 361 ? -9.770 4.933 -12.290 1.00 92.50 361 ASN A N 1
ATOM 2755 C CA . ASN A 1 361 ? -9.905 6.355 -11.996 1.00 92.50 361 ASN A CA 1
ATOM 2756 C C . ASN A 1 361 ? -11.384 6.796 -12.071 1.00 92.50 361 ASN A C 1
ATOM 2758 O O . ASN A 1 361 ? -12.181 6.206 -12.805 1.00 92.50 361 ASN A O 1
ATOM 2762 N N . ASN A 1 362 ? -11.735 7.864 -11.353 1.00 92.56 362 ASN A N 1
ATOM 2763 C CA . ASN A 1 362 ? -13.048 8.504 -11.351 1.00 92.56 362 ASN A CA 1
ATOM 2764 C C . ASN A 1 362 ? -14.182 7.610 -10.822 1.00 92.56 362 ASN A C 1
ATOM 2766 O O . ASN A 1 362 ? -15.345 7.922 -11.036 1.00 92.56 362 ASN A O 1
ATOM 2770 N N . VAL A 1 363 ? -13.896 6.511 -10.124 1.00 94.81 363 VAL A N 1
ATOM 2771 C CA . VAL A 1 363 ? -14.933 5.691 -9.477 1.00 94.81 363 VAL A CA 1
ATOM 2772 C C . VAL A 1 363 ? -15.344 6.337 -8.160 1.00 94.81 363 VAL A C 1
ATOM 2774 O O . VAL A 1 363 ? -14.501 6.542 -7.296 1.00 94.81 363 VAL A O 1
ATOM 2777 N N . THR A 1 364 ? -16.624 6.656 -7.980 1.00 95.69 364 THR A N 1
ATOM 2778 C CA . THR A 1 364 ? -17.153 7.224 -6.723 1.00 95.69 364 THR A CA 1
ATOM 2779 C C . THR A 1 364 ? -17.771 6.187 -5.823 1.00 95.69 364 THR A C 1
ATOM 2781 O O . THR A 1 364 ? -17.894 6.424 -4.631 1.00 95.69 364 THR A O 1
ATOM 2784 N N . LYS A 1 365 ? -18.175 5.039 -6.355 1.00 96.44 365 LYS A N 1
ATOM 2785 C CA . LYS A 1 365 ? -18.680 3.943 -5.539 1.00 96.44 365 LYS A CA 1
ATOM 2786 C C . LYS A 1 365 ? -18.344 2.625 -6.202 1.00 96.44 365 LYS A C 1
ATOM 2788 O O . LYS A 1 365 ? -18.616 2.443 -7.390 1.00 96.44 365 LYS A O 1
ATOM 2793 N N . MET A 1 366 ? -17.775 1.713 -5.430 1.00 96.25 366 MET A N 1
ATOM 2794 C CA . MET A 1 366 ? -17.530 0.343 -5.854 1.00 96.25 366 MET A CA 1
ATOM 2795 C C . MET A 1 366 ? -17.885 -0.638 -4.747 1.00 96.25 366 MET A C 1
ATOM 2797 O O . MET A 1 366 ? -17.804 -0.299 -3.567 1.00 96.25 366 MET A O 1
ATOM 2801 N N . LEU A 1 367 ? -18.235 -1.851 -5.149 1.00 96.69 367 LEU A N 1
ATOM 2802 C CA . LEU A 1 367 ? -18.339 -3.010 -4.277 1.00 96.69 367 LEU A CA 1
ATOM 2803 C C . LEU A 1 367 ? -17.240 -4.001 -4.637 1.00 96.69 367 LEU A C 1
ATOM 2805 O O . LEU A 1 367 ? -16.938 -4.194 -5.814 1.00 96.69 367 LEU A O 1
ATOM 2809 N N . VAL A 1 368 ? -16.670 -4.641 -3.627 1.00 96.50 368 VAL A N 1
ATOM 2810 C CA . VAL A 1 368 ? -15.749 -5.761 -3.782 1.00 96.50 368 VAL A CA 1
ATOM 2811 C C . VAL A 1 368 ? -16.372 -6.971 -3.101 1.00 96.50 368 VAL A C 1
ATOM 2813 O O . VAL A 1 368 ? -16.699 -6.912 -1.917 1.00 96.50 368 VAL A O 1
ATOM 2816 N N . SER A 1 369 ? -16.589 -8.044 -3.860 1.00 93.94 369 SER A N 1
ATOM 2817 C CA . SER A 1 369 ? -17.126 -9.304 -3.325 1.00 93.94 369 SER A CA 1
ATOM 2818 C C . SER A 1 369 ? -16.076 -10.058 -2.506 1.00 93.94 369 SER A C 1
ATOM 2820 O O . SER A 1 369 ? -14.883 -9.835 -2.713 1.00 93.94 369 SER A O 1
ATOM 2822 N N . GLU A 1 370 ? -16.499 -11.062 -1.736 1.00 92.19 370 GLU A N 1
ATOM 2823 C CA . GLU A 1 370 ? -15.612 -12.011 -1.038 1.00 92.19 370 GLU A CA 1
ATOM 2824 C C . GLU A 1 370 ? -14.499 -12.590 -1.936 1.00 92.19 370 GLU A C 1
ATOM 2826 O O . GLU A 1 370 ? -13.351 -12.693 -1.515 1.00 92.19 370 GLU A O 1
ATOM 2831 N N . ASN A 1 371 ? -14.801 -12.854 -3.213 1.00 89.81 371 ASN A N 1
ATOM 2832 C CA . ASN A 1 371 ? -13.853 -13.418 -4.185 1.00 89.81 371 ASN A CA 1
ATOM 2833 C C . ASN A 1 371 ? -12.913 -12.386 -4.846 1.00 89.81 371 ASN A C 1
ATOM 2835 O O . ASN A 1 371 ? -12.162 -12.730 -5.756 1.00 89.81 371 ASN A O 1
ATOM 2839 N N . GLY A 1 372 ? -12.980 -11.105 -4.471 1.00 89.69 372 GLY A N 1
ATOM 2840 C CA . GLY A 1 372 ? -12.137 -10.051 -5.051 1.00 89.69 372 GLY A CA 1
ATOM 2841 C C . GLY A 1 372 ? -12.614 -9.439 -6.369 1.00 89.69 372 GLY A C 1
ATOM 2842 O O . GLY A 1 372 ? -11.897 -8.619 -6.948 1.00 89.69 372 GLY A O 1
ATOM 2843 N N . ASN A 1 373 ? -13.822 -9.765 -6.839 1.00 91.69 373 ASN A N 1
ATOM 2844 C CA . ASN A 1 373 ? -14.418 -9.095 -7.995 1.00 91.69 373 ASN A CA 1
ATOM 2845 C C . ASN A 1 373 ? -14.811 -7.656 -7.641 1.00 91.69 373 ASN A C 1
ATOM 2847 O O . ASN A 1 373 ? -15.513 -7.427 -6.655 1.00 91.69 373 ASN A O 1
ATOM 2851 N N . ILE A 1 374 ? -14.385 -6.696 -8.468 1.00 94.00 374 ILE A N 1
ATOM 2852 C CA . ILE A 1 374 ? -14.719 -5.275 -8.318 1.00 94.00 374 ILE A CA 1
ATOM 2853 C C . ILE A 1 374 ? -15.919 -4.941 -9.207 1.00 94.00 374 ILE A C 1
ATOM 2855 O O . ILE A 1 374 ? -15.844 -5.030 -10.432 1.00 94.00 374 ILE A O 1
ATOM 2859 N N . TYR A 1 375 ? -16.994 -4.464 -8.590 1.00 94.12 375 TYR A N 1
ATOM 2860 C CA . TYR A 1 375 ? -18.181 -3.942 -9.255 1.00 94.12 375 TYR A CA 1
ATOM 2861 C C . TYR A 1 375 ? -18.187 -2.420 -9.142 1.00 94.12 375 TYR A C 1
ATOM 2863 O O . TYR A 1 375 ? -18.304 -1.863 -8.050 1.00 94.12 375 TYR A O 1
ATOM 2871 N N . VAL A 1 376 ? -18.058 -1.723 -10.272 1.00 94.06 376 VAL A N 1
ATOM 2872 C CA . VAL A 1 376 ? -18.140 -0.258 -10.308 1.00 94.06 376 VAL A CA 1
ATOM 2873 C C . VAL A 1 376 ? -19.607 0.159 -10.309 1.00 94.06 376 VAL A C 1
ATOM 2875 O O . VAL A 1 376 ? -20.315 -0.076 -11.284 1.00 94.06 376 VAL A O 1
ATOM 2878 N N . LEU A 1 377 ? -20.053 0.795 -9.226 1.00 92.50 377 LEU A N 1
ATOM 2879 C CA . LEU A 1 377 ? -21.459 1.157 -9.021 1.00 92.50 377 LEU A CA 1
ATOM 2880 C C . LEU A 1 377 ? -21.756 2.584 -9.473 1.00 92.50 377 LEU A C 1
ATOM 2882 O O . LEU A 1 377 ? -22.838 2.863 -9.982 1.00 92.50 377 LEU A O 1
ATOM 2886 N N . GLN A 1 378 ? -20.801 3.497 -9.277 1.00 92.06 378 GLN A N 1
ATOM 2887 C CA . GLN A 1 378 ? -20.923 4.903 -9.664 1.00 92.06 378 GLN A CA 1
ATOM 2888 C C . GLN A 1 378 ? -19.564 5.465 -10.104 1.00 92.06 378 GLN A C 1
ATOM 2890 O O . GLN A 1 378 ? -18.513 5.084 -9.577 1.00 92.06 378 GLN A O 1
ATOM 2895 N N . LYS A 1 379 ? -19.589 6.393 -11.066 1.00 91.12 379 LYS A N 1
ATOM 2896 C CA . LYS A 1 379 ? -18.416 7.126 -11.560 1.00 91.12 379 LYS A CA 1
ATOM 2897 C C . LYS A 1 379 ? -18.669 8.634 -11.511 1.00 91.12 379 LYS A C 1
ATOM 2899 O O . LYS A 1 379 ? -19.784 9.082 -11.762 1.00 91.12 379 LYS A O 1
ATOM 2904 N N . LEU A 1 380 ? -17.621 9.412 -11.252 1.00 83.94 380 LEU A N 1
ATOM 2905 C CA . LEU A 1 380 ? -17.567 10.839 -11.556 1.00 83.94 380 LEU A CA 1
ATOM 2906 C C . LEU A 1 380 ? -17.703 11.009 -13.065 1.00 83.94 380 LEU A C 1
ATOM 2908 O O . LEU A 1 380 ? -16.846 10.562 -13.832 1.00 83.94 380 LEU A O 1
ATOM 2912 N N . ILE A 1 381 ? -18.756 11.705 -13.482 1.00 69.06 381 ILE A N 1
ATOM 2913 C CA . ILE A 1 381 ? -18.823 12.272 -14.823 1.00 69.06 381 ILE A CA 1
ATOM 2914 C C . ILE A 1 381 ? -17.945 13.517 -14.788 1.00 69.06 381 ILE A C 1
ATOM 2916 O O . ILE A 1 381 ? -18.405 14.628 -14.536 1.00 69.06 381 ILE A O 1
ATOM 2920 N N . VAL A 1 382 ? -16.644 13.323 -14.980 1.00 58.84 382 VAL A N 1
ATOM 2921 C CA . VAL A 1 382 ? -15.770 14.442 -15.310 1.00 58.84 382 VAL A CA 1
ATOM 2922 C C . VAL A 1 382 ? -16.148 14.800 -16.737 1.00 58.84 382 VAL A C 1
ATOM 2924 O O . VAL A 1 382 ? -15.846 14.041 -17.657 1.00 58.84 382 VAL A O 1
ATOM 2927 N N . GLY A 1 383 ? -16.894 15.895 -16.918 1.00 45.34 383 GLY A N 1
ATOM 2928 C CA . GLY A 1 383 ? -17.137 16.434 -18.250 1.00 45.34 383 GLY A CA 1
ATOM 2929 C C . GLY A 1 383 ? -15.784 16.519 -18.934 1.00 45.34 383 GLY A C 1
ATOM 2930 O O . GLY A 1 383 ? -14.876 17.123 -18.363 1.00 45.34 383 GLY A O 1
ATOM 2931 N N . ASN A 1 384 ? -15.622 15.821 -20.063 1.00 36.84 384 ASN A N 1
ATOM 2932 C CA . ASN A 1 384 ? -14.385 15.840 -20.827 1.00 36.84 384 ASN A CA 1
ATOM 2933 C C . ASN A 1 384 ? -14.001 17.310 -20.992 1.00 36.84 384 ASN A C 1
ATOM 2935 O O . ASN A 1 384 ? -14.604 18.018 -21.801 1.00 36.84 384 ASN A O 1
ATOM 2939 N N . GLN A 1 385 ? -13.018 17.788 -20.222 1.00 39.19 385 GLN A N 1
ATOM 2940 C CA . GLN A 1 385 ? -12.246 18.927 -20.667 1.00 39.19 385 GLN A CA 1
ATOM 2941 C C . GLN A 1 385 ? -11.741 18.457 -22.015 1.00 39.19 385 GLN A C 1
ATOM 2943 O O . GLN A 1 385 ? -11.005 17.467 -22.075 1.00 39.19 385 GLN A O 1
ATOM 2948 N N . LYS A 1 386 ? -12.294 19.058 -23.080 1.00 31.75 386 LYS A N 1
ATOM 2949 C CA . LYS A 1 386 ? -11.882 18.826 -24.460 1.00 31.75 386 LYS A CA 1
ATOM 2950 C C . LYS A 1 386 ? -10.380 18.636 -24.398 1.00 31.75 386 LYS A C 1
ATOM 2952 O O . LYS A 1 386 ? -9.717 19.520 -23.845 1.00 31.75 386 LYS A O 1
ATOM 2957 N N . ALA A 1 387 ? -9.899 17.468 -24.843 1.00 33.78 387 ALA A N 1
ATOM 2958 C CA . ALA A 1 387 ? -8.471 17.196 -24.947 1.00 33.78 387 ALA A CA 1
ATOM 2959 C C . ALA A 1 387 ? -7.831 18.506 -25.399 1.00 33.78 387 ALA A C 1
ATOM 2961 O O . ALA A 1 387 ? -8.370 19.068 -26.365 1.00 33.78 387 ALA A O 1
ATOM 2962 N N . PRO A 1 388 ? -6.855 19.071 -24.656 1.00 32.72 388 PRO A N 1
ATOM 2963 C CA . PRO A 1 388 ? -6.289 20.348 -25.044 1.00 32.72 388 PRO A CA 1
ATOM 2964 C C . PRO A 1 388 ? -5.952 20.178 -26.511 1.00 32.72 388 PRO A C 1
ATOM 2966 O O . PRO A 1 388 ? -5.237 19.237 -26.865 1.00 32.72 388 PRO A O 1
ATOM 2969 N N . LEU A 1 389 ? -6.610 20.975 -27.362 1.00 32.91 389 LEU A N 1
ATOM 2970 C CA . LEU A 1 389 ? -6.253 21.046 -28.764 1.00 32.91 389 LEU A CA 1
ATOM 2971 C C . LEU A 1 389 ? -4.760 21.266 -28.694 1.00 32.91 389 LEU A C 1
ATOM 2973 O O . LEU A 1 389 ? -4.328 22.281 -28.145 1.00 32.91 389 LEU A O 1
ATOM 2977 N N . VAL A 1 390 ? -3.994 20.255 -29.106 1.00 36.41 390 VAL A N 1
ATOM 2978 C CA . VAL A 1 390 ? -2.568 20.400 -29.309 1.00 36.41 390 VAL A CA 1
ATOM 2979 C C . VAL A 1 390 ? -2.523 21.542 -30.293 1.00 36.41 390 VAL A C 1
ATOM 2981 O O . VAL A 1 390 ? -2.857 21.373 -31.466 1.00 36.41 390 VAL A O 1
ATOM 2984 N N . GLN A 1 391 ? -2.282 22.742 -29.777 1.00 40.00 391 GLN A N 1
ATOM 2985 C CA . GLN A 1 391 ? -2.108 23.914 -30.586 1.00 40.00 391 GLN A CA 1
ATOM 2986 C C . GLN A 1 391 ? -0.829 23.561 -31.325 1.00 40.00 391 GLN A C 1
ATOM 2988 O O . GLN A 1 391 ? 0.263 23.640 -30.763 1.00 40.00 391 GLN A O 1
ATOM 2993 N N . GLN A 1 392 ? -0.984 23.034 -32.544 1.00 38.84 392 GLN A N 1
ATOM 2994 C CA . GLN A 1 392 ? 0.065 22.893 -33.538 1.00 38.84 392 GLN A CA 1
ATOM 2995 C C . GLN A 1 392 ? 0.518 24.317 -33.867 1.00 38.84 392 GLN A C 1
ATOM 2997 O O . GLN A 1 392 ? 0.247 24.868 -34.928 1.00 38.84 392 GLN A O 1
ATOM 3002 N N . SER A 1 393 ? 1.197 24.931 -32.901 1.00 45.44 393 SER A N 1
ATOM 3003 C CA . SER A 1 393 ? 1.846 26.230 -32.985 1.00 45.44 393 SER A CA 1
ATOM 3004 C C . SER A 1 393 ? 2.943 26.203 -34.057 1.00 45.44 393 SER A C 1
ATOM 3006 O O . SER A 1 393 ? 3.371 27.241 -34.542 1.00 45.44 393 SER A O 1
ATOM 3008 N N . SER A 1 394 ? 3.344 25.013 -34.517 1.00 53.44 394 SER A N 1
ATOM 3009 C CA . SER A 1 394 ? 4.312 24.844 -35.591 1.00 53.44 394 SER A CA 1
ATOM 3010 C C . SER A 1 394 ? 3.718 24.842 -37.002 1.00 53.44 394 SER A C 1
ATOM 3012 O O . SER A 1 394 ? 4.436 25.236 -37.908 1.00 53.44 394 SER A O 1
ATOM 3014 N N . PHE A 1 395 ? 2.454 24.462 -37.252 1.00 55.81 395 PHE A N 1
ATOM 3015 C CA . PHE A 1 395 ? 1.980 24.338 -38.646 1.00 55.81 395 PHE A CA 1
ATOM 3016 C C . PHE A 1 395 ? 1.568 25.687 -39.252 1.00 55.81 395 PHE A C 1
ATOM 3018 O O . PHE A 1 395 ? 1.961 26.001 -40.371 1.00 55.81 395 PHE A O 1
ATOM 3025 N N . PHE A 1 396 ? 0.851 26.535 -38.503 1.00 57.91 396 PHE A N 1
ATOM 3026 C CA . PHE A 1 396 ? 0.452 27.863 -38.992 1.00 57.91 396 PHE A CA 1
ATOM 3027 C C . PHE A 1 396 ? 1.662 28.785 -39.208 1.00 57.91 396 PHE A C 1
ATOM 3029 O O . PHE A 1 396 ? 1.761 29.441 -40.239 1.00 57.91 396 PHE A O 1
ATOM 3036 N N . LEU A 1 397 ? 2.625 28.782 -38.280 1.00 61.22 397 LEU A N 1
ATOM 3037 C CA . LEU A 1 397 ? 3.853 29.578 -38.389 1.00 61.22 397 LEU A CA 1
ATOM 3038 C C . LEU A 1 397 ? 4.716 29.128 -39.578 1.00 61.22 397 LEU A C 1
ATOM 3040 O O . LEU A 1 397 ? 5.244 29.962 -40.307 1.00 61.22 397 LEU A O 1
ATOM 3044 N N . LEU A 1 398 ? 4.793 27.821 -39.833 1.00 65.38 398 LEU A N 1
ATOM 3045 C CA . LEU A 1 398 ? 5.538 27.255 -40.959 1.00 65.38 398 LEU A CA 1
ATOM 3046 C C . LEU A 1 398 ? 4.840 27.558 -42.301 1.00 65.38 398 LEU A C 1
ATOM 3048 O O . LEU A 1 398 ? 5.511 27.947 -43.254 1.00 65.38 398 LEU A O 1
ATOM 3052 N N . VAL A 1 399 ? 3.502 27.518 -42.360 1.00 72.88 399 VAL A N 1
ATOM 3053 C CA . VAL A 1 399 ? 2.725 27.966 -43.535 1.00 72.88 399 VAL A CA 1
ATOM 3054 C C . VAL A 1 399 ? 2.915 29.463 -43.800 1.00 72.88 399 VAL A C 1
ATOM 3056 O O . VAL A 1 399 ? 3.107 29.854 -44.952 1.00 72.88 399 VAL A O 1
ATOM 3059 N N . VAL A 1 400 ? 2.917 30.305 -42.763 1.00 74.25 400 VAL A N 1
ATOM 3060 C CA . VAL A 1 400 ? 3.153 31.753 -42.904 1.00 74.25 400 VAL A CA 1
ATOM 3061 C C . VAL A 1 400 ? 4.576 32.035 -43.397 1.00 74.25 400 VAL A C 1
ATOM 3063 O O . VAL A 1 400 ? 4.743 32.831 -44.320 1.00 74.25 400 VAL A O 1
ATOM 3066 N N . ILE A 1 401 ? 5.590 31.348 -42.860 1.00 76.94 401 ILE A N 1
ATOM 3067 C CA . ILE A 1 401 ? 6.987 31.498 -43.300 1.00 76.94 401 ILE A CA 1
ATOM 3068 C C . ILE A 1 401 ? 7.152 31.055 -44.761 1.00 76.94 401 ILE A C 1
ATOM 3070 O O . ILE A 1 401 ? 7.729 31.796 -45.554 1.00 76.94 401 ILE A O 1
ATOM 3074 N N . ILE A 1 402 ? 6.602 29.899 -45.154 1.00 80.50 402 ILE A N 1
ATOM 3075 C CA . ILE A 1 402 ? 6.667 29.426 -46.549 1.00 80.50 402 ILE A CA 1
ATOM 3076 C C . ILE A 1 402 ? 5.949 30.399 -47.493 1.00 80.50 402 ILE A C 1
ATOM 3078 O O . ILE A 1 402 ? 6.469 30.712 -48.563 1.00 80.50 402 ILE A O 1
ATOM 3082 N N . SER A 1 403 ? 4.786 30.919 -47.093 1.00 79.62 403 SER A N 1
ATOM 3083 C CA . SER A 1 403 ? 4.020 31.870 -47.908 1.00 79.62 403 SER A CA 1
ATOM 3084 C C . SER A 1 403 ? 4.773 33.190 -48.092 1.00 79.62 403 SER A C 1
ATOM 3086 O O . SER A 1 403 ? 4.831 33.714 -49.203 1.00 79.62 403 SER A O 1
ATOM 3088 N N . ALA A 1 404 ? 5.413 33.698 -47.034 1.00 82.88 404 ALA A N 1
ATOM 3089 C CA . ALA A 1 404 ? 6.239 34.900 -47.103 1.00 82.88 404 ALA A CA 1
ATOM 3090 C C . ALA A 1 404 ? 7.463 34.705 -48.013 1.00 82.88 404 ALA A C 1
ATOM 3092 O O . ALA A 1 404 ? 7.751 35.568 -48.841 1.00 82.88 404 ALA A O 1
ATOM 3093 N N . ILE A 1 405 ? 8.139 33.552 -47.925 1.00 84.44 405 ILE A N 1
ATOM 3094 C CA . ILE A 1 405 ? 9.263 33.215 -48.812 1.00 84.44 405 ILE A CA 1
ATOM 3095 C C . ILE A 1 405 ? 8.792 33.136 -50.268 1.00 84.44 405 ILE A C 1
ATOM 3097 O O . ILE A 1 405 ? 9.441 33.708 -51.140 1.00 84.44 405 ILE A O 1
ATOM 3101 N N . MET A 1 406 ? 7.646 32.501 -50.546 1.00 84.56 406 MET A N 1
ATOM 3102 C CA . MET A 1 406 ? 7.104 32.434 -51.908 1.00 84.56 406 MET A CA 1
ATOM 3103 C C . MET A 1 406 ? 6.806 33.823 -52.482 1.00 84.56 406 MET A C 1
ATOM 3105 O O . MET A 1 406 ? 7.166 34.097 -53.624 1.00 84.56 406 MET A O 1
ATOM 3109 N N . ILE A 1 407 ? 6.203 34.718 -51.694 1.00 84.31 407 ILE A N 1
ATOM 3110 C CA . ILE A 1 407 ? 5.917 36.092 -52.132 1.00 84.31 407 ILE A CA 1
ATOM 3111 C C . ILE A 1 407 ? 7.218 36.849 -52.423 1.00 84.31 407 ILE A C 1
ATOM 3113 O O . ILE A 1 407 ? 7.311 37.516 -53.452 1.00 84.31 407 ILE A O 1
ATOM 3117 N N . ILE A 1 408 ? 8.238 36.711 -51.571 1.00 84.31 408 ILE A N 1
ATOM 3118 C CA . ILE A 1 408 ? 9.550 37.341 -51.777 1.00 84.31 408 ILE A CA 1
ATOM 3119 C C . ILE A 1 408 ? 10.219 36.814 -53.052 1.00 84.31 408 ILE A C 1
ATOM 3121 O O . ILE A 1 408 ? 10.745 37.607 -53.829 1.00 84.31 408 ILE A O 1
ATOM 3125 N N . VAL A 1 409 ? 10.160 35.503 -53.309 1.00 84.31 409 VAL A N 1
ATOM 3126 C CA . VAL A 1 409 ? 10.710 34.892 -54.530 1.00 84.31 409 VAL A CA 1
ATOM 3127 C C . VAL A 1 409 ? 9.980 35.391 -55.776 1.00 84.31 409 VAL A C 1
ATOM 3129 O O . VAL A 1 409 ? 10.632 35.728 -56.761 1.00 84.31 409 VAL A O 1
ATOM 3132 N N . ILE A 1 410 ? 8.649 35.511 -55.736 1.00 83.38 410 ILE A N 1
ATOM 3133 C CA . ILE A 1 410 ? 7.865 36.076 -56.845 1.00 83.38 410 ILE A CA 1
ATOM 3134 C C . ILE A 1 410 ? 8.251 37.540 -57.082 1.00 83.38 410 ILE A C 1
ATOM 3136 O O . ILE A 1 410 ? 8.438 37.942 -58.229 1.00 83.38 410 ILE A O 1
ATOM 3140 N N . PHE A 1 411 ? 8.426 38.328 -56.019 1.00 81.19 411 PHE A N 1
ATOM 3141 C CA . PHE A 1 411 ? 8.824 39.732 -56.131 1.00 81.19 411 PHE A CA 1
ATOM 3142 C C . PHE A 1 411 ? 10.240 39.888 -56.701 1.00 81.19 411 PHE A C 1
ATOM 3144 O O . PHE A 1 411 ? 10.460 40.719 -57.580 1.00 81.19 411 PHE A O 1
ATOM 3151 N N . LEU A 1 412 ? 11.186 39.054 -56.256 1.00 80.44 412 LEU A N 1
ATOM 3152 C CA . LEU A 1 412 ? 12.552 39.000 -56.784 1.00 80.44 412 LEU A CA 1
ATOM 3153 C C . LEU A 1 412 ? 12.582 38.557 -58.247 1.00 80.44 412 LEU A C 1
ATOM 3155 O O . LEU A 1 412 ? 13.291 39.162 -59.046 1.00 80.44 412 LEU A O 1
ATOM 3159 N N . TRP A 1 413 ? 11.790 37.551 -58.619 1.00 80.31 413 TRP A N 1
ATOM 3160 C CA . TRP A 1 413 ? 11.677 37.101 -60.005 1.00 80.31 413 TRP A CA 1
ATOM 3161 C C . TRP A 1 413 ? 11.080 38.187 -60.902 1.00 80.31 413 TRP A C 1
ATOM 3163 O O . TRP A 1 413 ? 11.605 38.456 -61.981 1.00 80.31 413 TRP A O 1
ATOM 3173 N N . TYR A 1 414 ? 10.034 38.872 -60.435 1.00 78.19 414 TYR A N 1
ATOM 3174 C CA . TYR A 1 414 ? 9.429 39.985 -61.162 1.00 78.19 414 TYR A CA 1
ATOM 3175 C C . TYR A 1 414 ? 10.399 41.167 -61.300 1.00 78.19 414 TYR A C 1
ATOM 3177 O O . TYR A 1 414 ? 10.469 41.787 -62.358 1.00 78.19 414 TYR A O 1
ATOM 3185 N N . TRP A 1 415 ? 11.191 41.461 -60.265 1.00 74.56 415 TRP A N 1
ATOM 3186 C CA . TRP A 1 415 ? 12.211 42.512 -60.298 1.00 74.56 415 TRP A CA 1
ATOM 3187 C C . TRP A 1 415 ? 13.375 42.174 -61.240 1.00 74.56 415 TRP A C 1
ATOM 3189 O O . TRP A 1 415 ? 13.761 43.012 -62.055 1.00 74.56 415 TRP A O 1
ATOM 3199 N N . LEU A 1 416 ? 13.881 40.937 -61.203 1.00 70.19 416 LEU A N 1
ATOM 3200 C CA . LEU A 1 416 ? 14.919 40.457 -62.122 1.00 70.19 416 LEU A CA 1
ATOM 3201 C C . LEU A 1 416 ? 14.429 40.452 -63.574 1.00 70.19 416 LEU A C 1
ATOM 3203 O O . LEU A 1 416 ? 15.141 40.914 -64.461 1.00 70.19 416 LEU A O 1
ATOM 3207 N N . ARG A 1 417 ? 13.189 40.015 -63.823 1.00 68.50 417 ARG A N 1
ATOM 3208 C CA . ARG A 1 417 ? 12.585 40.054 -65.160 1.00 68.50 417 ARG A CA 1
ATOM 3209 C C . ARG A 1 417 ? 12.455 41.486 -65.685 1.00 68.50 417 ARG A C 1
ATOM 3211 O O . ARG A 1 417 ? 12.809 41.748 -66.827 1.00 68.50 417 ARG A O 1
ATOM 3218 N N . ARG A 1 418 ? 12.027 42.427 -64.840 1.00 64.06 418 ARG A N 1
ATOM 3219 C CA . ARG A 1 418 ? 11.853 43.839 -65.222 1.00 64.06 418 ARG A CA 1
ATOM 3220 C C . ARG A 1 418 ? 13.177 44.583 -65.439 1.00 64.06 418 ARG A C 1
ATOM 3222 O O . ARG A 1 418 ? 13.197 45.573 -66.166 1.00 64.06 418 ARG A O 1
ATOM 3229 N N . ASN A 1 419 ? 14.266 44.129 -64.817 1.00 58.12 419 ASN A N 1
ATOM 3230 C CA . ASN A 1 419 ? 15.611 44.657 -65.066 1.00 58.12 419 ASN A CA 1
ATOM 3231 C C . ASN A 1 419 ? 16.256 44.044 -66.318 1.00 58.12 419 ASN A C 1
ATOM 3233 O O . ASN A 1 419 ? 16.941 44.765 -67.039 1.00 58.12 419 ASN A O 1
ATOM 3237 N N . ASN A 1 420 ? 15.976 42.774 -66.626 1.00 56.84 420 ASN A N 1
ATOM 3238 C CA . ASN A 1 420 ? 16.448 42.133 -67.858 1.00 56.84 420 ASN A CA 1
ATOM 3239 C C . ASN A 1 420 ? 15.670 42.604 -69.103 1.00 56.84 420 ASN A C 1
ATOM 3241 O O . ASN A 1 420 ? 16.246 42.711 -70.176 1.00 56.84 420 ASN A O 1
ATOM 3245 N N . GLU A 1 421 ? 14.400 43.003 -68.968 1.00 55.81 421 GLU A N 1
ATOM 3246 C CA . GLU A 1 421 ? 13.644 43.668 -70.050 1.00 55.81 421 GLU A CA 1
ATOM 3247 C C . GLU A 1 421 ? 14.182 45.075 -70.391 1.00 55.81 421 GLU A C 1
ATOM 3249 O O . GLU A 1 421 ? 13.820 45.639 -71.420 1.00 55.81 421 GLU A O 1
ATOM 3254 N N . LYS A 1 422 ? 15.070 45.651 -69.566 1.00 52.25 422 LYS A N 1
ATOM 3255 C CA . LYS A 1 422 ? 15.753 46.925 -69.859 1.00 52.25 422 LYS A CA 1
ATOM 3256 C C . LYS A 1 422 ? 17.123 46.759 -70.521 1.00 52.25 422 LYS A C 1
ATOM 3258 O O . LYS A 1 422 ? 17.772 47.768 -70.776 1.00 52.25 422 LYS A O 1
ATOM 3263 N N . THR A 1 423 ? 17.574 45.531 -70.777 1.00 51.81 423 THR A N 1
ATOM 3264 C CA . THR A 1 423 ? 18.894 45.269 -71.381 1.00 51.81 423 THR A CA 1
ATOM 3265 C C . THR A 1 423 ? 18.840 44.795 -72.838 1.00 51.81 423 THR A C 1
ATOM 3267 O O . THR A 1 423 ? 19.897 44.659 -73.436 1.00 51.81 423 THR A O 1
ATOM 3270 N N . ASP A 1 424 ? 17.650 44.654 -73.440 1.00 51.75 424 ASP A N 1
ATOM 3271 C CA . ASP A 1 424 ? 17.473 44.224 -74.845 1.00 51.75 424 ASP A CA 1
ATOM 3272 C C . ASP A 1 424 ? 16.939 45.322 -75.795 1.00 51.75 424 ASP A C 1
ATOM 3274 O O . ASP A 1 424 ? 16.427 45.041 -76.877 1.00 51.75 424 ASP A O 1
ATOM 3278 N N . THR A 1 425 ? 17.108 46.600 -75.444 1.00 50.22 425 THR A N 1
ATOM 3279 C CA . THR A 1 425 ? 17.044 47.706 -76.420 1.00 50.22 425 THR A CA 1
ATOM 3280 C C . THR A 1 425 ? 18.123 48.745 -76.130 1.00 50.22 425 THR A C 1
ATOM 3282 O O . THR A 1 425 ? 17.841 49.789 -75.534 1.00 50.22 425 THR A O 1
ATOM 3285 N N . ASN A 1 426 ? 19.364 48.408 -76.487 1.00 39.28 426 ASN A N 1
ATOM 3286 C CA . ASN A 1 426 ? 20.281 49.190 -77.335 1.00 39.28 426 ASN A CA 1
ATOM 3287 C C . ASN A 1 426 ? 21.679 48.576 -77.319 1.00 39.28 426 ASN A C 1
ATOM 3289 O O . ASN A 1 426 ? 22.287 48.541 -76.226 1.00 39.28 426 ASN A O 1
#

Solvent-accessible surface area (backbone atoms only — not comparable to full-atom values): 23016 Å² total; per-residue (Å²): 94,68,53,24,64,62,32,39,48,91,57,90,65,90,74,84,88,74,66,94,86,72,80,85,67,64,90,81,56,74,64,44,82,43,80,42,80,43,88,64,81,56,87,69,31,13,42,36,36,54,48,74,54,97,76,71,51,38,30,41,39,41,37,22,59,48,75,56,16,48,51,10,34,52,22,36,72,62,16,68,80,51,46,75,69,56,90,58,61,55,50,72,29,43,59,84,43,68,71,46,74,63,44,45,77,58,73,70,52,24,40,36,62,63,74,41,75,69,46,62,50,53,51,58,57,47,82,42,78,47,70,47,48,53,37,48,36,52,74,38,42,44,34,35,30,52,23,32,41,37,46,50,64,33,32,87,83,13,28,39,36,34,25,34,73,85,33,81,21,31,66,46,77,59,42,42,86,62,79,74,66,42,79,48,72,41,61,34,37,39,82,56,63,48,97,58,45,64,45,45,40,35,42,36,44,47,81,40,60,52,61,90,84,38,77,67,53,64,41,38,37,30,41,42,21,78,67,11,34,38,45,69,47,60,45,74,34,41,41,49,40,28,49,41,60,47,39,71,76,49,39,45,36,17,26,44,97,43,71,37,20,64,47,40,55,40,43,50,49,36,44,18,35,74,56,45,30,38,81,43,28,42,80,42,38,68,44,77,54,37,96,90,63,70,47,57,29,33,32,41,53,36,43,67,64,34,50,52,59,51,61,79,38,55,94,80,41,61,70,81,64,48,53,45,13,37,35,42,30,36,56,93,86,24,33,44,38,34,15,47,38,45,65,6,24,52,39,42,54,69,40,56,70,75,43,43,76,72,50,56,68,32,27,23,25,34,38,33,24,60,87,64,52,75,45,80,75,40,62,60,83,69,74,76,71,68,72,75,74,76,74,62,69,62,56,61,55,49,50,52,51,51,51,50,51,51,52,51,50,52,51,50,50,54,51,53,51,60,56,54,68,66,68,79,79,126

Mean predicted aligned error: 11.39 Å

Nearest PDB structures (foldseek):
  9fmt-assembly1_C  TM=6.261E-01  e=9.204E-14  Escherichia coli
  6yg8-assembly1_D  TM=6.104E-01  e=1.171E-11  Escherichia coli
  9fmt-assembly1_D  TM=6.048E-01  e=2.652E-11  Escherichia coli
  6yg8-assembly1_C  TM=5.906E-01  e=1.042E-11  Escherichia coli
  6yg8-assembly1_A  TM=6.184E-01  e=1.283E-10  Escherichia coli